Protein AF-H1Q4A0-F1 (afdb_monomer)

Sequence (461 aa):
MNKIFQLSLLLGASVAFAGCAGEEDNIFSQSAAERLNAASELYSSRLEAQPNGWVMQLYPTTDKEAPFGNGYLVLVDFNKDRSVKAAMNNILSGNMFMEDSSSWEVITDNGPVLTFNTYNKVIHAFSNPEDVPSTGTQDHPKNETGVGIGGDYEFVIVQAPEDASYMLLKGKKRGTYNLLTPMEQGVKYSDYINEMTSFQKQMFPSKIPTFDVIHFGDSIYKMEGADDGIPNIYPYNLDGVLNESFNPFLVTKNGSDYFLRFRDPKVYGTTSVQEFRYNAEKDQFQMVTKNGKDFVVNENFYISGDDPLRFFNETATLAEKLKSWRMTNANGKSESFKTVYDNVAKAFRSKGITLNMLQFKKKDRENFYQIGISFRNGLQTVIVWYDYTYAKDDTGITLNFSAPSSTPAQTLLTRVPEARTLLDIFSQKFTVTREKTAFDLNSIKLVSAMDANQWFVLSLM

Foldseek 3Di:
DVVVVVVVVVVVVVVVVVVPPDPPDDPDPDDPVVVQVVQQVLVLCLQQVFQQGWWKFDQFAPDQPDRDGFTFTKGWHADPVQKIKIWGQDVLVVNDTDIWMFGWTFGDDVATKIAGPDDTSRQCSQQPQDQDQRVADPVGGDNSHNGHRGGARMWHFPDRDPVSQKTWTAGPPRRFIMIIGHDDPPDDPVNQNVVQLVVLCVLAPPPALWWKWWFDQPWIWTWHPPSRQWTFIAGPPDDSVVGTDTFGWGWHDDPPKIKIFTSAWDDDPNDTFGMFIQDQVVLKGFTWDDDDNDTDTDRRTIMAAGDQQVCVVCQQVSDPHGKKWKAAPPWDWFPVQVVLVVVLQVLCVVLQKGFGIWIWGDDPPPQKIKIWTWIDRDPDIDIWIWIWGWDDDPQFIATATDGGPDPVSVVVCVSRVSVVSVRVLRHATWGKAAPRGSSDVQKIKTAGPVDNSGIIMIGMD

Organism: NCBI:txid883158

Mean predicted aligned error: 8.43 Å

Radius of gyration: 32.16 Å; Cα contacts (8 Å, |Δi|>4): 938; chains: 1; bounding box: 114×46×90 Å

Secondary structure (DSSP, 8-state):
-HHHHHHHHHHHHHHHHHTT------SSSS-HHHHHHHHHHHHHHHHTT-TT-EEEEE-----SSS--S--EEEEEEE-TTSEEEEEE-SGGGTTS-EEEEEEEEEEESSSEEEEE-S--TTTGGGG-SS--TTSS-SSS----TTTTTS--SEEEEEE--TT-S-EEEEETTT--EEEEEEPPTT--HHHHHHHHHHHHHHHS-TTS---EEEEETTEEEEEE--TTS--EEEETTS-TTTT--B--EEEEEETTEEEEEEEEEEEETTEEEEEEEEETTTTEEEEEEEETTEEEEEEEEEEE---HHHHHHHTTTSSSS---EEEETTS-B-HHHHHHHHHHHHHHHHTT-EEEEEEEEE-SSTTEEEEEEEEEETTEEEEEEEEEEEEEETTEEEEEEEEESSHHHHHHHHH-TTHHHHHHHTSSEEEEEESS-SS-TTEEEEEESS-TT-EEEEEE-

Structure (mmCIF, N/CA/C/O backbone):
data_AF-H1Q4A0-F1
#
_entry.id   AF-H1Q4A0-F1
#
loop_
_atom_site.group_PDB
_atom_site.id
_atom_site.type_symbol
_atom_site.label_atom_id
_atom_site.label_alt_id
_atom_site.label_comp_id
_atom_site.label_asym_id
_atom_site.label_entity_id
_atom_site.label_seq_id
_atom_site.pdbx_PDB_ins_code
_atom_site.Cartn_x
_atom_site.Cartn_y
_atom_site.Cartn_z
_atom_site.occupancy
_atom_site.B_iso_or_equiv
_atom_site.auth_seq_id
_atom_site.auth_comp_id
_atom_site.auth_asym_id
_atom_site.auth_atom_id
_atom_site.pdbx_PDB_model_num
ATOM 1 N N . MET A 1 1 ? -79.138 5.932 51.199 1.00 51.75 1 MET A N 1
ATOM 2 C CA . MET A 1 1 ? -77.788 6.230 50.665 1.00 51.75 1 MET A CA 1
ATOM 3 C C . MET A 1 1 ? -76.638 5.574 51.438 1.00 51.75 1 MET A C 1
ATOM 5 O O . MET A 1 1 ? -75.685 5.175 50.788 1.00 51.75 1 MET A O 1
ATOM 9 N N . ASN A 1 2 ? -76.721 5.344 52.757 1.00 51.66 2 ASN A N 1
ATOM 10 C CA . ASN A 1 2 ? -75.569 4.824 53.528 1.00 51.66 2 ASN A CA 1
ATOM 11 C C . ASN A 1 2 ? -75.217 3.335 53.316 1.00 51.66 2 ASN A C 1
ATOM 13 O O . ASN A 1 2 ? -74.064 2.966 53.498 1.00 51.66 2 ASN A O 1
ATOM 17 N N . LYS A 1 3 ? -76.163 2.479 52.895 1.00 48.09 3 LYS A N 1
ATOM 18 C CA . LYS A 1 3 ? -75.899 1.034 52.715 1.00 48.09 3 LYS A CA 1
ATOM 19 C C . LYS A 1 3 ? -75.151 0.691 51.421 1.00 48.09 3 LYS A C 1
ATOM 21 O O . LYS A 1 3 ? -74.383 -0.258 51.406 1.00 48.09 3 LYS A O 1
ATOM 26 N N . ILE A 1 4 ? -75.346 1.479 50.360 1.00 59.62 4 ILE A N 1
ATOM 27 C CA . ILE A 1 4 ? -74.642 1.287 49.082 1.00 59.62 4 ILE A CA 1
ATOM 28 C C . ILE A 1 4 ? -73.189 1.742 49.230 1.00 59.62 4 ILE A C 1
ATOM 30 O O . ILE A 1 4 ? -72.293 1.008 48.851 1.00 59.62 4 ILE A O 1
ATOM 34 N N . PHE A 1 5 ? -72.949 2.875 49.898 1.00 56.12 5 PHE A N 1
ATOM 35 C CA . PHE A 1 5 ? -71.595 3.376 50.151 1.00 56.12 5 PHE A CA 1
ATOM 36 C C . PHE A 1 5 ? -70.764 2.422 51.028 1.00 56.12 5 PHE A C 1
ATOM 38 O O . PHE A 1 5 ? -69.582 2.226 50.770 1.00 56.12 5 PHE A O 1
ATOM 45 N N . GLN A 1 6 ? -71.388 1.772 52.019 1.00 59.09 6 GLN A N 1
ATOM 46 C CA . GLN A 1 6 ? -70.735 0.752 52.850 1.00 59.09 6 GLN A CA 1
ATOM 47 C C . GLN A 1 6 ? -70.405 -0.527 52.066 1.00 59.09 6 GLN A C 1
ATOM 49 O O . GLN A 1 6 ? -69.335 -1.095 52.266 1.00 59.09 6 GLN A O 1
ATOM 54 N N . LEU A 1 7 ? -71.275 -0.949 51.141 1.00 59.75 7 LEU A N 1
ATOM 55 C CA . LEU A 1 7 ? -71.024 -2.112 50.284 1.00 59.75 7 LEU A CA 1
ATOM 56 C C . LEU A 1 7 ? -69.928 -1.831 49.241 1.00 59.75 7 LEU A C 1
ATOM 58 O O . LEU A 1 7 ? -69.094 -2.695 48.985 1.00 59.75 7 LEU A O 1
ATOM 62 N N . SER A 1 8 ? -69.880 -0.609 48.701 1.00 60.19 8 SER A N 1
ATOM 63 C CA . SER A 1 8 ? -68.822 -0.152 47.791 1.00 60.19 8 SER A CA 1
ATOM 64 C C . SER A 1 8 ? -67.456 -0.064 48.479 1.00 60.19 8 SER A C 1
ATOM 66 O O . SER A 1 8 ? -66.444 -0.398 47.869 1.00 60.19 8 SER A O 1
ATOM 68 N N . LEU A 1 9 ? -67.418 0.349 49.752 1.00 61.66 9 LEU A N 1
ATOM 69 C CA . LEU A 1 9 ? -66.183 0.436 50.540 1.00 61.66 9 LEU A CA 1
ATOM 70 C C . LEU A 1 9 ? -65.633 -0.955 50.902 1.00 61.66 9 LEU A C 1
ATOM 72 O O . LEU A 1 9 ? -64.422 -1.164 50.877 1.00 61.66 9 LEU A O 1
ATOM 76 N N . LEU A 1 10 ? -66.520 -1.917 51.184 1.00 59.28 10 LEU A N 1
ATOM 77 C CA . LEU A 1 10 ? -66.164 -3.316 51.449 1.00 59.28 10 LEU A CA 1
ATOM 78 C C . LEU A 1 10 ? -65.676 -4.047 50.189 1.00 59.28 10 LEU A C 1
ATOM 80 O O . LEU A 1 10 ? -64.678 -4.760 50.269 1.00 59.28 10 LEU A O 1
ATOM 84 N N . LEU A 1 11 ? -66.303 -3.821 49.026 1.00 60.28 11 LEU A N 1
ATOM 85 C CA . LEU A 1 11 ? -65.809 -4.360 47.751 1.00 60.28 11 LEU A CA 1
ATOM 86 C C . LEU A 1 11 ? -64.457 -3.743 47.348 1.00 60.28 11 LEU A C 1
ATOM 88 O O . LEU A 1 11 ? -63.563 -4.466 46.910 1.00 60.28 11 LEU A O 1
ATOM 92 N N . GLY A 1 12 ? -64.272 -2.432 47.543 1.00 59.25 12 GLY A N 1
ATOM 93 C CA . GLY A 1 12 ? -63.002 -1.749 47.266 1.00 59.25 12 GLY A CA 1
ATOM 94 C C . GLY A 1 12 ? -61.842 -2.248 48.136 1.00 59.25 12 GLY A C 1
ATOM 95 O O . GLY A 1 12 ? -60.745 -2.470 47.628 1.00 59.25 12 GLY A O 1
ATOM 96 N N . ALA A 1 13 ? -62.095 -2.512 49.423 1.00 58.56 13 ALA A N 1
ATOM 97 C CA . ALA A 1 13 ? -61.099 -3.078 50.332 1.00 58.56 13 ALA A CA 1
ATOM 98 C C . ALA A 1 13 ? -60.693 -4.515 49.946 1.00 58.56 13 ALA A C 1
ATOM 100 O O . ALA A 1 13 ? -59.520 -4.863 50.053 1.00 58.56 13 ALA A O 1
ATOM 101 N N . SER A 1 14 ? -61.620 -5.336 49.435 1.00 56.38 14 SER A N 1
ATOM 102 C CA . SER A 1 14 ? -61.301 -6.702 48.989 1.00 56.38 14 SER A CA 1
ATOM 103 C C . SER A 1 14 ? -60.478 -6.768 47.694 1.00 56.38 14 SER A C 1
ATOM 105 O O . SER A 1 14 ? -59.654 -7.667 47.553 1.00 56.38 14 SER A O 1
ATOM 107 N N . VAL A 1 15 ? -60.633 -5.805 46.774 1.00 58.22 15 VAL A N 1
ATOM 108 C CA . VAL A 1 15 ? -59.815 -5.739 45.543 1.00 58.22 15 VAL A CA 1
ATOM 109 C C . VAL A 1 15 ? -58.417 -5.172 45.834 1.00 58.22 15 VAL A C 1
ATOM 111 O O . VAL A 1 15 ? -57.444 -5.605 45.223 1.00 58.22 15 VAL A O 1
ATOM 114 N N . ALA A 1 16 ? -58.286 -4.280 46.824 1.00 56.88 16 ALA A N 1
ATOM 115 C CA . ALA A 1 16 ? -56.992 -3.738 47.250 1.00 56.88 16 ALA A CA 1
ATOM 116 C C . ALA A 1 16 ? -56.072 -4.787 47.913 1.00 56.88 16 ALA A C 1
ATOM 118 O O . ALA A 1 16 ? -54.857 -4.695 47.776 1.00 56.88 16 ALA A O 1
ATOM 119 N N . PHE A 1 17 ? -56.628 -5.805 48.584 1.00 49.69 17 PHE A N 1
ATOM 120 C CA . PHE A 1 17 ? -55.839 -6.884 49.202 1.00 49.69 17 PHE A CA 1
ATOM 121 C C . PHE A 1 17 ? -55.513 -8.052 48.258 1.00 49.69 17 PHE A C 1
ATOM 123 O O . PHE A 1 17 ? -54.566 -8.787 48.522 1.00 49.69 17 PHE A O 1
ATOM 130 N N . ALA A 1 18 ? -56.233 -8.210 47.141 1.00 52.50 18 ALA A N 1
ATOM 131 C CA . ALA A 1 18 ? -55.887 -9.191 46.107 1.00 52.50 18 ALA A CA 1
ATOM 132 C C . ALA A 1 18 ? -54.757 -8.704 45.175 1.00 52.50 18 ALA A C 1
ATOM 134 O O . ALA A 1 18 ? -54.081 -9.522 44.559 1.00 52.50 18 ALA A O 1
ATOM 135 N N . GLY A 1 19 ? -54.524 -7.387 45.094 1.00 47.91 19 GLY A N 1
ATOM 136 C CA . GLY A 1 19 ? -53.461 -6.790 44.274 1.00 47.91 19 GLY A CA 1
ATOM 137 C C . GLY A 1 19 ? -52.047 -6.867 44.867 1.00 47.91 19 GLY A C 1
ATOM 138 O O . GLY A 1 19 ? -51.094 -6.573 44.158 1.00 47.91 19 GLY A O 1
ATOM 139 N N . CYS A 1 20 ? -51.902 -7.271 46.136 1.00 49.47 20 CYS A N 1
ATOM 140 C CA . CYS A 1 20 ? -50.610 -7.377 46.836 1.00 49.47 20 CYS A CA 1
ATOM 141 C C . CYS A 1 20 ? -50.312 -8.797 47.355 1.00 49.47 20 CYS A C 1
ATOM 143 O O . CYS A 1 20 ? -49.476 -8.957 48.240 1.00 49.47 20 CYS A O 1
ATOM 145 N N . ALA A 1 21 ? -51.013 -9.818 46.852 1.00 47.44 21 ALA A N 1
ATOM 146 C CA . ALA A 1 21 ? -50.824 -11.218 47.253 1.00 47.44 21 ALA A CA 1
ATOM 147 C C . ALA A 1 21 ? -50.260 -12.107 46.129 1.00 47.44 21 ALA A C 1
ATOM 149 O O . ALA A 1 21 ? -50.286 -13.330 46.238 1.00 47.44 21 ALA A O 1
ATOM 150 N N . GLY A 1 22 ? -49.760 -11.503 45.050 1.00 46.56 22 GLY A N 1
ATOM 151 C CA . GLY A 1 22 ? -48.855 -12.175 44.128 1.00 46.56 22 GLY A CA 1
ATOM 152 C C . GLY A 1 22 ? -47.434 -11.822 44.532 1.00 46.56 22 GLY A C 1
ATOM 153 O O . GLY A 1 22 ? -46.988 -10.715 44.246 1.00 46.56 22 GLY A O 1
ATOM 154 N N . GLU A 1 23 ? -46.734 -12.727 45.215 1.00 49.25 23 GLU A N 1
ATOM 155 C CA . GLU A 1 23 ? -45.275 -12.734 45.127 1.00 49.25 23 GLU A CA 1
ATOM 156 C C . GLU A 1 23 ? -44.966 -12.973 43.646 1.00 49.25 23 GLU A C 1
ATOM 158 O O . GLU A 1 23 ? -45.106 -14.087 43.146 1.00 49.25 23 GLU A O 1
ATOM 163 N N . GLU A 1 24 ? -44.681 -11.905 42.897 1.00 52.41 24 GLU A N 1
ATOM 164 C CA . GLU A 1 24 ? -44.055 -12.072 41.594 1.00 52.41 24 GLU A CA 1
ATOM 165 C C . GLU A 1 24 ? -42.715 -12.753 41.857 1.00 52.41 24 GLU A C 1
ATOM 167 O O . GLU A 1 24 ? -41.870 -12.212 42.578 1.00 52.41 24 GLU A O 1
ATOM 172 N N . ASP A 1 25 ? -42.543 -13.960 41.314 1.00 54.84 25 ASP A N 1
ATOM 173 C CA . ASP A 1 25 ? -41.252 -14.631 41.321 1.00 54.84 25 ASP A CA 1
ATOM 174 C C . ASP A 1 25 ? -40.209 -13.639 40.805 1.00 54.84 25 ASP A C 1
ATOM 176 O O . ASP A 1 25 ? -40.315 -13.112 39.693 1.00 54.84 25 ASP A O 1
ATOM 180 N N . ASN A 1 26 ? -39.208 -13.351 41.637 1.00 57.31 26 ASN A N 1
ATOM 181 C CA . ASN A 1 26 ? -38.118 -12.472 41.251 1.00 57.31 26 ASN A CA 1
ATOM 182 C C . ASN A 1 26 ? -37.492 -13.015 39.956 1.00 57.31 26 ASN A C 1
ATOM 184 O O . ASN A 1 26 ? -36.835 -14.055 39.972 1.00 57.31 26 ASN A O 1
ATOM 188 N N . ILE A 1 27 ? -37.654 -12.283 38.843 1.00 70.56 27 ILE A N 1
ATOM 189 C CA . ILE A 1 27 ? -37.090 -12.639 37.523 1.00 70.56 27 ILE A CA 1
ATOM 190 C C . ILE A 1 27 ? -35.570 -12.874 37.619 1.00 70.56 27 ILE A C 1
ATOM 192 O O . ILE A 1 27 ? -34.994 -13.636 36.845 1.00 70.56 27 ILE A O 1
ATOM 196 N N . PHE A 1 28 ? -34.915 -12.244 38.599 1.00 73.56 28 PHE A N 1
ATOM 197 C CA . PHE A 1 28 ? -33.502 -12.419 38.900 1.00 73.56 28 PHE A CA 1
ATOM 198 C C . PHE A 1 28 ? -33.297 -12.787 40.368 1.00 73.56 28 PHE A C 1
ATOM 200 O O . PHE A 1 28 ? -33.808 -12.114 41.257 1.00 73.56 28 PHE A O 1
ATOM 207 N N . SER A 1 29 ? -32.455 -13.785 40.625 1.00 78.38 29 SER A N 1
ATOM 208 C CA . SER A 1 29 ? -32.091 -14.213 41.982 1.00 78.38 29 SER A CA 1
ATOM 209 C C . SER A 1 29 ? -31.221 -13.207 42.751 1.00 78.38 29 SER A C 1
ATOM 211 O O . SER A 1 29 ? -31.101 -13.317 43.967 1.00 78.38 29 SER A O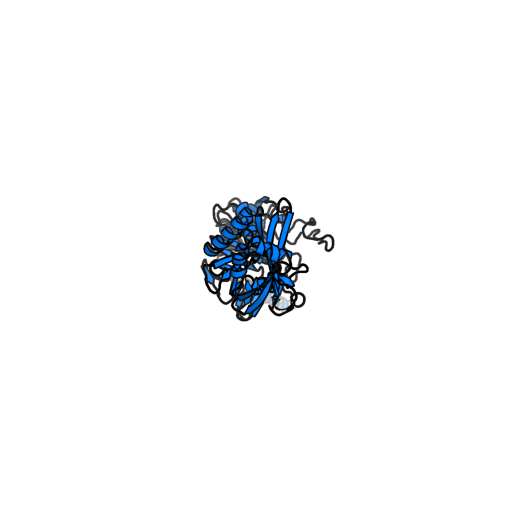 1
ATOM 213 N N . GLN A 1 30 ? -30.601 -12.250 42.053 1.00 81.62 30 GLN A N 1
ATOM 214 C CA . GLN A 1 30 ? -29.738 -11.205 42.615 1.00 81.62 30 GLN A CA 1
ATOM 215 C C . GLN A 1 30 ? -30.418 -9.838 42.567 1.00 81.62 30 GLN A C 1
ATOM 217 O O . GLN A 1 30 ? -31.169 -9.541 41.627 1.00 81.62 30 GLN A O 1
ATOM 222 N N . SER A 1 31 ? -30.091 -8.969 43.526 1.00 81.44 31 SER A N 1
ATOM 223 C CA . SER A 1 31 ? -30.553 -7.579 43.532 1.00 81.44 31 SER A CA 1
ATOM 224 C C . SER A 1 31 ? -30.053 -6.818 42.299 1.00 81.44 31 SER A C 1
ATOM 226 O O . SER A 1 31 ? -29.037 -7.162 41.695 1.00 81.44 31 SER A O 1
ATOM 228 N N . ALA A 1 32 ? -30.755 -5.749 41.915 1.00 80.06 32 ALA A N 1
ATOM 229 C CA . ALA A 1 32 ? -30.317 -4.914 40.797 1.00 80.06 32 ALA A CA 1
ATOM 230 C C . ALA A 1 32 ? -28.889 -4.377 41.012 1.00 80.06 32 ALA A C 1
ATOM 232 O O . ALA A 1 32 ? -28.079 -4.456 40.096 1.00 80.06 32 ALA A O 1
ATOM 233 N N . ALA A 1 33 ? -28.559 -3.922 42.225 1.00 79.06 33 ALA A N 1
ATOM 234 C CA . ALA A 1 33 ? -27.231 -3.405 42.558 1.00 79.06 33 ALA A CA 1
ATOM 235 C C . ALA A 1 33 ? -26.120 -4.458 42.391 1.00 79.06 33 ALA A C 1
ATOM 237 O O . ALA A 1 33 ? -25.087 -4.167 41.793 1.00 79.06 33 ALA A O 1
ATOM 238 N N . GLU A 1 34 ? -26.343 -5.694 42.847 1.00 85.94 34 GLU A N 1
ATOM 239 C CA . GLU A 1 34 ? -25.372 -6.787 42.684 1.00 85.94 34 GLU A CA 1
ATOM 240 C C . GLU A 1 34 ? -25.124 -7.115 41.211 1.00 85.94 34 GLU A C 1
ATOM 242 O O . GLU A 1 34 ? -23.976 -7.285 40.806 1.00 85.94 34 GLU A O 1
ATOM 247 N N . ARG A 1 35 ? -26.177 -7.139 40.384 1.00 85.31 35 ARG A N 1
ATOM 248 C CA . ARG A 1 35 ? -26.037 -7.386 38.941 1.00 85.31 35 ARG A CA 1
ATOM 249 C C . ARG A 1 35 ? -25.271 -6.268 38.232 1.00 85.31 35 ARG A C 1
ATOM 251 O O . ARG A 1 35 ? -24.490 -6.552 37.328 1.00 85.31 35 ARG A O 1
ATOM 258 N N . LEU A 1 36 ? -25.489 -5.011 38.626 1.00 84.94 36 LEU A N 1
ATOM 259 C CA . LEU A 1 36 ? -24.784 -3.858 38.054 1.00 84.94 36 LEU A CA 1
ATOM 260 C C . LEU A 1 36 ? -23.291 -3.886 38.406 1.00 84.94 36 LEU A C 1
ATOM 262 O O . LEU A 1 36 ? -22.457 -3.706 37.518 1.00 84.94 36 LEU A O 1
ATOM 266 N N . ASN A 1 37 ? -22.953 -4.197 39.661 1.00 86.06 37 ASN A N 1
ATOM 267 C CA . ASN A 1 37 ? -21.563 -4.358 40.093 1.00 86.06 37 ASN A CA 1
ATOM 268 C C . ASN A 1 37 ? -20.884 -5.528 39.369 1.00 86.06 37 ASN A C 1
ATOM 270 O O . ASN A 1 37 ? -19.801 -5.356 38.818 1.00 86.06 37 ASN A O 1
ATOM 274 N N . ALA A 1 38 ? -21.552 -6.683 39.282 1.00 88.62 38 ALA A N 1
ATOM 275 C CA . ALA A 1 38 ? -21.026 -7.848 38.574 1.00 88.62 38 ALA A CA 1
ATOM 276 C C . ALA A 1 38 ? -20.770 -7.561 37.083 1.00 88.62 38 ALA A C 1
ATOM 278 O O . ALA A 1 38 ? -19.762 -8.001 36.534 1.00 88.62 38 ALA A O 1
ATOM 279 N N . ALA A 1 39 ? -21.647 -6.795 36.424 1.00 87.69 39 ALA A N 1
ATOM 280 C CA . ALA A 1 39 ? -21.431 -6.366 35.045 1.00 87.69 39 ALA A CA 1
ATOM 281 C C . ALA A 1 39 ? -20.217 -5.429 34.924 1.00 87.69 39 ALA A C 1
ATOM 283 O O . ALA A 1 39 ? -19.356 -5.662 34.077 1.00 87.69 39 ALA A O 1
ATOM 284 N N . SER A 1 40 ? -20.120 -4.404 35.777 1.00 90.94 40 SER A N 1
ATOM 285 C CA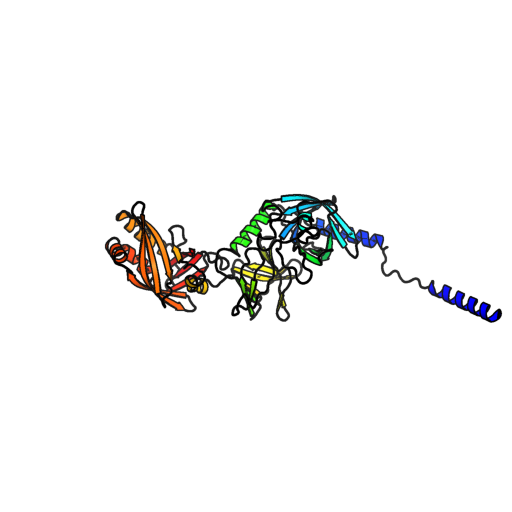 . SER A 1 40 ? -18.979 -3.478 35.792 1.00 90.94 40 SER A CA 1
ATOM 286 C C . SER A 1 40 ? -17.648 -4.215 35.981 1.00 90.94 40 SER A C 1
ATOM 288 O O . SER A 1 40 ? -16.718 -4.019 35.194 1.00 90.94 40 SER A O 1
ATOM 290 N N . GLU A 1 41 ? -17.574 -5.126 36.954 1.00 92.88 41 GLU A N 1
ATOM 291 C CA . GLU A 1 41 ? -16.391 -5.952 37.215 1.00 92.88 41 GLU A CA 1
ATOM 292 C C . GLU A 1 41 ? -16.056 -6.864 36.032 1.00 92.88 41 GLU A C 1
ATOM 294 O O . GLU A 1 41 ? -14.900 -6.918 35.604 1.00 92.88 41 GLU A O 1
ATOM 299 N N . LEU A 1 42 ? -17.061 -7.534 35.457 1.00 94.12 42 LEU A N 1
ATOM 300 C CA . LEU A 1 42 ? -16.880 -8.414 34.306 1.00 94.12 42 LEU A CA 1
ATOM 301 C C . LEU A 1 42 ? -16.250 -7.658 33.136 1.00 94.12 42 LEU A C 1
ATOM 303 O O . LEU A 1 42 ? -15.195 -8.062 32.651 1.00 94.12 42 LEU A O 1
ATOM 307 N N . TYR A 1 43 ? -16.853 -6.560 32.685 1.00 95.56 43 TYR A N 1
ATOM 308 C CA . TYR A 1 43 ? -16.350 -5.831 31.520 1.00 95.56 43 TYR A CA 1
ATOM 309 C C . TYR A 1 43 ? -15.024 -5.120 31.796 1.00 95.56 43 TYR A C 1
ATOM 311 O O . TYR A 1 43 ? -14.165 -5.092 30.914 1.00 95.56 43 TYR A O 1
ATOM 319 N N . SER A 1 44 ? -14.813 -4.633 33.023 1.00 95.81 44 SER A N 1
ATOM 320 C CA . SER A 1 44 ? -13.510 -4.113 33.450 1.00 95.81 44 SER A CA 1
ATOM 321 C C . SER A 1 44 ? -12.424 -5.180 33.317 1.00 95.81 44 SER A C 1
ATOM 323 O O . SER A 1 44 ? -11.400 -4.938 32.685 1.00 95.81 44 SER A O 1
ATOM 325 N N . SER A 1 45 ? -12.684 -6.400 33.801 1.00 95.75 45 SER A N 1
ATOM 326 C CA . SER A 1 45 ? -11.727 -7.506 33.697 1.00 95.75 45 SER A CA 1
ATOM 327 C C . SER A 1 45 ? -11.415 -7.890 32.247 1.00 95.75 45 SER A C 1
ATOM 329 O O . SER A 1 45 ? -10.297 -8.303 31.950 1.00 95.75 45 SER A O 1
ATOM 331 N N . ARG A 1 46 ? -12.377 -7.728 31.324 1.00 95.69 46 ARG A N 1
ATOM 332 C CA . ARG A 1 46 ? -12.148 -7.956 29.891 1.00 95.69 46 ARG A CA 1
ATOM 333 C C . ARG A 1 46 ? -11.252 -6.875 29.296 1.00 95.69 46 ARG A C 1
ATOM 335 O O . ARG A 1 46 ? -10.373 -7.220 28.517 1.00 95.69 46 ARG A O 1
ATOM 342 N N . LEU A 1 47 ? -11.453 -5.603 29.647 1.00 96.56 47 LEU A N 1
ATOM 343 C CA . LEU A 1 47 ? -10.621 -4.490 29.166 1.00 96.56 47 LEU A CA 1
ATOM 344 C C . LEU A 1 47 ? -9.177 -4.624 29.670 1.00 96.56 47 LEU A C 1
ATOM 346 O O . LEU A 1 47 ? -8.239 -4.424 28.904 1.00 96.56 47 LEU A O 1
ATOM 350 N N . GLU A 1 48 ? -9.017 -5.050 30.922 1.00 96.31 48 GLU A N 1
ATOM 351 C CA . GLU A 1 48 ? -7.733 -5.299 31.594 1.00 96.31 48 GLU A CA 1
ATOM 352 C C . GLU A 1 48 ? -7.038 -6.599 31.141 1.00 96.31 48 GLU A C 1
ATOM 354 O O . GLU A 1 48 ? -5.893 -6.856 31.514 1.00 96.31 48 GLU A O 1
ATOM 359 N N . ALA A 1 49 ? -7.715 -7.457 30.367 1.00 94.75 49 ALA A N 1
ATOM 360 C CA . ALA A 1 49 ? -7.188 -8.770 29.991 1.00 94.75 49 ALA A CA 1
ATOM 361 C C . ALA A 1 49 ? -6.008 -8.696 29.009 1.00 94.75 49 ALA A C 1
ATOM 363 O O . ALA A 1 49 ? -5.275 -9.677 28.874 1.00 94.75 49 ALA A O 1
ATOM 364 N N . GLN A 1 50 ? -5.830 -7.562 28.320 1.00 93.75 50 GLN A N 1
ATOM 365 C CA . GLN A 1 50 ? -4.770 -7.373 27.332 1.00 93.75 50 GLN A CA 1
ATOM 366 C C . GLN A 1 50 ? -3.598 -6.586 27.936 1.00 93.75 50 GLN A C 1
ATOM 368 O O . GLN A 1 50 ? -3.718 -5.381 28.135 1.00 93.75 50 GLN A O 1
ATOM 373 N N . PRO A 1 51 ? -2.444 -7.227 28.204 1.00 90.25 51 PRO A N 1
ATOM 374 C CA . PRO A 1 51 ? -1.358 -6.637 28.994 1.00 90.25 51 PRO A CA 1
ATOM 375 C C . PRO A 1 51 ? -0.571 -5.518 28.297 1.00 90.25 51 PRO A C 1
ATOM 377 O O . PRO A 1 51 ? 0.287 -4.909 28.926 1.00 90.25 51 PRO A O 1
ATOM 380 N N . ASN A 1 52 ? -0.794 -5.289 27.001 1.00 95.00 52 ASN A N 1
ATOM 381 C CA . ASN A 1 52 ? -0.250 -4.138 26.269 1.00 95.00 52 ASN A CA 1
ATOM 382 C C . ASN A 1 52 ? -1.372 -3.250 25.702 1.00 95.00 52 ASN A C 1
ATOM 384 O O . ASN A 1 52 ? -1.140 -2.408 24.830 1.00 95.00 52 ASN A O 1
ATOM 388 N N . GLY A 1 53 ? -2.598 -3.470 26.179 1.00 96.56 53 GLY A N 1
ATOM 389 C CA . GLY A 1 53 ? -3.784 -2.761 25.748 1.00 96.56 53 GLY A CA 1
ATOM 390 C C . GLY A 1 53 ? -4.331 -3.193 24.388 1.00 96.56 53 GLY A C 1
ATOM 391 O O . GLY A 1 53 ? -4.193 -4.332 23.932 1.00 96.56 53 GLY A O 1
ATOM 392 N N . TRP A 1 54 ? -4.996 -2.240 23.749 1.00 97.88 54 TRP A N 1
ATOM 393 C CA . TRP A 1 54 ? -5.833 -2.412 22.576 1.00 97.88 54 TRP A CA 1
ATOM 394 C C . TRP A 1 54 ? -5.504 -1.372 21.516 1.00 97.88 54 TRP A C 1
ATOM 396 O O . TRP A 1 54 ? -5.186 -0.221 21.809 1.00 97.88 54 TRP A O 1
ATOM 406 N N . VAL A 1 55 ? -5.685 -1.771 20.266 1.00 98.00 55 VAL A N 1
ATOM 407 C CA . VAL A 1 55 ? -5.738 -0.889 19.107 1.00 98.00 55 VAL A CA 1
ATOM 408 C C . VAL A 1 55 ? -7.206 -0.568 18.853 1.00 98.00 55 VAL A C 1
ATOM 410 O O . VAL A 1 55 ? -7.971 -1.445 18.454 1.00 98.00 55 VAL A O 1
ATOM 413 N N . MET A 1 56 ? -7.609 0.674 19.104 1.00 97.81 56 MET A N 1
ATOM 414 C CA . MET A 1 56 ? -8.951 1.179 18.834 1.00 97.81 56 MET A CA 1
ATOM 415 C C . MET A 1 56 ? -9.003 1.828 17.449 1.00 97.81 56 MET A C 1
ATOM 417 O O . MET A 1 56 ? -8.278 2.780 17.161 1.00 97.81 56 MET A O 1
ATOM 421 N N . GLN A 1 57 ? -9.908 1.331 16.612 1.00 96.81 57 GLN A N 1
ATOM 422 C CA . GLN A 1 57 ? -10.318 1.967 15.364 1.00 96.81 57 GLN A CA 1
ATOM 423 C C . GLN A 1 57 ? -11.441 2.961 15.666 1.00 96.81 57 GLN A C 1
ATOM 425 O O . GLN A 1 57 ? -12.588 2.552 15.860 1.00 96.81 57 GLN A O 1
ATOM 430 N N . LEU A 1 58 ? -11.094 4.246 15.747 1.00 94.56 58 LEU A N 1
ATOM 431 C CA . LEU A 1 58 ? -12.005 5.333 16.095 1.00 94.56 58 LEU A CA 1
ATOM 432 C C . LEU A 1 58 ? -12.470 6.075 14.839 1.00 94.56 58 LEU A C 1
ATOM 434 O O . LEU A 1 58 ? -11.646 6.504 14.033 1.00 94.56 58 LEU A O 1
ATOM 438 N N . TYR A 1 59 ? -13.777 6.286 14.707 1.00 91.31 59 TYR A N 1
ATOM 439 C CA . TYR A 1 59 ? -14.363 7.075 13.618 1.00 91.31 59 TYR A CA 1
ATOM 440 C C . TYR A 1 59 ? -15.207 8.218 14.198 1.00 91.31 59 TYR A C 1
ATOM 442 O O . TYR A 1 59 ? -16.412 8.044 14.411 1.00 91.31 59 TYR A O 1
ATOM 450 N N . PRO A 1 60 ? -14.588 9.367 14.523 1.00 89.31 60 PRO A N 1
ATOM 451 C CA . PRO A 1 60 ? -15.304 10.538 15.011 1.00 89.31 60 PRO A CA 1
ATOM 452 C C . PRO A 1 60 ? -16.193 11.108 13.899 1.00 89.31 60 PRO A C 1
ATOM 454 O O . PRO A 1 60 ? -15.845 11.065 12.718 1.00 89.31 60 PRO A O 1
ATOM 457 N N . THR A 1 61 ? -17.362 11.628 14.265 1.00 84.19 61 THR A N 1
ATOM 458 C CA . THR A 1 61 ? -18.266 12.246 13.293 1.00 84.19 61 THR A CA 1
ATOM 459 C C . THR A 1 61 ? -19.182 13.282 13.924 1.00 84.19 61 THR A C 1
ATOM 461 O O . THR A 1 61 ? -19.704 13.117 15.034 1.00 84.19 61 THR A O 1
ATOM 464 N N . THR A 1 62 ? -19.397 14.372 13.200 1.00 78.94 62 THR A N 1
ATOM 465 C CA . THR A 1 62 ? -20.435 15.355 13.509 1.00 78.94 62 THR A CA 1
ATOM 466 C C . THR A 1 62 ? -21.733 15.083 12.749 1.00 78.94 62 THR A C 1
ATOM 468 O O . THR A 1 62 ? -22.778 15.598 13.162 1.00 78.94 62 THR A O 1
ATOM 471 N N . ASP A 1 63 ? -21.683 14.237 11.717 1.00 71.38 63 ASP A N 1
ATOM 472 C CA . ASP A 1 63 ? -22.800 13.922 10.834 1.00 71.38 63 ASP A CA 1
ATOM 473 C C . ASP A 1 63 ? -23.765 12.913 11.453 1.00 71.38 63 ASP A C 1
ATOM 475 O O . ASP A 1 63 ? -23.391 12.033 12.229 1.00 71.38 63 ASP A O 1
ATOM 479 N N . LYS A 1 64 ? -25.045 13.051 11.096 1.00 60.47 64 LYS A N 1
ATOM 480 C CA . LYS A 1 64 ? -26.133 12.213 11.621 1.00 60.47 64 LYS A CA 1
ATOM 481 C C . LYS A 1 64 ? -26.606 11.127 10.653 1.00 60.47 64 LYS A C 1
ATOM 483 O O . LYS A 1 64 ? -27.248 10.188 11.111 1.00 60.47 64 LYS A O 1
ATOM 488 N N . GLU A 1 65 ? -26.334 11.254 9.352 1.00 53.22 65 GLU A N 1
ATOM 489 C CA . GLU A 1 65 ? -26.968 10.406 8.322 1.00 53.22 65 GLU A CA 1
ATOM 490 C C . GLU A 1 65 ? -26.048 9.320 7.751 1.00 53.22 65 GLU A C 1
ATOM 492 O O . GLU A 1 65 ? -26.489 8.198 7.523 1.00 53.22 65 GLU A O 1
ATOM 497 N N . ALA A 1 66 ? -24.760 9.608 7.595 1.00 52.31 66 ALA A N 1
ATOM 498 C CA . ALA A 1 66 ? -23.717 8.621 7.352 1.00 52.31 66 ALA A CA 1
ATOM 499 C C . ALA A 1 66 ? -22.400 9.264 7.789 1.00 52.31 66 ALA A C 1
ATOM 501 O O . ALA A 1 66 ? -22.152 10.401 7.391 1.00 52.31 66 ALA A O 1
ATOM 502 N N . PRO A 1 67 ? -21.563 8.616 8.615 1.00 54.41 67 PRO A N 1
ATOM 503 C CA . PRO A 1 67 ? -20.324 9.253 9.012 1.00 54.41 67 PRO A CA 1
ATOM 504 C C . PRO A 1 67 ? -19.445 9.441 7.765 1.00 54.41 67 PRO A C 1
ATOM 506 O O . PRO A 1 67 ? -19.015 8.475 7.134 1.00 54.41 67 PRO A O 1
ATOM 509 N N . PHE A 1 68 ? -19.196 10.683 7.375 1.00 57.84 68 PHE A N 1
ATOM 510 C CA . PHE A 1 68 ? -18.140 11.042 6.438 1.00 57.84 68 PHE A CA 1
ATOM 511 C C . PHE A 1 68 ? -16.969 11.535 7.284 1.00 57.84 68 PHE A C 1
ATOM 513 O O . PHE A 1 68 ? -17.119 12.453 8.089 1.00 57.84 68 PHE A O 1
ATOM 520 N N . GLY A 1 69 ? -15.809 10.887 7.186 1.00 69.31 69 GLY A N 1
ATOM 521 C CA . GLY A 1 69 ? -14.663 11.303 7.987 1.00 69.31 69 GLY A CA 1
ATOM 522 C C . GLY A 1 69 ? -13.545 10.283 8.087 1.00 69.31 69 GLY A C 1
ATOM 523 O O . GLY A 1 69 ? -13.731 9.092 7.825 1.00 69.31 69 GLY A O 1
ATOM 524 N N . ASN A 1 70 ? -12.385 10.796 8.490 1.00 82.81 70 ASN A N 1
ATOM 525 C CA . ASN A 1 70 ? -11.171 10.018 8.686 1.00 82.81 70 ASN A CA 1
ATOM 526 C C . ASN A 1 70 ? -11.360 9.026 9.836 1.00 82.81 70 ASN A C 1
ATOM 528 O O . ASN A 1 70 ? -11.936 9.356 10.876 1.00 82.81 70 ASN A O 1
ATOM 532 N N . GLY A 1 71 ? -10.829 7.821 9.656 1.00 90.81 71 GLY A N 1
ATOM 533 C CA . GLY A 1 71 ? -10.571 6.917 10.767 1.00 90.81 71 GLY A CA 1
ATOM 534 C C . GLY A 1 71 ? -9.273 7.294 11.476 1.00 90.81 71 GLY A C 1
ATOM 535 O O . GLY A 1 71 ? -8.347 7.829 10.869 1.00 90.81 71 GLY A O 1
ATOM 536 N N . TYR A 1 72 ? -9.178 6.968 12.761 1.00 94.56 72 TYR A N 1
ATOM 537 C CA . TYR A 1 72 ? -7.977 7.169 13.559 1.00 94.56 72 TYR A CA 1
ATOM 538 C C . TYR A 1 72 ? -7.657 5.919 14.371 1.00 94.56 72 TYR A C 1
ATOM 540 O O . TYR A 1 72 ? -8.525 5.352 15.035 1.00 94.56 72 TYR A O 1
ATOM 548 N N . LEU A 1 73 ? -6.387 5.515 14.352 1.00 97.06 73 LEU A N 1
ATOM 549 C CA . LEU A 1 73 ? -5.873 4.533 15.298 1.00 97.06 73 LEU A CA 1
ATOM 550 C C . LEU A 1 73 ? -5.538 5.231 16.615 1.00 97.06 73 LEU A C 1
ATOM 552 O O . LEU A 1 73 ? -4.737 6.169 16.645 1.00 97.06 73 LEU A O 1
ATOM 556 N N . VAL A 1 74 ? -6.138 4.742 17.695 1.00 97.88 74 VAL A N 1
ATOM 557 C CA . VAL A 1 74 ? -5.835 5.149 19.067 1.00 97.88 74 VAL A CA 1
ATOM 558 C C . VAL A 1 74 ? -5.440 3.902 19.844 1.00 97.88 74 VAL A C 1
ATOM 560 O O . VAL A 1 74 ? -6.170 2.916 19.856 1.00 97.88 74 VAL A O 1
ATOM 563 N N . LEU A 1 75 ? -4.276 3.919 20.478 1.00 98.19 75 LEU A N 1
ATOM 564 C CA . LEU A 1 75 ? -3.815 2.820 21.326 1.00 98.19 75 LEU A CA 1
ATOM 565 C C . LEU A 1 75 ? -4.252 3.099 22.762 1.00 98.19 75 LEU A C 1
ATOM 567 O O . LEU A 1 75 ? -4.063 4.225 23.217 1.00 98.19 75 LEU A O 1
ATOM 571 N N . VAL A 1 76 ? -4.837 2.124 23.459 1.00 98.06 76 VAL A N 1
ATOM 572 C CA . VAL A 1 76 ? -5.365 2.289 24.827 1.00 98.06 76 VAL A CA 1
ATOM 573 C C . VAL A 1 76 ? -5.008 1.107 25.727 1.00 98.06 76 VAL A C 1
ATOM 575 O O . VAL A 1 76 ? -5.265 -0.036 25.369 1.00 98.06 76 VAL A O 1
ATOM 578 N N . ASP A 1 77 ? -4.460 1.372 26.910 1.00 97.75 77 ASP A N 1
ATOM 579 C CA . ASP A 1 77 ? -4.056 0.367 27.903 1.00 97.75 77 ASP A CA 1
ATOM 580 C C . ASP A 1 77 ? -4.784 0.583 29.224 1.00 97.75 77 ASP A C 1
ATOM 582 O O . ASP A 1 77 ? -4.609 1.631 29.848 1.00 97.75 77 ASP A O 1
ATOM 586 N N . PHE A 1 78 ? -5.599 -0.384 29.640 1.00 97.38 78 PHE A N 1
ATOM 587 C CA . PHE A 1 78 ? -6.462 -0.284 30.815 1.00 97.38 78 PHE A CA 1
ATOM 588 C C . PHE A 1 78 ? -5.851 -1.034 31.998 1.00 97.38 78 PHE A C 1
ATOM 590 O O . PHE A 1 78 ? -5.738 -2.259 31.981 1.00 97.38 78 PHE A O 1
ATOM 597 N N . ASN A 1 79 ? -5.515 -0.306 33.062 1.00 95.81 79 ASN A N 1
ATOM 598 C CA . ASN A 1 79 ? -4.915 -0.878 34.262 1.00 95.81 79 ASN A CA 1
ATOM 599 C C . ASN A 1 79 ? -5.944 -1.127 35.371 1.00 95.81 79 ASN A C 1
ATOM 601 O O . ASN A 1 79 ? -6.942 -0.415 35.510 1.00 95.81 79 ASN A O 1
ATOM 605 N N . LYS A 1 80 ? -5.628 -2.097 36.238 1.00 94.56 80 LYS A N 1
ATOM 606 C CA . LYS A 1 80 ? -6.446 -2.487 37.402 1.00 94.56 80 LYS A CA 1
ATOM 607 C C . LYS A 1 80 ? -6.649 -1.374 38.430 1.00 94.56 80 LYS A C 1
ATOM 609 O O . LYS A 1 80 ? -7.613 -1.406 39.187 1.00 94.56 80 LYS A O 1
ATOM 614 N N . ASP A 1 81 ? -5.743 -0.402 38.478 1.00 95.19 81 ASP A N 1
ATOM 615 C CA . ASP A 1 81 ? -5.829 0.769 39.358 1.00 95.19 81 ASP A CA 1
ATOM 616 C C . ASP A 1 81 ? -6.722 1.885 38.790 1.00 95.19 81 ASP A C 1
ATOM 618 O O . ASP A 1 81 ? -6.724 2.998 39.313 1.00 95.19 81 ASP A O 1
ATOM 622 N N . ARG A 1 82 ? -7.486 1.587 37.727 1.00 95.88 82 ARG A N 1
ATOM 623 C CA . ARG A 1 82 ? -8.347 2.525 36.995 1.00 95.88 82 ARG A CA 1
ATOM 624 C C . ARG A 1 82 ? -7.587 3.621 36.254 1.00 95.88 82 ARG A C 1
ATOM 626 O O . ARG A 1 82 ? -8.217 4.565 35.784 1.00 95.88 82 ARG A O 1
ATOM 633 N N . SER A 1 83 ? -6.271 3.494 36.077 1.00 97.31 83 SER A N 1
ATOM 634 C CA . SER A 1 83 ? -5.533 4.311 35.114 1.00 97.31 83 SER A CA 1
ATOM 635 C C . SER A 1 83 ? -5.667 3.748 33.698 1.00 97.31 83 SER A C 1
ATOM 637 O O . SER A 1 83 ? -5.749 2.536 33.492 1.00 97.31 83 SER A O 1
ATOM 639 N N . VAL A 1 84 ? -5.714 4.636 32.710 1.00 97.69 84 VAL A N 1
ATOM 640 C CA . VAL A 1 84 ? -5.632 4.293 31.290 1.00 97.69 84 VAL A CA 1
ATOM 641 C C . VAL A 1 84 ? -4.562 5.141 30.634 1.00 97.69 84 VAL A C 1
ATOM 643 O O . VAL A 1 84 ? -4.538 6.361 30.801 1.00 97.69 84 VAL A O 1
ATOM 646 N N . LYS A 1 85 ? -3.689 4.498 29.865 1.00 98.00 85 LYS A N 1
ATOM 647 C CA . LYS A 1 85 ? -2.738 5.179 28.986 1.00 98.00 85 LYS A CA 1
ATOM 648 C C . LYS A 1 85 ? -3.290 5.154 27.570 1.00 98.00 85 LYS A C 1
ATOM 650 O O . LYS A 1 85 ? -3.697 4.098 27.099 1.00 98.00 85 LYS A O 1
ATOM 655 N N . ALA A 1 86 ? -3.278 6.291 26.889 1.00 98.25 86 ALA A N 1
ATOM 656 C CA . ALA A 1 86 ? -3.694 6.397 25.499 1.00 98.25 86 ALA A CA 1
ATOM 657 C C . ALA A 1 86 ? -2.579 7.001 24.643 1.00 98.25 86 ALA A C 1
ATOM 659 O O . ALA A 1 86 ? -1.827 7.848 25.126 1.00 98.25 86 ALA A O 1
ATOM 660 N N . ALA A 1 87 ? -2.480 6.592 23.377 1.00 98.44 87 ALA A N 1
ATOM 661 C CA . ALA A 1 87 ? -1.515 7.139 22.429 1.00 98.44 87 ALA A CA 1
ATOM 662 C C . ALA A 1 87 ? -2.070 7.294 21.013 1.00 98.44 87 ALA A C 1
ATOM 664 O O . ALA A 1 87 ? -2.917 6.518 20.565 1.00 98.44 87 ALA A O 1
ATOM 665 N N . MET A 1 88 ? -1.543 8.286 20.297 1.00 97.38 88 MET A N 1
ATOM 666 C CA . MET A 1 88 ? -1.831 8.524 18.885 1.00 97.38 88 MET A CA 1
ATOM 667 C C . MET A 1 88 ? -0.642 9.163 18.160 1.00 97.38 88 MET A C 1
ATOM 669 O O . MET A 1 88 ? 0.243 9.764 18.770 1.00 97.38 88 MET A O 1
ATOM 673 N N . ASN A 1 89 ? -0.647 9.064 16.834 1.00 96.06 89 ASN A N 1
ATOM 674 C CA . ASN A 1 89 ? 0.205 9.857 15.954 1.00 96.06 89 ASN A CA 1
ATOM 675 C C . ASN A 1 89 ? -0.590 10.172 14.685 1.00 96.06 89 ASN A C 1
ATOM 677 O O . ASN A 1 89 ? -0.697 9.339 13.788 1.00 96.06 89 ASN A O 1
ATOM 681 N N . ASN A 1 90 ? -1.233 11.337 14.666 1.00 92.75 90 ASN A N 1
ATOM 682 C CA . ASN A 1 90 ? -2.097 11.776 13.577 1.00 92.75 90 ASN A CA 1
ATOM 683 C C . ASN A 1 90 ? -2.151 13.313 13.531 1.00 92.75 90 ASN A C 1
ATOM 685 O O . ASN A 1 90 ? -1.446 14.007 14.264 1.00 92.75 90 ASN A O 1
ATOM 689 N N . ILE A 1 91 ? -3.008 13.862 12.676 1.00 89.38 91 ILE A N 1
ATOM 690 C CA . ILE A 1 91 ? -3.112 15.308 12.472 1.00 89.38 91 ILE A CA 1
ATOM 691 C C . ILE A 1 91 ? -3.482 16.102 13.743 1.00 89.38 91 ILE A C 1
ATOM 693 O O . ILE A 1 91 ? -3.063 17.251 13.877 1.00 89.38 91 ILE A O 1
ATOM 697 N N . LEU A 1 92 ? -4.191 15.493 14.703 1.00 89.69 92 LEU A N 1
ATOM 698 C CA . LEU A 1 92 ? -4.592 16.118 15.973 1.00 89.69 92 LEU A CA 1
ATOM 699 C C . LEU A 1 92 ? -3.433 16.227 16.968 1.00 89.69 92 LEU A C 1
ATOM 701 O O . LEU A 1 92 ? -3.451 17.085 17.844 1.00 89.69 92 LEU A O 1
ATOM 705 N N . SER A 1 93 ? -2.400 15.395 16.820 1.00 92.44 93 SER A N 1
ATOM 706 C CA . SER A 1 93 ? -1.138 15.520 17.556 1.00 92.44 93 SER A CA 1
ATOM 707 C C . SER A 1 93 ? -0.070 16.292 16.770 1.00 92.44 93 SER A C 1
ATOM 709 O O . SER A 1 93 ? 1.110 16.245 17.119 1.00 92.44 93 SER A O 1
ATOM 711 N N . GLY A 1 94 ? -0.449 16.984 15.686 1.00 90.44 94 GLY A N 1
ATOM 712 C CA . GLY A 1 94 ? 0.494 17.671 14.801 1.00 90.44 94 GLY A CA 1
ATOM 713 C C . GLY A 1 94 ? 1.391 16.714 14.010 1.00 90.44 94 GLY A C 1
ATOM 714 O O . GLY A 1 94 ? 2.519 17.070 13.679 1.00 90.44 94 GLY A O 1
ATOM 715 N N . ASN A 1 95 ? 0.912 15.498 13.727 1.00 91.69 95 ASN A N 1
ATOM 716 C CA . ASN A 1 95 ? 1.674 14.402 13.115 1.00 91.69 95 ASN A CA 1
ATOM 717 C C . ASN A 1 95 ? 2.930 14.015 13.917 1.00 91.69 95 ASN A C 1
ATOM 719 O O . ASN A 1 95 ? 3.954 13.624 13.351 1.00 91.69 95 ASN A O 1
ATOM 723 N N . MET A 1 96 ? 2.853 14.150 15.242 1.00 94.19 96 MET A N 1
ATOM 724 C CA . MET A 1 96 ? 3.870 13.687 16.179 1.00 94.19 96 MET A CA 1
ATOM 725 C C . MET A 1 96 ? 3.287 12.639 17.116 1.00 94.19 96 MET A C 1
ATOM 727 O O . MET A 1 96 ? 2.096 12.646 17.428 1.00 94.19 96 MET A O 1
ATOM 731 N N . PHE A 1 97 ? 4.142 11.747 17.601 1.00 97.25 97 PHE A N 1
ATOM 732 C CA . PHE A 1 97 ? 3.744 10.786 18.616 1.00 97.25 97 PHE A CA 1
ATOM 733 C C . PHE A 1 97 ? 3.366 11.497 19.922 1.00 97.25 97 PHE A C 1
ATOM 735 O O . PHE A 1 97 ? 4.128 12.324 20.425 1.00 97.25 97 PHE A O 1
ATOM 742 N N . MET A 1 98 ? 2.195 11.169 20.462 1.00 97.62 98 MET A N 1
ATOM 743 C CA . MET A 1 98 ? 1.668 11.713 21.708 1.00 97.62 98 MET A CA 1
ATOM 744 C C . MET A 1 98 ? 1.101 10.584 22.561 1.00 97.62 98 MET A C 1
ATOM 746 O O . MET A 1 98 ? 0.378 9.729 22.051 1.00 97.62 98 MET A O 1
ATOM 750 N N . GLU A 1 99 ? 1.383 10.630 23.861 1.00 97.88 99 GLU A N 1
ATOM 751 C CA . GLU A 1 99 ? 0.753 9.779 24.868 1.00 97.88 99 GLU A CA 1
ATOM 752 C C . GLU A 1 99 ? 0.221 10.636 26.015 1.00 97.88 99 GLU A C 1
ATOM 754 O O . GLU A 1 99 ? 0.775 11.699 26.314 1.00 97.88 99 GLU A O 1
ATOM 759 N N . ASP A 1 100 ? -0.831 10.161 26.674 1.00 98.25 100 ASP A N 1
ATOM 760 C CA . ASP A 1 100 ? -1.323 10.742 27.919 1.00 98.25 100 ASP A CA 1
ATOM 761 C C . ASP A 1 100 ? -1.995 9.678 28.792 1.00 98.25 100 ASP A C 1
ATOM 763 O O . ASP A 1 100 ? -2.445 8.640 28.298 1.00 98.25 100 ASP A O 1
ATOM 767 N N . SER A 1 101 ? -2.061 9.926 30.098 1.00 97.62 101 SER A N 1
ATOM 768 C CA . SER A 1 101 ? -2.707 9.029 31.060 1.00 97.62 101 SER A CA 1
ATOM 769 C C . SER A 1 101 ? -3.854 9.722 31.784 1.00 97.62 101 SER A C 1
ATOM 771 O O . SER A 1 101 ? -3.753 10.878 32.180 1.00 97.62 101 SER A O 1
ATOM 773 N N . SER A 1 102 ? -4.943 8.992 31.986 1.00 97.50 102 SER A N 1
ATOM 774 C CA . SER A 1 102 ? -6.149 9.463 32.672 1.00 97.50 102 SER A CA 1
ATOM 775 C C . SER A 1 102 ? -6.772 8.333 33.486 1.00 97.50 102 SER A C 1
ATOM 777 O O . SER A 1 102 ? -6.184 7.259 33.609 1.00 97.50 102 SER A O 1
ATOM 779 N N . SER A 1 103 ? -7.954 8.555 34.059 1.00 97.75 103 SER A N 1
ATOM 780 C CA . SER A 1 103 ? -8.737 7.501 34.699 1.00 97.75 103 SER A CA 1
ATOM 781 C C . SER A 1 103 ? -9.873 7.005 33.809 1.00 97.75 103 SER A C 1
ATOM 783 O O . SER A 1 103 ? -10.398 7.741 32.968 1.00 97.75 103 SER A O 1
ATOM 785 N N . TRP A 1 104 ? -10.250 5.745 34.002 1.00 97.69 104 TRP A N 1
ATOM 786 C CA . TRP A 1 104 ? -11.366 5.098 33.320 1.00 97.69 104 TRP A CA 1
ATOM 787 C C . TRP A 1 104 ? -12.217 4.296 34.301 1.00 97.69 104 TRP A C 1
ATOM 789 O O . TRP A 1 104 ? -11.756 3.905 35.374 1.00 97.69 104 TRP A O 1
ATOM 799 N N . GLU A 1 105 ? -13.455 4.019 33.914 1.00 97.06 105 GLU A N 1
ATOM 800 C CA . GLU A 1 105 ? -14.361 3.154 34.664 1.00 97.06 105 GLU A CA 1
ATOM 801 C C . GLU A 1 105 ? -15.381 2.506 33.722 1.00 97.06 105 GLU A C 1
ATOM 803 O O . GLU A 1 105 ? -15.705 3.065 32.672 1.00 97.06 105 GLU A O 1
ATOM 808 N N . VAL A 1 106 ? -15.906 1.336 34.098 1.00 97.12 106 VAL A N 1
ATOM 809 C CA . VAL A 1 106 ? -17.154 0.825 33.519 1.00 97.12 106 VAL A CA 1
ATOM 810 C C . VAL A 1 106 ? -18.295 1.161 34.466 1.00 97.12 106 VAL A C 1
ATOM 812 O O . VAL A 1 106 ? -18.444 0.537 35.515 1.00 97.12 106 VAL A O 1
ATOM 815 N N . ILE A 1 107 ? -19.120 2.125 34.083 1.00 94.44 107 ILE A N 1
ATOM 816 C CA . ILE A 1 107 ? -20.342 2.470 34.806 1.00 94.44 107 ILE A CA 1
ATOM 817 C C . ILE A 1 107 ? -21.537 1.734 34.205 1.00 94.44 107 ILE A C 1
ATOM 819 O O . ILE A 1 107 ? -21.461 1.130 33.131 1.00 94.44 107 ILE A O 1
ATOM 823 N N . THR A 1 108 ? -22.665 1.795 34.903 1.00 88.94 108 THR A N 1
ATOM 824 C CA . THR A 1 108 ? -23.928 1.275 34.386 1.00 88.94 108 THR A CA 1
ATOM 825 C C . THR A 1 108 ? -24.876 2.423 34.066 1.00 88.94 108 THR A C 1
ATOM 827 O O . THR A 1 108 ? -25.333 3.136 34.952 1.00 88.94 108 THR A O 1
ATOM 830 N N . ASP A 1 109 ? -25.147 2.615 32.779 1.00 88.38 109 ASP A N 1
ATOM 831 C CA . ASP A 1 109 ? -26.045 3.648 32.261 1.00 88.38 109 ASP A CA 1
ATOM 832 C C . ASP A 1 109 ? -26.741 3.101 31.008 1.00 88.38 109 ASP A C 1
ATOM 834 O O . ASP A 1 109 ? -26.194 3.124 29.906 1.00 88.38 109 ASP A O 1
ATOM 838 N N . ASN A 1 110 ? -27.924 2.505 31.206 1.00 83.25 110 ASN A N 1
ATOM 839 C CA . ASN A 1 110 ? -28.658 1.733 30.189 1.00 83.25 110 ASN A CA 1
ATOM 840 C C . ASN A 1 110 ? -27.836 0.598 29.543 1.00 83.25 110 ASN A C 1
ATOM 842 O O . ASN A 1 110 ? -28.039 0.235 28.385 1.00 83.25 110 ASN A O 1
ATOM 846 N N . GLY A 1 111 ? -26.915 0.026 30.317 1.00 85.94 111 GLY A N 1
ATOM 847 C CA . GLY A 1 111 ? -25.956 -0.983 29.881 1.00 85.94 111 GLY A CA 1
ATOM 848 C C . GLY A 1 111 ? -24.558 -0.693 30.433 1.00 85.94 111 GLY A C 1
ATOM 849 O O . GLY A 1 111 ? -24.372 0.301 31.138 1.00 85.94 111 GLY A O 1
ATOM 850 N N . PRO A 1 112 ? -23.574 -1.561 30.153 1.00 94.19 112 PRO A N 1
ATOM 851 C CA . PRO A 1 112 ? -22.181 -1.318 30.510 1.00 94.19 112 PRO A CA 1
ATOM 852 C C . PRO A 1 112 ? -21.598 -0.188 29.653 1.00 94.19 112 PRO A C 1
ATOM 854 O O . PRO A 1 112 ? -21.591 -0.269 28.422 1.00 94.19 112 PRO A O 1
ATOM 857 N N . VAL A 1 113 ? -21.096 0.860 30.299 1.00 97.12 113 VAL A N 1
ATOM 858 C CA . VAL A 1 113 ? -20.524 2.038 29.640 1.00 97.12 113 VAL A CA 1
ATOM 859 C C . VAL A 1 113 ? -19.088 2.230 30.100 1.00 97.12 113 VAL A C 1
ATOM 861 O O . VAL A 1 113 ? -18.848 2.501 31.271 1.00 97.12 113 VAL A O 1
ATOM 864 N N . LEU A 1 114 ? -18.143 2.137 29.168 1.00 97.56 114 LEU A N 1
ATOM 865 C CA . LEU A 1 114 ? -16.778 2.610 29.363 1.00 97.56 114 LEU A CA 1
ATOM 866 C C . LEU A 1 114 ? -16.780 4.142 29.351 1.00 97.56 114 LEU A C 1
ATOM 868 O O . LEU A 1 114 ? -17.190 4.743 28.360 1.00 97.56 114 LEU A O 1
ATOM 872 N N . THR A 1 115 ? -16.297 4.764 30.420 1.00 97.31 115 THR A N 1
ATOM 873 C CA . THR A 1 115 ? -16.156 6.219 30.553 1.00 97.31 115 THR A CA 1
ATOM 874 C C . THR A 1 115 ? -14.715 6.594 30.887 1.00 97.31 115 THR A C 1
ATOM 876 O O . THR A 1 115 ? -14.037 5.894 31.643 1.00 97.31 115 THR A O 1
ATOM 879 N N . PHE A 1 116 ? -14.249 7.711 30.329 1.00 96.81 116 PHE A N 1
ATOM 880 C CA . PHE A 1 116 ? -12.978 8.340 30.678 1.00 96.81 116 PHE A CA 1
ATOM 881 C C . PHE A 1 116 ? -13.233 9.522 31.617 1.00 96.81 116 PHE A C 1
ATOM 883 O O . PHE A 1 116 ? -13.742 10.561 31.208 1.00 96.81 116 PHE A O 1
ATOM 890 N N . ASN A 1 117 ? -12.897 9.346 32.895 1.00 89.12 117 ASN A N 1
ATOM 891 C CA . ASN A 1 117 ? -13.360 10.221 33.978 1.00 89.12 117 ASN A CA 1
ATOM 892 C C . ASN A 1 117 ? -12.498 11.480 34.165 1.00 89.12 117 ASN A C 1
ATOM 894 O O . ASN A 1 117 ? -12.949 12.455 34.768 1.00 89.12 117 ASN A O 1
ATOM 898 N N . THR A 1 118 ? -11.259 11.478 33.672 1.00 93.44 118 THR A N 1
ATOM 899 C CA . THR A 1 118 ? -10.380 12.654 33.681 1.00 93.44 118 THR A CA 1
ATOM 900 C C . THR A 1 118 ? -9.895 12.991 32.282 1.00 93.44 118 THR A C 1
ATOM 902 O O . THR A 1 118 ? -9.811 12.131 31.403 1.00 93.44 118 THR A O 1
ATOM 905 N N . TYR A 1 119 ? -9.577 14.271 32.079 1.00 94.50 119 TYR A N 1
ATOM 906 C CA . TYR A 1 119 ? -9.093 14.761 30.796 1.00 94.50 119 TYR A CA 1
ATOM 907 C C . TYR A 1 119 ? -7.839 14.002 30.345 1.00 94.50 119 TYR A C 1
ATOM 909 O O . TYR A 1 119 ? -6.925 13.760 31.129 1.00 94.50 119 TYR A O 1
ATOM 917 N N . ASN A 1 120 ? -7.812 13.669 29.058 1.00 96.62 120 ASN A N 1
ATOM 918 C CA . ASN A 1 120 ? -6.745 12.937 28.386 1.00 96.62 120 ASN A CA 1
ATOM 919 C C . ASN A 1 120 ? -6.530 13.573 27.015 1.00 96.62 120 ASN A C 1
ATOM 921 O O . ASN A 1 120 ? -7.462 13.594 26.208 1.00 96.62 120 ASN A O 1
ATOM 925 N N . LYS A 1 121 ? -5.322 14.063 26.736 1.00 95.75 121 LYS A N 1
ATOM 926 C CA . LYS A 1 121 ? -4.983 14.782 25.499 1.00 95.75 121 LYS A CA 1
ATOM 927 C C . LYS A 1 121 ? -5.108 13.942 24.233 1.00 95.75 121 LYS A C 1
ATOM 929 O O . LYS A 1 121 ? -5.192 14.519 23.159 1.00 95.75 121 LYS A O 1
ATOM 934 N N . VAL A 1 122 ? -5.114 12.616 24.336 1.00 96.88 122 VAL A N 1
ATOM 935 C CA . VAL A 1 122 ? -5.313 11.717 23.194 1.00 96.88 122 VAL A CA 1
ATOM 936 C C . VAL A 1 122 ? -6.801 11.453 22.983 1.00 96.88 122 VAL A C 1
ATOM 938 O O . VAL A 1 122 ? -7.319 11.687 21.898 1.00 96.88 122 VAL A O 1
ATOM 941 N N . ILE A 1 123 ? -7.514 11.015 24.022 1.00 95.25 123 ILE A N 1
ATOM 942 C CA . ILE A 1 123 ? -8.931 10.629 23.905 1.00 95.25 123 ILE A CA 1
ATOM 943 C C . ILE A 1 123 ? -9.828 11.851 23.682 1.00 95.25 123 ILE A C 1
ATOM 945 O O . ILE A 1 123 ? -10.687 11.847 22.804 1.00 95.25 123 ILE A O 1
ATOM 949 N N . HIS A 1 124 ? -9.619 12.923 24.448 1.00 94.00 124 HIS A N 1
ATOM 950 C CA . HIS A 1 124 ? -10.473 14.110 24.388 1.00 94.00 124 HIS A CA 1
ATOM 951 C C . HIS A 1 124 ? -10.117 15.042 23.224 1.00 94.00 124 HIS A C 1
ATOM 953 O O . HIS A 1 124 ? -10.884 15.963 22.950 1.00 94.00 124 HIS A O 1
ATOM 959 N N . ALA A 1 125 ? -9.015 14.798 22.497 1.00 93.12 125 ALA A N 1
ATOM 960 C CA . ALA A 1 125 ? -8.673 15.563 21.292 1.00 93.12 125 ALA A CA 1
ATOM 961 C C . ALA A 1 125 ? -9.803 15.545 20.255 1.00 93.12 125 ALA A C 1
ATOM 963 O O . ALA A 1 125 ? -10.045 16.538 19.578 1.00 93.12 125 ALA A O 1
ATOM 964 N N . PHE A 1 126 ? -10.531 14.431 20.166 1.00 91.69 126 PHE A N 1
ATOM 965 C CA . PHE A 1 126 ? -11.614 14.246 19.205 1.00 91.69 126 PHE A CA 1
ATOM 966 C C . PHE A 1 126 ? -12.898 15.007 19.584 1.00 91.69 126 PHE A C 1
ATOM 968 O O . PHE A 1 126 ? -13.777 15.205 18.746 1.00 91.69 126 PHE A O 1
ATOM 975 N N . SER A 1 127 ? -13.026 15.437 20.840 1.00 90.19 127 SER A N 1
ATOM 976 C CA . SER A 1 127 ? -14.209 16.109 21.387 1.00 90.19 127 SER A CA 1
ATOM 977 C C . SER A 1 127 ? -13.902 17.483 21.992 1.00 90.19 127 SER A C 1
ATOM 979 O O . SER A 1 127 ? -14.774 18.053 22.648 1.00 90.19 127 SER A O 1
ATOM 981 N N . ASN A 1 128 ? -12.678 17.998 21.820 1.00 86.94 128 ASN A N 1
ATOM 982 C CA . ASN A 1 128 ? -12.300 19.330 22.287 1.00 86.94 128 ASN A CA 1
ATOM 983 C C . ASN A 1 128 ? -13.206 20.367 21.593 1.00 86.94 128 ASN A C 1
ATOM 985 O O . ASN A 1 128 ? -13.325 20.316 20.371 1.00 86.94 128 ASN A O 1
ATOM 989 N N . PRO A 1 129 ? -13.882 21.271 22.327 1.00 83.75 129 PRO A N 1
ATOM 990 C CA . PRO A 1 129 ? -14.786 22.255 21.727 1.00 83.75 129 PRO A CA 1
ATOM 991 C C . PRO A 1 129 ? -14.092 23.327 20.873 1.00 83.75 129 PRO A C 1
ATOM 993 O O . PRO A 1 129 ? -14.794 24.119 20.245 1.00 83.75 129 PRO A O 1
ATOM 996 N N . GLU A 1 130 ? -12.763 23.404 20.887 1.00 78.56 130 GLU A N 1
ATOM 997 C CA . GLU A 1 130 ? -11.997 24.306 20.023 1.00 78.56 130 GLU A CA 1
ATOM 998 C C . GLU A 1 130 ? -12.039 23.840 18.560 1.00 78.56 130 GLU A C 1
ATOM 1000 O O . GLU A 1 130 ? -11.979 22.641 18.284 1.00 78.56 130 GLU A O 1
ATOM 1005 N N . ASP A 1 131 ? -12.105 24.793 17.625 1.00 75.69 131 ASP A N 1
ATOM 1006 C CA . ASP A 1 131 ? -11.930 24.494 16.201 1.00 75.69 131 ASP A CA 1
ATOM 1007 C C . ASP A 1 131 ? -10.544 23.889 15.965 1.00 75.69 131 ASP A C 1
ATOM 1009 O O . ASP A 1 131 ? -9.538 24.424 16.444 1.00 75.69 131 ASP A O 1
ATOM 1013 N N . VAL A 1 132 ? -10.473 22.811 15.183 1.00 75.56 132 VAL A N 1
ATOM 1014 C CA . VAL A 1 132 ? -9.207 22.205 14.781 1.00 75.56 132 VAL A CA 1
ATOM 1015 C C . VAL A 1 132 ? -8.798 22.801 13.429 1.00 75.56 132 VAL A C 1
ATOM 1017 O O . VAL A 1 132 ? -9.374 22.461 12.400 1.00 75.56 132 VAL A O 1
ATOM 1020 N N . PRO A 1 133 ? -7.765 23.665 13.347 1.00 69.56 133 PRO A N 1
ATOM 1021 C CA . PRO A 1 133 ? -7.432 24.335 12.084 1.00 69.56 133 PRO A CA 1
ATOM 1022 C C . PRO A 1 133 ? -7.013 23.374 10.964 1.00 69.56 133 PRO A C 1
ATOM 1024 O O . PRO A 1 133 ? -6.987 23.751 9.797 1.00 69.56 133 PRO A O 1
ATOM 1027 N N . SER A 1 134 ? -6.637 22.145 11.320 1.00 70.31 134 SER A N 1
ATOM 1028 C CA . SER A 1 134 ? -6.107 21.135 10.410 1.00 70.31 134 SER A CA 1
ATOM 1029 C C . SER A 1 134 ? -7.168 20.222 9.781 1.00 70.31 134 SER A C 1
ATOM 1031 O O . SER A 1 134 ? -6.814 19.382 8.957 1.00 70.31 134 SER A O 1
ATOM 1033 N N . THR A 1 135 ? -8.451 20.369 10.124 1.00 70.69 135 THR A N 1
ATOM 1034 C CA . THR A 1 135 ? -9.553 19.521 9.619 1.00 70.69 135 THR A CA 1
ATOM 1035 C C . THR A 1 135 ? -10.416 20.202 8.550 1.00 70.69 135 THR A C 1
ATOM 1037 O O . THR A 1 135 ? -11.238 19.534 7.914 1.00 70.69 135 THR A O 1
ATOM 1040 N N . GLY A 1 136 ? -10.204 21.501 8.307 1.00 63.44 136 GLY A N 1
ATOM 1041 C CA . GLY A 1 136 ? -10.783 22.280 7.209 1.00 63.44 136 GLY A CA 1
ATOM 1042 C C . GLY A 1 136 ? -9.715 22.867 6.282 1.00 63.44 136 GLY A C 1
ATOM 1043 O O . GLY A 1 136 ? -8.523 22.843 6.583 1.00 63.44 136 GLY A O 1
ATOM 1044 N N . THR A 1 137 ? -10.134 23.408 5.140 1.00 64.38 137 THR A N 1
ATOM 1045 C CA . THR A 1 137 ? -9.249 24.149 4.225 1.00 64.38 137 THR A CA 1
ATOM 1046 C C . THR A 1 137 ? -9.608 25.631 4.219 1.00 64.38 137 THR A C 1
ATOM 1048 O O . THR A 1 137 ? -10.666 26.024 4.706 1.00 64.38 137 THR A O 1
ATOM 1051 N N . GLN A 1 138 ? -8.738 26.474 3.652 1.00 63.06 138 GLN A N 1
ATOM 1052 C CA . GLN A 1 138 ? -9.045 27.898 3.477 1.00 63.06 138 GLN A CA 1
ATOM 1053 C C . GLN A 1 138 ? -10.327 28.113 2.648 1.00 63.06 138 GLN A C 1
ATOM 1055 O O . GLN A 1 138 ? -11.083 29.040 2.930 1.00 63.06 138 GLN A O 1
ATOM 1060 N N . ASP A 1 139 ? -10.582 27.234 1.674 1.00 61.94 139 ASP A N 1
ATOM 1061 C CA . ASP A 1 139 ? -11.742 27.305 0.776 1.00 61.94 139 ASP A CA 1
ATOM 1062 C C . ASP A 1 139 ? -12.989 26.602 1.350 1.00 61.94 139 ASP A C 1
ATOM 1064 O O . ASP A 1 139 ? -14.120 26.955 1.014 1.00 61.94 139 ASP A O 1
ATOM 1068 N N . HIS A 1 140 ? -12.794 25.640 2.257 1.00 60.06 140 HIS A N 1
ATOM 1069 C CA . HIS A 1 140 ? -13.846 24.897 2.953 1.00 60.06 140 HIS A CA 1
ATOM 1070 C C . HIS A 1 140 ? -13.530 24.795 4.455 1.00 60.06 140 HIS A C 1
ATOM 1072 O O . HIS A 1 140 ? -13.113 23.731 4.934 1.00 60.06 140 HIS A O 1
ATOM 1078 N N . PRO A 1 141 ? -13.695 25.890 5.221 1.00 64.19 141 PRO A N 1
ATOM 1079 C CA . PRO A 1 141 ? -13.472 25.857 6.658 1.00 64.19 141 PRO A CA 1
ATOM 1080 C C . PRO A 1 141 ? -14.520 24.960 7.323 1.00 64.19 141 PRO A C 1
ATOM 1082 O O . PRO A 1 141 ? -15.718 25.081 7.053 1.00 64.19 141 PRO A O 1
ATOM 1085 N N . LYS A 1 142 ? -14.079 24.072 8.216 1.00 69.94 142 LYS A N 1
ATOM 1086 C CA . LYS A 1 142 ? -14.981 23.336 9.104 1.00 69.94 142 LYS A CA 1
ATOM 1087 C C . LYS A 1 142 ? -15.144 24.131 10.391 1.00 69.94 142 LYS A C 1
ATOM 1089 O O . LYS A 1 142 ? -14.157 24.455 11.037 1.00 69.94 142 LYS A O 1
ATOM 1094 N N . ASN A 1 143 ? -16.387 24.468 10.727 1.00 70.75 143 ASN A N 1
ATOM 1095 C CA . ASN A 1 143 ? -16.720 25.039 12.026 1.00 70.75 143 ASN A CA 1
ATOM 1096 C C . ASN A 1 143 ? -17.089 23.894 12.972 1.00 70.75 143 ASN A C 1
ATOM 1098 O O . ASN A 1 143 ? -18.127 23.250 12.810 1.00 70.75 143 ASN A O 1
ATOM 1102 N N . GLU A 1 144 ? -16.215 23.643 13.932 1.00 75.50 144 GLU A N 1
ATOM 1103 C CA . GLU A 1 144 ? -16.289 22.566 14.919 1.00 75.50 144 GLU A CA 1
ATOM 1104 C C . GLU A 1 144 ? -16.525 23.130 16.330 1.00 75.50 144 GLU A C 1
ATOM 1106 O O . GLU A 1 144 ? -16.569 22.390 17.318 1.00 75.50 144 GLU A O 1
ATOM 1111 N N . THR A 1 145 ? -16.740 24.444 16.424 1.00 74.38 145 THR A N 1
ATOM 1112 C CA . THR A 1 145 ? -16.856 25.184 17.671 1.00 74.38 145 THR A CA 1
ATOM 1113 C C . THR A 1 145 ? -17.964 24.591 18.537 1.00 74.38 145 THR A C 1
ATOM 1115 O O . THR A 1 145 ? -19.128 24.483 18.145 1.00 74.38 145 THR A O 1
ATOM 1118 N N . GLY A 1 146 ? -17.597 24.199 19.757 1.00 76.56 146 GLY A N 1
ATOM 1119 C CA . GLY A 1 146 ? -18.495 23.625 20.759 1.00 76.56 146 GLY A CA 1
ATOM 1120 C C . GLY A 1 146 ? -18.822 22.139 20.571 1.00 76.56 146 GLY A C 1
ATOM 1121 O O . GLY A 1 146 ? -19.432 21.541 21.460 1.00 76.56 146 GLY A O 1
ATOM 1122 N N . VAL A 1 147 ? -18.420 21.519 19.459 1.00 77.12 147 VAL A N 1
ATOM 1123 C CA . VAL A 1 147 ? -18.705 20.104 19.157 1.00 77.12 147 VAL A CA 1
ATOM 1124 C C . VAL A 1 147 ? -17.457 19.249 18.931 1.00 77.12 147 VAL A C 1
ATOM 1126 O O . VAL A 1 147 ? -17.566 18.022 19.068 1.00 77.12 147 VAL A O 1
ATOM 1129 N N . GLY A 1 148 ? -16.316 19.874 18.623 1.00 84.94 148 GLY A N 1
ATOM 1130 C CA . GLY A 1 148 ? -15.094 19.219 18.157 1.00 84.94 148 GLY A CA 1
ATOM 1131 C C . GLY A 1 148 ? -15.308 18.476 16.839 1.00 84.94 148 GLY A C 1
ATOM 1132 O O . GLY A 1 148 ? -16.338 18.623 16.178 1.00 84.94 148 GLY A O 1
ATOM 1133 N N . ILE A 1 149 ? -14.387 17.576 16.497 1.00 85.44 149 ILE A N 1
ATOM 1134 C CA . ILE A 1 149 ? -14.494 16.745 15.282 1.00 85.44 149 ILE A CA 1
ATOM 1135 C C . ILE A 1 149 ? -15.472 15.565 15.436 1.00 85.44 149 ILE A C 1
ATOM 1137 O O . ILE A 1 149 ? -15.565 14.703 14.565 1.00 85.44 149 ILE A O 1
ATOM 1141 N N . GLY A 1 150 ? -16.219 15.511 16.544 1.00 87.81 150 GLY A N 1
ATOM 1142 C CA . GLY A 1 150 ? -17.256 14.508 16.765 1.00 87.81 150 GLY A CA 1
ATOM 1143 C C . GLY A 1 150 ? -16.776 13.218 17.426 1.00 87.81 150 GLY A C 1
ATOM 1144 O O . GLY A 1 150 ? -17.320 12.153 17.157 1.00 87.81 150 GLY A O 1
ATOM 1145 N N . GLY A 1 151 ? -15.768 13.291 18.289 1.00 89.81 151 GLY A N 1
ATOM 1146 C CA . GLY A 1 151 ? -15.386 12.194 19.172 1.00 89.81 151 GLY A CA 1
ATOM 1147 C C . GLY A 1 151 ? -16.379 11.950 20.308 1.00 89.81 151 GLY A C 1
ATOM 1148 O O . GLY A 1 151 ? -17.099 12.854 20.743 1.00 89.81 151 GLY A O 1
ATOM 1149 N N . ASP A 1 152 ? -16.359 10.718 20.804 1.00 92.19 152 ASP A N 1
ATOM 1150 C CA . ASP A 1 152 ? -16.980 10.284 22.052 1.00 92.19 152 ASP A CA 1
ATOM 1151 C C . ASP A 1 152 ? -15.880 9.983 23.085 1.00 92.19 152 ASP A C 1
ATOM 1153 O O . ASP A 1 152 ? -14.774 9.585 22.725 1.00 92.19 152 ASP A O 1
ATOM 1157 N N . TYR A 1 153 ? -16.189 10.156 24.369 1.00 93.75 153 TYR A N 1
ATOM 1158 C CA . TYR A 1 153 ? -15.356 9.703 25.496 1.00 93.75 153 TYR A CA 1
ATOM 1159 C C . TYR A 1 153 ? -16.140 8.791 26.457 1.00 93.75 153 TYR A C 1
ATOM 1161 O O . TYR A 1 153 ? -15.614 8.336 27.471 1.00 93.75 153 TYR A O 1
ATOM 1169 N N . GLU A 1 154 ? -17.394 8.490 26.120 1.00 95.62 154 GLU A N 1
ATOM 1170 C CA . GLU A 1 154 ? -18.186 7.457 26.769 1.00 95.62 154 GLU A CA 1
ATOM 1171 C C . GLU A 1 154 ? -18.731 6.498 25.710 1.00 95.62 154 GLU A C 1
ATOM 1173 O O . GLU A 1 154 ? -19.288 6.914 24.687 1.00 95.62 154 GLU A O 1
ATOM 1178 N N . PHE A 1 155 ? -18.601 5.203 25.970 1.00 96.81 155 PHE A N 1
ATOM 1179 C CA . PHE A 1 155 ? -18.904 4.161 25.005 1.00 96.81 155 PHE A CA 1
ATOM 1180 C C . PHE A 1 155 ? -19.697 3.030 25.644 1.00 96.81 155 PHE A C 1
ATOM 1182 O O . PHE A 1 155 ? -19.256 2.415 26.610 1.00 96.81 155 PHE A O 1
ATOM 1189 N N . VAL A 1 156 ? -20.838 2.691 25.054 1.00 97.00 156 VAL A N 1
ATOM 1190 C CA . VAL A 1 156 ? -21.559 1.461 25.378 1.00 97.00 156 VAL A CA 1
ATOM 1191 C C . VAL A 1 156 ? -20.731 0.271 24.895 1.00 97.00 156 VAL A C 1
ATOM 1193 O O . VAL A 1 156 ? -20.332 0.220 23.728 1.00 97.00 156 VAL A O 1
ATOM 1196 N N . ILE A 1 157 ? -20.491 -0.701 25.771 1.00 97.00 157 ILE A N 1
ATOM 1197 C CA . ILE A 1 157 ? -19.826 -1.955 25.412 1.00 97.00 157 ILE A CA 1
ATOM 1198 C C . ILE A 1 157 ? -20.869 -2.866 24.760 1.00 97.00 157 ILE A C 1
ATOM 1200 O O . ILE A 1 157 ? -21.772 -3.373 25.422 1.00 97.00 157 ILE A O 1
ATOM 1204 N N . VAL A 1 158 ? -20.764 -3.050 23.443 1.00 95.62 158 VAL A N 1
ATOM 1205 C CA . VAL A 1 158 ? -21.726 -3.827 22.642 1.00 95.62 158 VAL A CA 1
ATOM 1206 C C . VAL A 1 158 ? -21.336 -5.299 22.598 1.00 95.62 158 VAL A C 1
ATOM 1208 O O . VAL A 1 158 ? -22.195 -6.172 22.692 1.00 95.62 158 VAL A O 1
ATOM 1211 N N . GLN A 1 159 ? -20.042 -5.583 22.435 1.00 94.56 159 GLN A N 1
ATOM 1212 C CA . GLN A 1 159 ? -19.500 -6.941 22.446 1.00 94.56 159 GLN A CA 1
ATOM 1213 C C . GLN A 1 159 ? -18.167 -6.964 23.191 1.00 94.56 159 GLN A C 1
ATOM 1215 O O . GLN A 1 159 ? -17.283 -6.160 22.900 1.00 94.56 159 GLN A O 1
ATOM 1220 N N . ALA A 1 160 ? -18.024 -7.912 24.114 1.00 94.19 160 ALA A N 1
ATOM 1221 C CA . ALA A 1 160 ? -16.792 -8.195 24.844 1.00 94.19 160 ALA A CA 1
ATOM 1222 C C . ALA A 1 160 ? -16.702 -9.718 25.086 1.00 94.19 160 ALA A C 1
ATOM 1224 O O . ALA A 1 160 ? -17.124 -10.193 26.143 1.00 94.19 160 ALA A O 1
ATOM 1225 N N . PRO A 1 161 ? -16.258 -10.504 24.086 1.00 91.88 161 PRO A N 1
ATOM 1226 C CA . PRO A 1 161 ? -16.130 -11.953 24.202 1.00 91.88 161 PRO A CA 1
ATOM 1227 C C . PRO A 1 161 ? -15.235 -12.358 25.378 1.00 91.88 161 PRO A C 1
ATOM 1229 O O . PRO A 1 161 ? -14.312 -11.639 25.769 1.00 91.88 161 PRO A O 1
ATOM 1232 N N . GLU A 1 162 ? -15.501 -13.541 25.937 1.00 90.62 162 GLU A N 1
ATOM 1233 C CA . GLU A 1 162 ? -14.817 -14.010 27.145 1.00 90.62 162 GLU A CA 1
ATOM 1234 C C . GLU A 1 162 ? -13.307 -14.176 26.970 1.00 90.62 162 GLU A C 1
ATOM 1236 O O . GLU A 1 162 ? -12.537 -13.974 27.905 1.00 90.62 162 GLU A O 1
ATOM 1241 N N . ASP A 1 163 ? -12.876 -14.517 25.762 1.00 89.25 163 ASP A N 1
ATOM 1242 C CA . ASP A 1 163 ? -11.472 -14.711 25.426 1.00 89.25 163 ASP A CA 1
ATOM 1243 C C . ASP A 1 163 ? -10.718 -13.405 25.133 1.00 89.25 163 ASP A C 1
ATOM 1245 O O . ASP A 1 163 ? -9.538 -13.459 24.784 1.00 89.25 163 ASP A O 1
ATOM 1249 N N . ALA A 1 164 ? -11.397 -12.256 25.260 1.00 90.12 164 ALA A N 1
ATOM 1250 C CA . ALA A 1 164 ? -10.874 -10.923 24.987 1.00 90.12 164 ALA A CA 1
ATOM 1251 C C . ALA A 1 164 ? -10.237 -10.790 23.586 1.00 90.12 164 ALA A C 1
ATOM 1253 O O . ALA A 1 164 ? -9.303 -10.016 23.398 1.00 90.12 164 ALA A O 1
ATOM 1254 N N . SER A 1 165 ? -10.734 -11.534 22.591 1.00 89.94 165 SER A N 1
ATOM 1255 C CA . SER A 1 165 ? -10.213 -11.523 21.212 1.00 89.94 165 SER A CA 1
ATOM 1256 C C . SER A 1 165 ? -10.488 -10.225 20.441 1.00 89.94 165 SER A C 1
ATOM 1258 O O . SER A 1 165 ? -9.787 -9.913 19.477 1.00 89.94 165 SER A O 1
ATOM 1260 N N . TYR A 1 166 ? -11.506 -9.463 20.836 1.00 92.94 166 TYR A N 1
ATOM 1261 C CA . TYR A 1 166 ? -11.814 -8.113 20.358 1.00 92.94 166 TYR A CA 1
ATOM 1262 C C . TYR A 1 166 ? -12.793 -7.441 21.327 1.00 92.94 166 TYR A C 1
ATOM 1264 O O . TYR A 1 166 ? -13.322 -8.107 22.211 1.00 92.94 166 TYR A O 1
ATOM 1272 N N . MET A 1 167 ? -13.088 -6.155 21.145 1.00 95.00 167 MET A N 1
ATOM 1273 C 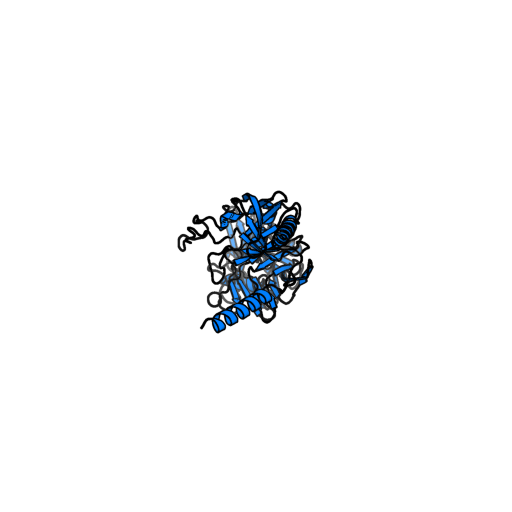CA . MET A 1 167 ? -14.297 -5.537 21.697 1.00 95.00 167 MET A CA 1
ATOM 1274 C C . MET A 1 167 ? -14.955 -4.622 20.680 1.00 95.00 167 MET A C 1
ATOM 1276 O O . MET A 1 167 ? -14.273 -3.979 19.886 1.00 95.00 167 MET A O 1
ATOM 1280 N N . LEU A 1 168 ? -16.281 -4.540 20.718 1.00 95.44 168 LEU A N 1
ATOM 1281 C CA . LEU A 1 168 ? -17.042 -3.582 19.929 1.00 95.44 168 LEU A CA 1
ATOM 1282 C C . LEU A 1 168 ? -17.684 -2.564 20.863 1.00 95.44 168 LEU A C 1
ATOM 1284 O O . LEU A 1 168 ? -18.506 -2.914 21.712 1.00 95.44 168 LEU A O 1
ATOM 1288 N N . LEU A 1 169 ? -17.315 -1.306 20.675 1.00 96.06 169 LEU A N 1
ATOM 1289 C CA . LEU A 1 169 ? -17.806 -0.169 21.433 1.00 96.06 169 LEU A CA 1
ATOM 1290 C C . LEU A 1 169 ? -18.741 0.670 20.564 1.00 96.06 169 LEU A C 1
ATOM 1292 O O . LEU A 1 169 ? -18.537 0.767 19.356 1.00 96.06 169 LEU A O 1
ATOM 1296 N N . LYS A 1 170 ? -19.735 1.315 21.172 1.00 94.50 170 LYS A N 1
ATOM 1297 C CA . LYS A 1 170 ? -20.602 2.296 20.512 1.00 94.50 170 LYS A CA 1
ATOM 1298 C C . LYS A 1 170 ? -20.575 3.612 21.276 1.00 94.50 170 LYS A C 1
ATOM 1300 O O . LYS A 1 170 ? -20.937 3.633 22.448 1.00 94.50 170 LYS A O 1
ATOM 1305 N N . GLY A 1 171 ? -20.173 4.702 20.627 1.00 93.00 171 GLY A N 1
ATOM 1306 C CA . GLY A 1 171 ? -20.152 6.029 21.251 1.00 93.00 171 GLY A CA 1
ATOM 1307 C C . GLY A 1 171 ? -21.544 6.456 21.727 1.00 93.00 171 GLY A C 1
ATOM 1308 O O . GLY A 1 171 ? -22.525 6.271 21.003 1.00 93.00 171 GLY A O 1
ATOM 1309 N N . LYS A 1 172 ? -21.664 7.000 22.944 1.00 91.62 172 LYS A N 1
ATOM 1310 C CA . LYS A 1 172 ? -22.970 7.392 23.510 1.00 91.62 172 LYS A CA 1
ATOM 1311 C C . LYS A 1 172 ? -23.574 8.610 22.820 1.00 91.62 172 LYS A C 1
ATOM 1313 O O . LYS A 1 172 ? -24.786 8.652 22.624 1.00 91.62 172 LYS A O 1
ATOM 1318 N N . LYS A 1 173 ? -22.754 9.596 22.453 1.00 89.19 173 LYS A N 1
ATOM 1319 C CA . LYS A 1 173 ? -23.207 10.850 21.842 1.00 89.19 173 LYS A CA 1
ATOM 1320 C C . LYS A 1 173 ? -23.416 10.700 20.343 1.00 89.19 173 LYS A C 1
ATOM 1322 O O . LYS A 1 173 ? -24.400 11.226 19.825 1.00 89.19 173 LYS A O 1
ATOM 1327 N N . ARG A 1 174 ? -22.496 10.035 19.634 1.00 86.75 174 ARG A N 1
ATOM 1328 C CA . ARG A 1 174 ? -22.522 9.950 18.161 1.00 86.75 174 ARG A CA 1
ATOM 1329 C C . ARG A 1 174 ? -23.028 8.620 17.627 1.00 86.75 174 ARG A C 1
ATOM 1331 O O . ARG A 1 174 ? -23.412 8.544 16.468 1.00 86.75 174 ARG A O 1
ATOM 1338 N N . GLY A 1 175 ? -23.057 7.576 18.451 1.00 88.56 175 GLY A N 1
ATOM 1339 C CA . GLY A 1 175 ? -23.538 6.260 18.038 1.00 88.56 175 GLY A CA 1
ATOM 1340 C C . GLY A 1 175 ? -22.598 5.514 17.089 1.00 88.56 175 GLY A C 1
ATOM 1341 O O . GLY A 1 175 ? -23.015 4.492 16.544 1.00 88.56 175 GLY A O 1
ATOM 1342 N N . THR A 1 176 ? -21.363 5.990 16.894 1.00 88.12 176 THR A N 1
ATOM 1343 C CA . THR A 1 176 ? -20.376 5.352 16.014 1.00 88.12 176 THR A CA 1
ATOM 1344 C C . THR A 1 176 ? -19.808 4.091 16.648 1.00 88.12 176 THR A C 1
ATOM 1346 O O . THR A 1 176 ? -19.591 4.031 17.862 1.00 88.12 176 THR A O 1
ATOM 1349 N N . TYR A 1 177 ? -19.584 3.069 15.822 1.00 91.44 177 TYR A N 1
ATOM 1350 C CA . TYR A 1 177 ? -19.011 1.800 16.254 1.00 91.44 177 TYR A CA 1
ATOM 1351 C C . TYR A 1 177 ? -17.487 1.829 16.144 1.00 91.44 177 TYR A C 1
ATOM 1353 O O . TYR A 1 177 ? -16.944 2.157 15.092 1.00 91.44 177 TYR A O 1
ATOM 1361 N N . ASN A 1 178 ? -16.810 1.438 17.221 1.00 92.88 178 ASN A N 1
ATOM 1362 C CA . ASN A 1 178 ? -15.356 1.459 17.336 1.00 92.88 178 ASN A CA 1
ATOM 1363 C C . ASN A 1 178 ? -14.873 0.067 17.746 1.00 92.88 178 ASN A C 1
ATOM 1365 O O . ASN A 1 178 ? -15.332 -0.492 18.746 1.00 92.88 178 ASN A O 1
ATOM 1369 N N . LEU A 1 179 ? -13.987 -0.517 16.940 1.00 95.25 179 LEU A N 1
ATOM 1370 C CA . LEU A 1 179 ? -13.453 -1.856 17.176 1.00 95.25 179 LEU A CA 1
ATOM 1371 C C . LEU A 1 179 ? -12.141 -1.753 17.951 1.00 95.25 179 LEU A C 1
ATOM 1373 O O . LEU A 1 179 ? -11.236 -1.036 17.532 1.00 95.25 179 LEU A O 1
ATOM 1377 N N . LEU A 1 180 ? -12.030 -2.515 19.033 1.00 96.75 180 LEU A N 1
ATOM 1378 C CA . LEU A 1 180 ? -10.786 -2.752 19.750 1.00 96.75 180 LEU A CA 1
ATOM 1379 C C . LEU A 1 180 ? -10.259 -4.132 19.371 1.00 96.75 180 LEU A C 1
ATOM 1381 O O . LEU A 1 180 ? -10.970 -5.134 19.479 1.00 96.75 180 LEU A O 1
ATOM 1385 N N . THR A 1 181 ? -8.998 -4.190 18.965 1.00 95.06 181 THR A N 1
ATOM 1386 C CA . THR A 1 181 ? -8.260 -5.442 18.766 1.00 95.06 181 THR A CA 1
ATOM 1387 C C . THR A 1 181 ? -7.054 -5.485 19.698 1.00 95.06 181 THR A C 1
ATOM 1389 O O . THR A 1 181 ? -6.420 -4.444 19.875 1.00 95.06 181 THR A O 1
ATOM 1392 N N . PRO A 1 182 ? -6.723 -6.638 20.302 1.00 94.69 182 PRO A N 1
ATOM 1393 C CA . PRO A 1 182 ? -5.575 -6.755 21.193 1.00 94.69 182 PRO A CA 1
ATOM 1394 C C . PRO A 1 182 ? -4.281 -6.268 20.548 1.00 94.69 182 PRO A C 1
ATOM 1396 O O . PRO A 1 182 ? -4.024 -6.546 19.375 1.00 94.69 182 PRO A O 1
ATOM 1399 N N . MET A 1 183 ? -3.458 -5.568 21.323 1.00 94.31 183 MET A N 1
ATOM 1400 C CA . MET A 1 183 ? -2.102 -5.234 20.916 1.00 94.31 183 MET A CA 1
ATOM 1401 C C . MET A 1 183 ? -1.129 -6.314 21.390 1.00 94.31 183 MET A C 1
ATOM 1403 O O . MET A 1 183 ? -1.169 -6.744 22.542 1.00 94.31 183 MET A O 1
ATOM 1407 N N . GLU A 1 184 ? -0.225 -6.740 20.507 1.00 92.25 184 GLU A N 1
ATOM 1408 C CA . GLU A 1 184 ? 0.791 -7.736 20.844 1.00 92.25 184 GLU A CA 1
ATOM 1409 C C . GLU A 1 184 ? 1.694 -7.250 21.989 1.00 92.25 184 GLU A C 1
ATOM 1411 O O . GLU A 1 184 ? 2.103 -6.085 22.043 1.00 92.25 184 GLU A O 1
ATOM 1416 N N . GLN A 1 185 ? 2.006 -8.152 22.921 1.00 92.06 185 GLN A N 1
ATOM 1417 C CA . GLN A 1 185 ? 2.797 -7.832 24.103 1.00 92.06 185 GLN A CA 1
ATOM 1418 C C . GLN A 1 185 ? 4.214 -7.372 23.732 1.00 92.06 185 GLN A C 1
ATOM 1420 O O . GLN A 1 185 ? 4.892 -7.987 22.916 1.00 92.06 185 GLN A O 1
ATOM 1425 N N . GLY A 1 186 ? 4.689 -6.299 24.371 1.00 91.38 186 GLY A N 1
ATOM 1426 C CA . GLY A 1 186 ? 6.054 -5.792 24.191 1.00 91.38 186 GLY A CA 1
ATOM 1427 C C . GLY A 1 186 ? 6.262 -4.915 22.953 1.00 91.38 186 GLY A C 1
ATOM 1428 O O . GLY A 1 186 ? 7.325 -4.305 22.821 1.00 91.38 186 GLY A O 1
ATOM 1429 N N . VAL A 1 187 ? 5.261 -4.785 22.077 1.00 94.62 187 VAL A N 1
ATOM 1430 C CA . VAL A 1 187 ? 5.300 -3.830 20.965 1.00 94.62 187 VAL A CA 1
ATOM 1431 C C . VAL A 1 187 ? 5.160 -2.409 21.512 1.00 94.62 187 VAL A C 1
ATOM 1433 O O . VAL A 1 187 ? 4.248 -2.112 22.286 1.00 94.62 187 VAL A O 1
ATOM 1436 N N . LYS A 1 188 ? 6.057 -1.503 21.111 1.00 96.31 188 LYS A N 1
ATOM 1437 C CA . LYS A 1 188 ? 5.951 -0.085 21.473 1.00 96.31 188 LYS A CA 1
ATOM 1438 C C . LYS A 1 188 ? 4.884 0.604 20.634 1.00 96.31 188 LYS A C 1
ATOM 1440 O O . LYS A 1 188 ? 4.766 0.367 19.434 1.00 96.31 188 LYS A O 1
ATOM 1445 N N . TYR A 1 189 ? 4.167 1.530 21.255 1.00 97.44 189 TYR A N 1
ATOM 1446 C CA . TYR A 1 189 ? 3.060 2.256 20.634 1.00 97.44 189 TYR A CA 1
ATOM 1447 C C . TYR A 1 189 ? 3.496 3.069 19.411 1.00 97.44 189 TYR A C 1
ATOM 1449 O O . TYR A 1 189 ? 2.859 3.007 18.360 1.00 97.44 189 TYR A O 1
ATOM 1457 N N . SER A 1 190 ? 4.636 3.757 19.509 1.00 96.56 190 SER A N 1
ATOM 1458 C CA . SER A 1 190 ? 5.226 4.491 18.387 1.00 96.56 190 SER A CA 1
ATOM 1459 C C . SER A 1 190 ? 5.568 3.583 17.209 1.00 96.56 190 SER A C 1
ATOM 1461 O O . SER A 1 190 ? 5.328 3.948 16.061 1.00 96.56 190 SER A O 1
ATOM 1463 N N . ASP A 1 191 ? 6.112 2.399 17.493 1.00 96.88 191 ASP A N 1
ATOM 1464 C CA . ASP A 1 191 ? 6.570 1.462 16.470 1.00 96.88 191 ASP A CA 1
ATOM 1465 C C . ASP A 1 191 ? 5.369 0.873 15.728 1.00 96.88 191 ASP A C 1
ATOM 1467 O O . ASP A 1 191 ? 5.372 0.849 14.500 1.00 96.88 191 ASP A O 1
ATOM 1471 N N . TYR A 1 192 ? 4.299 0.521 16.451 1.00 97.50 192 TYR A N 1
ATOM 1472 C CA . TYR A 1 192 ? 3.051 0.046 15.853 1.00 97.50 192 TYR A CA 1
ATOM 1473 C C . TYR A 1 192 ? 2.427 1.080 14.910 1.00 97.50 192 TYR A C 1
ATOM 1475 O O . TYR A 1 192 ? 2.116 0.765 13.762 1.00 97.50 192 TYR A O 1
ATOM 1483 N N . ILE A 1 193 ? 2.264 2.333 15.356 1.00 96.88 193 ILE A N 1
ATOM 1484 C CA . ILE A 1 193 ? 1.635 3.367 14.518 1.00 96.88 193 ILE A CA 1
ATOM 1485 C C . ILE A 1 193 ? 2.507 3.686 13.297 1.00 96.88 193 ILE A C 1
ATOM 1487 O O . ILE A 1 193 ? 1.987 3.845 12.188 1.00 96.88 193 ILE A O 1
ATOM 1491 N N . ASN A 1 194 ? 3.831 3.743 13.469 1.00 96.75 194 ASN A N 1
ATOM 1492 C CA . ASN A 1 194 ? 4.763 3.945 12.360 1.00 96.75 194 ASN A CA 1
ATOM 1493 C C . ASN A 1 194 ? 4.707 2.786 11.358 1.00 96.75 194 ASN A C 1
ATOM 1495 O O . ASN A 1 194 ? 4.760 3.025 10.149 1.00 96.75 194 ASN A O 1
ATOM 1499 N N . GLU A 1 195 ? 4.571 1.550 11.839 1.00 97.38 195 GLU A N 1
ATOM 1500 C CA . GLU A 1 195 ? 4.398 0.372 10.996 1.00 97.38 195 GLU A CA 1
ATOM 1501 C C . GLU A 1 195 ? 3.101 0.462 10.184 1.00 97.38 195 GLU A C 1
ATOM 1503 O O . GLU A 1 195 ? 3.154 0.338 8.962 1.00 97.38 195 GLU A O 1
ATOM 1508 N N . MET A 1 196 ? 1.959 0.759 10.818 1.00 97.31 196 MET A N 1
ATOM 1509 C CA . MET A 1 196 ? 0.672 0.883 10.113 1.00 97.31 196 MET A CA 1
ATOM 1510 C C . MET A 1 196 ? 0.692 2.022 9.093 1.00 97.31 196 MET A C 1
ATOM 1512 O O . MET A 1 196 ? 0.240 1.852 7.965 1.00 97.31 196 MET A O 1
ATOM 1516 N N . THR A 1 197 ? 1.299 3.157 9.445 1.00 95.06 197 THR A N 1
ATOM 1517 C CA . THR A 1 197 ? 1.478 4.292 8.526 1.00 95.06 197 THR A CA 1
ATOM 1518 C C . THR A 1 197 ? 2.353 3.918 7.329 1.00 95.06 197 THR A C 1
ATOM 1520 O O . THR A 1 197 ? 2.088 4.339 6.202 1.00 95.06 197 THR A O 1
ATOM 1523 N N . SER A 1 198 ? 3.419 3.148 7.557 1.00 95.94 198 SER A N 1
ATOM 1524 C CA . SER A 1 198 ? 4.327 2.707 6.493 1.00 95.94 198 SER A CA 1
ATOM 1525 C C . SER A 1 198 ? 3.657 1.685 5.5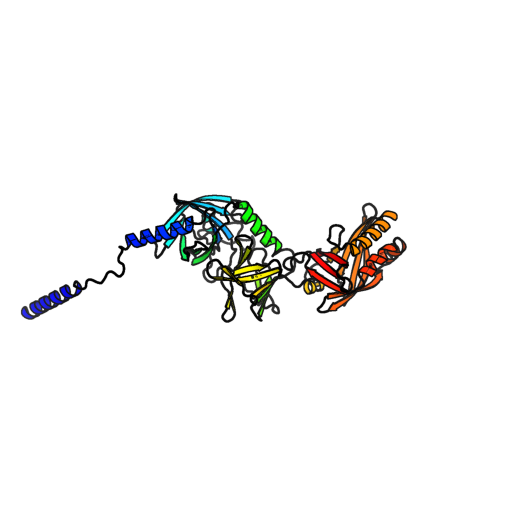82 1.00 95.94 198 SER A C 1
ATOM 1527 O O . SER A 1 198 ? 3.772 1.795 4.364 1.00 95.94 198 SER A O 1
ATOM 1529 N N . PHE A 1 199 ? 2.914 0.741 6.163 1.00 96.94 199 PHE A N 1
ATOM 1530 C CA . PHE A 1 199 ? 2.134 -0.246 5.428 1.00 96.94 199 PHE A CA 1
ATOM 1531 C C . PHE A 1 199 ? 1.055 0.428 4.568 1.00 96.94 199 PHE A C 1
ATOM 1533 O O . PHE A 1 199 ? 1.021 0.191 3.366 1.00 96.94 199 PHE A O 1
ATOM 1540 N N . GLN A 1 200 ? 0.265 1.353 5.129 1.00 95.31 200 GLN A N 1
ATOM 1541 C CA . GLN A 1 200 ? -0.728 2.138 4.382 1.00 95.31 200 GLN A CA 1
ATOM 1542 C C . GLN A 1 200 ? -0.095 2.853 3.182 1.00 95.31 200 GLN A C 1
ATOM 1544 O O . GLN A 1 200 ? -0.576 2.722 2.066 1.00 95.31 200 GLN A O 1
ATOM 1549 N N . LYS A 1 201 ? 1.025 3.561 3.377 1.00 93.94 201 LYS A N 1
ATOM 1550 C CA . LYS A 1 201 ? 1.718 4.281 2.290 1.00 93.94 201 LYS A CA 1
ATOM 1551 C C . LYS A 1 201 ? 2.294 3.362 1.218 1.00 93.94 201 LYS A C 1
ATOM 1553 O O . LYS A 1 201 ? 2.416 3.783 0.072 1.00 93.94 201 LYS A O 1
ATOM 1558 N N . GLN A 1 202 ? 2.709 2.157 1.603 1.00 93.56 202 GLN A N 1
ATOM 1559 C CA . GLN A 1 202 ? 3.212 1.155 0.672 1.00 93.56 202 GLN A CA 1
ATOM 1560 C C . GLN A 1 202 ? 2.080 0.564 -0.175 1.00 93.56 202 GLN A C 1
ATOM 1562 O O . GLN A 1 202 ? 2.289 0.329 -1.359 1.00 93.56 202 GLN A O 1
ATOM 1567 N N . MET A 1 203 ? 0.917 0.308 0.428 1.00 95.50 203 MET A N 1
ATOM 1568 C CA . MET A 1 203 ? -0.221 -0.307 -0.261 1.00 95.50 203 MET A CA 1
ATOM 1569 C C . MET A 1 203 ? -1.108 0.717 -0.978 1.00 95.50 203 MET A C 1
ATOM 1571 O O . MET A 1 203 ? -1.800 0.385 -1.922 1.00 95.50 203 MET A O 1
ATOM 1575 N N . PHE A 1 204 ? -1.100 1.976 -0.558 1.00 94.88 204 PHE A N 1
ATOM 1576 C CA . PHE A 1 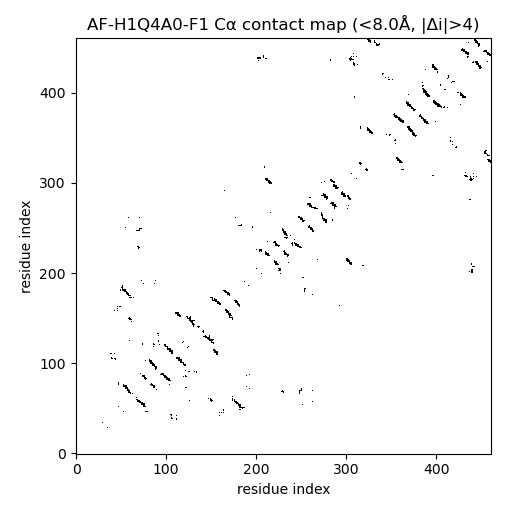204 ? -1.988 2.999 -1.104 1.00 94.88 204 PHE A CA 1
ATOM 1577 C C . PHE A 1 204 ? -1.197 4.293 -1.344 1.00 94.88 204 PHE A C 1
ATOM 1579 O O . PHE A 1 204 ? -1.307 5.256 -0.582 1.00 94.88 204 PHE A O 1
ATOM 1586 N N . PRO A 1 205 ? -0.308 4.332 -2.354 1.00 92.50 205 PRO A N 1
ATOM 1587 C CA . PRO A 1 205 ? 0.533 5.495 -2.608 1.00 92.50 205 PRO A CA 1
ATOM 1588 C C . PRO A 1 205 ? -0.240 6.630 -3.301 1.00 92.50 205 PRO A C 1
ATOM 1590 O O . PRO A 1 205 ? -0.673 6.510 -4.442 1.00 92.50 205 PRO A O 1
ATOM 1593 N N . SER A 1 206 ? -0.278 7.812 -2.682 1.00 89.25 206 SER A N 1
ATOM 1594 C CA . SER A 1 206 ? -1.046 8.976 -3.173 1.00 89.25 206 SER A CA 1
ATOM 1595 C C . SER A 1 206 ? -0.562 9.622 -4.481 1.00 89.25 206 SER A C 1
ATOM 1597 O O . SER A 1 206 ? -1.213 10.502 -5.039 1.00 89.25 206 SER A O 1
ATOM 1599 N N . LYS A 1 207 ? 0.628 9.251 -4.971 1.00 85.12 207 LYS A N 1
ATOM 1600 C CA . LYS A 1 207 ? 1.298 9.929 -6.104 1.00 85.12 207 LYS A CA 1
ATOM 1601 C C . LYS A 1 207 ? 1.247 9.145 -7.412 1.00 85.12 207 LYS A C 1
ATOM 1603 O O . LYS A 1 207 ? 1.728 9.632 -8.446 1.00 85.12 207 LYS A O 1
ATOM 1608 N N . ILE A 1 208 ? 0.718 7.929 -7.371 1.00 84.50 208 ILE A N 1
ATOM 1609 C CA . ILE A 1 208 ? 0.672 7.028 -8.515 1.00 84.50 208 ILE A CA 1
ATOM 1610 C C . ILE A 1 208 ? -0.768 7.009 -9.045 1.00 84.50 208 ILE A C 1
ATOM 1612 O O . ILE A 1 208 ? -1.688 6.852 -8.255 1.00 84.50 208 ILE A O 1
ATOM 1616 N N . PRO A 1 209 ? -0.993 7.206 -10.361 1.00 85.19 209 PRO A N 1
ATOM 1617 C CA . PRO A 1 209 ? -2.326 7.23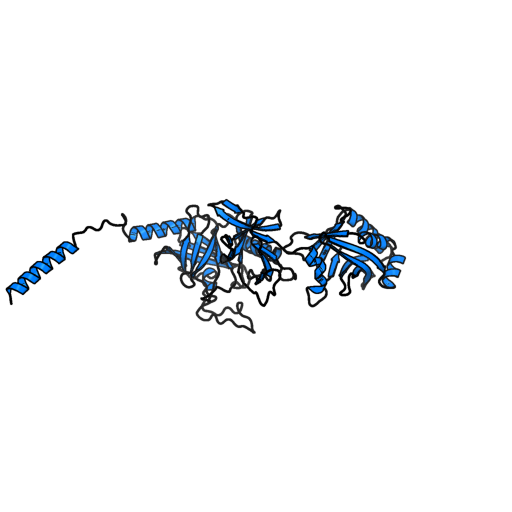9 -10.959 1.00 85.19 209 PRO A CA 1
ATOM 1618 C C . PRO A 1 209 ? -2.842 5.811 -11.197 1.00 85.19 209 PRO A C 1
ATOM 1620 O O . PRO A 1 209 ? -3.206 5.446 -12.315 1.00 85.19 209 PRO A O 1
ATOM 1623 N N . THR A 1 210 ? -2.762 4.988 -10.157 1.00 88.56 210 THR A N 1
ATOM 1624 C CA . THR A 1 210 ? -3.324 3.641 -10.077 1.00 88.56 210 THR A CA 1
ATOM 1625 C C . THR A 1 210 ? -4.618 3.682 -9.285 1.00 88.56 210 THR A C 1
ATOM 1627 O O . THR A 1 210 ? -4.899 4.638 -8.562 1.00 88.56 210 THR A O 1
ATOM 1630 N N . PHE A 1 211 ? -5.386 2.614 -9.407 1.00 93.19 211 PHE A N 1
ATOM 1631 C CA . PHE A 1 211 ? -6.517 2.335 -8.540 1.00 93.19 211 PHE A CA 1
ATOM 1632 C C . PHE A 1 211 ? -6.424 0.896 -8.061 1.00 93.19 211 PHE A C 1
ATOM 1634 O O . PHE A 1 211 ? -5.897 0.032 -8.766 1.00 93.19 211 PHE A O 1
ATOM 1641 N N . ASP A 1 212 ? -6.994 0.628 -6.897 1.00 96.12 212 ASP A N 1
ATOM 1642 C CA . ASP A 1 212 ? -7.186 -0.744 -6.465 1.00 96.12 212 ASP A CA 1
ATOM 1643 C C . ASP A 1 212 ? -8.505 -1.272 -7.011 1.00 96.12 212 ASP A C 1
ATOM 1645 O O . ASP A 1 212 ? -9.410 -0.530 -7.412 1.00 96.12 212 ASP A O 1
ATOM 1649 N N . VAL A 1 213 ? -8.610 -2.589 -7.042 1.00 96.88 213 VAL A N 1
ATOM 1650 C CA . VAL A 1 213 ? -9.742 -3.299 -7.609 1.00 96.88 213 VAL A CA 1
ATOM 1651 C C . VAL A 1 213 ? -10.382 -4.127 -6.516 1.00 96.88 213 VAL A C 1
ATOM 1653 O O . VAL A 1 213 ? -9.754 -5.029 -5.960 1.00 96.88 213 VAL A O 1
ATOM 1656 N N . ILE A 1 214 ? -11.644 -3.833 -6.221 1.00 94.81 214 ILE A N 1
ATOM 1657 C CA . ILE A 1 214 ? -12.440 -4.641 -5.306 1.00 94.81 214 ILE A CA 1
ATOM 1658 C C . ILE A 1 214 ? -13.274 -5.631 -6.111 1.00 94.81 214 ILE A C 1
ATOM 1660 O O . ILE A 1 214 ? -14.038 -5.242 -6.996 1.00 94.81 214 ILE A O 1
ATOM 1664 N N . HIS A 1 215 ? -13.146 -6.905 -5.762 1.00 94.50 215 HIS A N 1
ATOM 1665 C CA . HIS A 1 215 ? -13.882 -8.019 -6.343 1.00 94.50 215 HIS A CA 1
ATOM 1666 C C . HIS A 1 215 ? -14.944 -8.463 -5.340 1.00 94.50 215 HIS A C 1
ATOM 1668 O O . HIS A 1 215 ? -14.612 -8.927 -4.249 1.00 94.50 215 HIS A O 1
ATOM 1674 N N . PHE A 1 216 ? -16.219 -8.288 -5.691 1.00 89.06 216 PHE A N 1
ATOM 1675 C CA . PHE A 1 216 ? -17.375 -8.741 -4.921 1.00 89.06 216 PHE A CA 1
ATOM 1676 C C . PHE A 1 216 ? -18.153 -9.806 -5.699 1.00 89.06 216 PHE A C 1
ATOM 1678 O O . PHE A 1 216 ? -19.168 -9.507 -6.336 1.00 89.06 216 PHE A O 1
ATOM 1685 N N . GLY A 1 217 ? -17.674 -11.054 -5.665 1.00 85.75 217 GLY A N 1
ATOM 1686 C CA . GLY A 1 217 ? -18.179 -12.099 -6.555 1.00 85.75 217 GLY A CA 1
ATOM 1687 C C . GLY A 1 217 ? -17.969 -11.686 -8.013 1.00 85.75 217 GLY A C 1
ATOM 1688 O O . GLY A 1 217 ? -16.847 -11.389 -8.408 1.00 85.75 217 GLY A O 1
ATOM 1689 N N . ASP A 1 218 ? -19.052 -11.597 -8.787 1.00 86.81 218 ASP A N 1
ATOM 1690 C CA . ASP A 1 218 ? -18.997 -11.185 -10.200 1.00 86.81 218 ASP A CA 1
ATOM 1691 C C . ASP A 1 218 ? -18.920 -9.658 -10.401 1.00 86.81 218 ASP A C 1
ATOM 1693 O O . ASP A 1 218 ? -18.722 -9.180 -11.519 1.00 86.81 218 ASP A O 1
ATOM 1697 N N . SER A 1 219 ? -19.116 -8.865 -9.342 1.00 88.94 219 SER A N 1
ATOM 1698 C CA . SER A 1 219 ? -19.096 -7.401 -9.427 1.00 88.94 219 SER A CA 1
ATOM 1699 C C . SER A 1 219 ? -17.705 -6.850 -9.133 1.00 88.94 219 SER A C 1
ATOM 1701 O O . SER A 1 219 ? -17.104 -7.191 -8.117 1.00 88.94 219 SER A O 1
ATOM 1703 N N . ILE A 1 220 ? -17.216 -5.952 -9.988 1.00 93.94 220 ILE A N 1
ATOM 1704 C CA . ILE A 1 220 ? -15.887 -5.344 -9.860 1.00 93.94 220 ILE A CA 1
ATOM 1705 C C . ILE A 1 220 ? -16.026 -3.830 -9.693 1.00 93.94 220 ILE A C 1
ATOM 1707 O O . ILE A 1 220 ? -16.761 -3.173 -10.437 1.00 93.94 220 ILE A O 1
ATOM 1711 N N . TYR A 1 221 ? -15.291 -3.278 -8.733 1.00 94.06 221 TYR A N 1
ATOM 1712 C CA . TYR A 1 221 ? -15.266 -1.855 -8.407 1.00 94.06 221 TYR A CA 1
ATOM 1713 C C . TYR A 1 221 ? -13.832 -1.332 -8.429 1.00 94.06 221 TYR A C 1
ATOM 1715 O O . TYR A 1 221 ? -12.897 -2.059 -8.096 1.00 94.06 221 TYR A O 1
ATOM 1723 N N . LYS A 1 222 ? -13.665 -0.064 -8.795 1.00 95.44 222 LYS A N 1
ATOM 1724 C CA . LYS A 1 222 ? -12.436 0.686 -8.537 1.00 95.44 222 LYS A CA 1
ATOM 1725 C C . LYS A 1 222 ? -12.479 1.258 -7.131 1.00 95.44 222 LYS A C 1
ATOM 1727 O O . LYS A 1 222 ? -13.554 1.616 -6.656 1.00 95.44 222 LYS A O 1
ATOM 1732 N N . MET A 1 223 ? -11.319 1.337 -6.497 1.00 95.06 223 MET A N 1
ATOM 1733 C CA . MET A 1 223 ? -11.082 2.003 -5.224 1.00 95.06 223 MET A CA 1
ATOM 1734 C C . MET A 1 223 ? -9.933 2.993 -5.434 1.00 95.06 223 MET A C 1
ATOM 1736 O O . MET A 1 223 ? -8.782 2.600 -5.606 1.00 95.06 223 MET A O 1
ATOM 1740 N N . GLU A 1 224 ? -10.268 4.278 -5.495 1.00 93.06 224 GLU A N 1
ATOM 1741 C CA . GLU A 1 224 ? -9.347 5.377 -5.797 1.00 93.06 224 GLU A CA 1
ATOM 1742 C C . GLU A 1 224 ? -9.156 6.282 -4.581 1.00 93.06 224 GLU A C 1
ATOM 1744 O O . GLU A 1 224 ? -10.083 6.462 -3.795 1.00 93.06 224 GLU A O 1
ATOM 1749 N N . GLY A 1 225 ? -7.964 6.870 -4.435 1.00 91.25 225 GLY A N 1
ATOM 1750 C CA . GLY A 1 225 ? -7.674 7.795 -3.331 1.00 91.25 225 GLY A CA 1
ATOM 1751 C C . GLY A 1 225 ? -7.693 7.123 -1.957 1.00 91.25 225 GLY A C 1
ATOM 1752 O O . GLY A 1 225 ? -8.220 7.671 -1.002 1.00 91.25 225 GLY A O 1
ATOM 1753 N N . ALA A 1 226 ? -7.175 5.898 -1.857 1.00 93.31 226 ALA A N 1
ATOM 1754 C CA . ALA A 1 226 ? -7.187 5.123 -0.618 1.00 93.31 226 ALA A CA 1
ATOM 1755 C C . ALA A 1 226 ? -6.076 5.516 0.383 1.00 93.31 226 ALA A C 1
ATOM 1757 O O . ALA A 1 226 ? -5.990 4.924 1.458 1.00 93.31 226 ALA A O 1
ATOM 1758 N N . ASP A 1 227 ? -5.206 6.477 0.055 1.00 92.69 227 ASP A N 1
ATOM 1759 C CA . ASP A 1 227 ? -3.984 6.778 0.809 1.00 92.69 227 ASP A CA 1
ATOM 1760 C C . ASP A 1 227 ? -4.239 7.302 2.228 1.00 92.69 227 ASP A C 1
ATOM 1762 O O . ASP A 1 227 ? -3.501 6.959 3.155 1.00 92.69 227 ASP A O 1
ATOM 1766 N N . ASP A 1 228 ? -5.316 8.059 2.420 1.00 89.75 228 ASP A N 1
ATOM 1767 C CA . ASP A 1 228 ? -5.767 8.569 3.719 1.00 89.75 228 ASP A CA 1
ATOM 1768 C C . ASP A 1 228 ? -6.831 7.681 4.392 1.00 89.75 228 ASP A C 1
ATOM 1770 O O . ASP A 1 228 ? -7.280 7.973 5.502 1.00 89.75 228 ASP A O 1
ATOM 1774 N N . GLY A 1 229 ? -7.201 6.569 3.751 1.00 92.31 229 GLY A N 1
ATOM 1775 C CA . GLY A 1 229 ? -8.230 5.654 4.231 1.00 92.31 229 GLY A CA 1
ATOM 1776 C C . GLY A 1 229 ? -9.662 6.071 3.887 1.00 92.31 229 GLY A C 1
ATOM 1777 O O . GLY A 1 229 ? -10.584 5.433 4.394 1.00 92.31 229 GLY A O 1
ATOM 1778 N N . ILE A 1 230 ? -9.888 7.079 3.033 1.00 91.56 230 ILE A N 1
ATOM 1779 C CA . ILE A 1 230 ? -11.216 7.463 2.518 1.00 91.56 230 ILE A CA 1
ATOM 1780 C C . ILE A 1 230 ? -11.273 7.281 0.993 1.00 91.56 230 ILE A C 1
ATOM 1782 O O . ILE A 1 230 ? -11.265 8.250 0.234 1.00 91.56 230 ILE A O 1
ATOM 1786 N N . PRO A 1 231 ? -11.400 6.039 0.506 1.00 92.62 231 PRO A N 1
ATOM 1787 C CA . PRO A 1 231 ? -11.440 5.812 -0.925 1.00 92.62 231 PRO A CA 1
ATOM 1788 C C . PRO A 1 231 ? -12.780 6.227 -1.542 1.00 92.62 231 PRO A C 1
ATOM 1790 O O . PRO A 1 231 ? -13.846 6.004 -0.954 1.00 92.62 231 PRO A O 1
ATOM 1793 N N . ASN A 1 232 ? -12.729 6.704 -2.787 1.00 92.56 232 ASN A N 1
ATOM 1794 C CA . ASN A 1 232 ? -13.873 6.688 -3.692 1.00 92.56 232 ASN A CA 1
ATOM 1795 C C . ASN A 1 232 ? -13.991 5.297 -4.332 1.00 92.56 232 ASN A C 1
ATOM 1797 O O . ASN A 1 232 ? -13.051 4.800 -4.953 1.00 92.56 232 ASN A O 1
ATOM 1801 N N . ILE A 1 233 ? -15.147 4.663 -4.175 1.00 92.62 233 ILE A N 1
ATOM 1802 C CA . ILE A 1 233 ? -15.448 3.314 -4.645 1.00 92.62 233 ILE A CA 1
ATOM 1803 C C . ILE A 1 233 ? -16.603 3.377 -5.636 1.00 92.62 233 ILE A C 1
ATOM 1805 O O . ILE A 1 233 ? -17.699 3.803 -5.287 1.00 92.62 233 ILE A O 1
ATOM 1809 N N . TYR A 1 234 ? -16.405 2.874 -6.849 1.00 93.88 234 TYR A N 1
ATOM 1810 C CA . TYR A 1 234 ? -17.430 2.921 -7.894 1.00 93.88 234 TYR A CA 1
ATOM 1811 C C . TYR A 1 234 ? -17.284 1.754 -8.882 1.00 93.88 234 TYR A C 1
ATOM 1813 O O . TYR A 1 234 ? -16.206 1.158 -8.966 1.00 93.88 234 TYR A O 1
ATOM 1821 N N . PRO A 1 235 ? -18.349 1.349 -9.605 1.00 94.44 235 PRO A N 1
ATOM 1822 C CA . PRO A 1 235 ? -18.274 0.212 -10.523 1.00 94.44 235 PRO A CA 1
ATOM 1823 C C . PRO A 1 235 ? -17.190 0.404 -11.590 1.00 94.44 235 PRO A C 1
ATOM 1825 O O . PRO A 1 235 ? -17.067 1.482 -12.164 1.00 94.44 235 PRO A O 1
ATOM 1828 N N . TYR A 1 236 ? -16.435 -0.654 -11.897 1.00 93.50 236 TYR A N 1
ATOM 1829 C CA . TYR A 1 236 ? -15.177 -0.575 -12.657 1.00 93.50 236 TYR A CA 1
ATOM 1830 C C . TYR A 1 236 ? -15.274 0.161 -14.006 1.00 93.50 236 TYR A C 1
ATOM 1832 O O . TYR A 1 236 ? -14.345 0.863 -14.410 1.00 93.50 236 TYR A O 1
ATOM 1840 N N . ASN A 1 237 ? -16.410 0.004 -14.693 1.00 92.69 237 ASN A N 1
ATOM 1841 C CA . ASN A 1 237 ? -16.655 0.531 -16.039 1.00 92.69 237 ASN A CA 1
ATOM 1842 C C . ASN A 1 237 ? -17.447 1.849 -16.063 1.00 92.69 237 ASN A C 1
ATOM 1844 O O . ASN A 1 237 ? -17.846 2.288 -17.141 1.00 92.69 237 ASN A O 1
ATOM 1848 N N . LEU A 1 238 ? -17.733 2.449 -14.905 1.00 93.38 238 LEU A N 1
ATOM 1849 C CA . LEU A 1 238 ? -18.519 3.677 -14.807 1.00 93.38 238 LEU A CA 1
ATOM 1850 C C . LEU A 1 238 ? -17.649 4.881 -14.431 1.00 93.38 238 LEU A C 1
ATOM 1852 O O . LEU A 1 238 ? -16.495 4.742 -14.032 1.00 93.38 238 LEU A O 1
ATOM 1856 N N . ASP A 1 239 ? -18.223 6.071 -14.596 1.00 92.12 239 ASP A N 1
ATOM 1857 C CA . ASP A 1 239 ? -17.591 7.332 -14.224 1.00 92.12 239 ASP A CA 1
ATOM 1858 C C . ASP A 1 239 ? -17.575 7.504 -12.696 1.00 92.12 239 ASP A C 1
ATOM 1860 O O . ASP A 1 239 ? -18.620 7.393 -12.047 1.00 92.12 239 ASP A O 1
ATOM 1864 N N . GLY A 1 240 ? -16.391 7.766 -12.137 1.00 89.88 240 GLY A N 1
ATOM 1865 C CA . GLY A 1 240 ? -16.178 7.851 -10.691 1.00 89.88 240 GLY A CA 1
ATOM 1866 C C . GLY A 1 240 ? -16.735 9.111 -10.031 1.00 89.88 240 GLY A C 1
ATOM 1867 O O . GLY A 1 240 ? -16.889 9.120 -8.814 1.00 89.88 240 GLY A O 1
ATOM 1868 N N . VAL A 1 241 ? -17.071 10.146 -10.809 1.00 90.19 241 VAL A N 1
ATOM 1869 C CA . VAL A 1 241 ? -17.727 11.361 -10.303 1.00 90.19 241 VAL A CA 1
ATOM 1870 C C . VAL A 1 241 ? -19.234 11.136 -10.208 1.00 90.19 241 VAL A C 1
ATOM 1872 O O . VAL A 1 241 ? -19.861 11.502 -9.222 1.00 90.19 241 VAL A O 1
ATOM 1875 N N . LEU A 1 242 ? -19.833 10.497 -11.214 1.00 92.44 242 LEU A N 1
ATOM 1876 C CA . LEU A 1 242 ? -21.276 10.239 -11.245 1.00 92.44 242 LEU A CA 1
ATOM 1877 C C . LEU A 1 242 ? -21.718 9.060 -10.367 1.00 92.44 242 LEU A C 1
ATOM 1879 O O . LEU A 1 242 ? -22.905 8.946 -10.069 1.00 92.44 242 LEU A O 1
ATOM 1883 N N . ASN A 1 243 ? -20.800 8.165 -9.995 1.00 92.12 243 ASN A N 1
ATOM 1884 C CA . ASN A 1 243 ? -21.104 6.921 -9.276 1.00 92.12 243 ASN A CA 1
ATOM 1885 C C . ASN A 1 243 ? -20.322 6.800 -7.962 1.00 92.12 243 ASN A C 1
ATOM 1887 O O . ASN A 1 243 ? -20.024 5.685 -7.531 1.00 92.12 243 ASN A O 1
ATOM 1891 N N . GLU A 1 244 ? -19.967 7.933 -7.357 1.00 87.75 244 GLU A N 1
ATOM 1892 C CA . GLU A 1 244 ? -19.169 7.971 -6.137 1.00 87.75 244 GLU A CA 1
ATOM 1893 C C . GLU A 1 244 ? -19.829 7.208 -4.977 1.00 87.75 244 GLU A C 1
ATOM 1895 O O . GLU A 1 244 ? -21.033 7.293 -4.718 1.00 87.75 244 GLU A O 1
ATOM 1900 N N . SER A 1 245 ? -19.023 6.441 -4.248 1.00 88.44 245 SER A N 1
ATOM 1901 C CA . SER A 1 245 ? -19.420 5.832 -2.982 1.00 88.44 245 SER A CA 1
ATOM 1902 C C . SER A 1 245 ? -18.210 5.733 -2.078 1.00 88.44 245 SER A C 1
ATOM 1904 O O . SER A 1 245 ? -17.191 5.169 -2.449 1.00 88.44 245 SER A O 1
ATOM 1906 N N . PHE A 1 246 ? -18.335 6.202 -0.846 1.00 84.75 246 PHE A N 1
ATOM 1907 C CA . PHE A 1 246 ? -17.229 6.185 0.101 1.00 84.75 246 PHE A CA 1
ATOM 1908 C C . PHE A 1 246 ? -17.397 5.041 1.097 1.00 84.75 246 PHE A C 1
ATOM 1910 O O . PHE A 1 246 ? -18.510 4.728 1.527 1.00 84.75 246 PHE A O 1
ATOM 1917 N N . ASN A 1 247 ? -16.291 4.398 1.467 1.00 89.31 247 ASN A N 1
ATOM 1918 C CA . ASN A 1 247 ? -16.262 3.522 2.634 1.00 89.31 247 ASN A CA 1
ATOM 1919 C C . ASN A 1 247 ? -14.914 3.656 3.341 1.00 89.31 247 ASN A C 1
ATOM 1921 O O . ASN A 1 247 ? -13.949 3.020 2.912 1.00 89.31 247 ASN A O 1
ATOM 1925 N N . PRO A 1 248 ? -14.828 4.499 4.385 1.00 92.06 248 PRO A N 1
ATOM 1926 C CA . PRO A 1 248 ? -13.587 4.686 5.110 1.00 92.06 248 PRO A CA 1
ATOM 1927 C C . PRO A 1 248 ? -13.086 3.377 5.708 1.00 92.06 248 PRO A C 1
ATOM 1929 O O . PRO A 1 248 ? -13.882 2.536 6.135 1.00 92.06 248 PRO A O 1
ATOM 1932 N N . PHE A 1 249 ? -11.774 3.217 5.779 1.00 94.81 249 PHE A N 1
ATOM 1933 C CA . PHE A 1 249 ? -11.146 2.059 6.392 1.00 94.81 249 PHE A CA 1
ATOM 1934 C C . PHE A 1 249 ? -9.945 2.452 7.240 1.00 94.81 249 PHE A C 1
ATOM 1936 O O . PHE A 1 249 ? -9.389 3.542 7.127 1.00 94.81 249 PHE A O 1
ATOM 1943 N N . LEU A 1 250 ? -9.525 1.509 8.074 1.00 97.06 250 LEU A N 1
ATOM 1944 C CA . LEU A 1 250 ? -8.242 1.551 8.754 1.00 97.06 250 LEU A CA 1
ATOM 1945 C C . LEU A 1 250 ? -7.499 0.247 8.509 1.00 97.06 250 LEU A C 1
ATOM 1947 O O . LEU A 1 250 ? -8.112 -0.819 8.384 1.00 97.06 250 LEU A O 1
ATOM 1951 N N . VAL A 1 251 ? -6.172 0.352 8.468 1.00 97.31 251 VAL A N 1
ATOM 1952 C CA . VAL A 1 251 ? -5.287 -0.807 8.502 1.00 97.31 251 VAL A CA 1
ATOM 1953 C C . VAL A 1 251 ? -4.811 -1.064 9.923 1.00 97.31 251 VAL A C 1
ATOM 1955 O O . VAL A 1 251 ? -4.439 -0.141 10.648 1.00 97.31 251 VAL A O 1
ATOM 1958 N N . THR A 1 252 ? -4.829 -2.324 10.331 1.00 96.88 252 THR A N 1
ATOM 1959 C CA . THR A 1 252 ? -4.307 -2.779 11.621 1.00 96.88 252 THR A CA 1
ATOM 1960 C C . THR A 1 252 ? -3.452 -4.020 11.424 1.00 96.88 252 THR A C 1
ATOM 1962 O O . THR A 1 252 ? -3.442 -4.639 10.363 1.00 96.88 252 THR A O 1
ATOM 1965 N N . LYS A 1 253 ? -2.722 -4.397 12.465 1.00 95.06 253 LYS A N 1
ATOM 1966 C CA . LYS A 1 253 ? -1.964 -5.642 12.531 1.00 95.06 253 LYS A CA 1
ATOM 1967 C C . LYS A 1 253 ? -2.280 -6.389 13.812 1.00 95.06 253 LYS A C 1
ATOM 1969 O O . LYS A 1 253 ? -2.389 -5.768 14.873 1.00 95.06 253 LYS A O 1
ATOM 1974 N N . ASN A 1 254 ? -2.401 -7.706 13.690 1.00 88.44 254 ASN A N 1
ATOM 1975 C CA . ASN A 1 254 ? -2.541 -8.643 14.796 1.00 88.44 254 ASN A CA 1
ATOM 1976 C C . ASN A 1 254 ? -1.633 -9.854 14.533 1.00 88.44 254 ASN A C 1
ATOM 1978 O O . ASN A 1 254 ? -1.807 -10.562 13.539 1.00 88.44 254 ASN A O 1
ATOM 1982 N N . GLY A 1 255 ? -0.637 -10.063 15.397 1.00 88.12 255 GLY A N 1
ATOM 1983 C CA . GLY A 1 255 ? 0.452 -11.001 15.131 1.00 88.12 255 GLY A CA 1
ATOM 1984 C C . GLY A 1 255 ? 1.194 -10.633 13.843 1.00 88.12 255 GLY A C 1
ATOM 1985 O O . GLY A 1 255 ? 1.582 -9.484 13.645 1.00 88.12 255 GLY A O 1
ATOM 1986 N N . SER A 1 256 ? 1.375 -11.595 12.938 1.00 90.56 256 SER A N 1
ATOM 1987 C CA . SER A 1 256 ? 2.000 -11.367 11.626 1.00 90.56 256 SER A CA 1
ATOM 1988 C C . SER A 1 256 ? 1.061 -10.788 10.568 1.00 90.56 256 SER A C 1
ATOM 1990 O O . SER A 1 256 ? 1.530 -10.380 9.506 1.00 90.56 256 SER A O 1
ATOM 1992 N N . ASP A 1 257 ? -0.245 -10.784 10.827 1.00 93.88 257 ASP A N 1
ATOM 1993 C CA . ASP A 1 257 ? -1.258 -10.531 9.810 1.00 93.88 257 ASP A CA 1
ATOM 1994 C C . ASP A 1 257 ? -1.660 -9.052 9.804 1.00 93.88 257 ASP A C 1
ATOM 1996 O O . ASP A 1 257 ? -1.991 -8.477 10.846 1.00 93.88 257 ASP A O 1
ATOM 2000 N N . TYR A 1 258 ? -1.665 -8.444 8.614 1.00 97.50 258 TYR A N 1
ATOM 2001 C CA . TYR A 1 258 ? -2.243 -7.119 8.389 1.00 97.50 258 TYR A CA 1
ATOM 2002 C C . TYR A 1 258 ? -3.702 -7.250 7.976 1.00 97.50 258 TYR A C 1
ATOM 2004 O O . TYR A 1 258 ? -4.068 -8.135 7.198 1.00 97.50 258 TYR A O 1
ATOM 2012 N N . PHE A 1 259 ? -4.519 -6.323 8.448 1.00 97.12 259 PHE A N 1
ATOM 2013 C CA . PHE A 1 259 ? -5.939 -6.260 8.175 1.00 97.12 259 PHE A CA 1
ATOM 2014 C C . PHE A 1 259 ? -6.295 -4.900 7.601 1.00 97.12 259 PHE A C 1
ATOM 2016 O O . PHE A 1 259 ? -5.742 -3.887 8.015 1.00 97.12 259 PHE A O 1
ATOM 2023 N N . LEU A 1 260 ? -7.245 -4.891 6.675 1.00 97.44 260 LEU A N 1
ATOM 2024 C CA . LEU A 1 260 ? -7.984 -3.710 6.254 1.00 97.44 260 LEU A CA 1
ATOM 2025 C C . LEU A 1 260 ? -9.422 -3.910 6.709 1.00 97.44 260 LEU A C 1
ATOM 2027 O O . LEU A 1 260 ? -10.040 -4.927 6.387 1.00 97.44 260 LEU A O 1
ATOM 2031 N N . ARG A 1 261 ? -9.972 -2.951 7.449 1.00 95.50 261 ARG A N 1
ATOM 2032 C CA . ARG A 1 261 ? -11.364 -3.011 7.890 1.00 95.50 261 ARG A CA 1
ATOM 2033 C C . ARG A 1 261 ? -12.097 -1.743 7.495 1.00 95.50 261 ARG A C 1
ATOM 2035 O O . ARG A 1 261 ? -11.785 -0.665 7.997 1.00 95.50 261 ARG A O 1
ATOM 2042 N N . PHE A 1 262 ? -13.119 -1.895 6.660 1.00 93.56 262 PHE A N 1
ATOM 2043 C CA . PHE A 1 262 ? -14.084 -0.831 6.427 1.00 93.56 262 PHE A CA 1
ATOM 2044 C C . PHE A 1 262 ? -14.824 -0.500 7.720 1.00 93.56 262 PHE A C 1
ATOM 2046 O O . PHE A 1 262 ? -15.193 -1.400 8.484 1.00 93.56 262 PHE A O 1
ATOM 2053 N N . ARG A 1 263 ? -15.075 0.787 7.968 1.00 90.00 263 ARG A N 1
ATOM 2054 C CA . ARG A 1 263 ? -15.829 1.224 9.144 1.00 90.00 263 ARG A CA 1
ATOM 2055 C C . ARG A 1 263 ? -17.157 0.487 9.221 1.00 90.00 263 ARG A C 1
ATOM 2057 O O . ARG A 1 263 ? -17.407 -0.174 10.231 1.00 90.00 263 ARG A O 1
ATOM 2064 N N . ASP A 1 264 ? -17.928 0.551 8.136 1.00 87.00 264 ASP A N 1
ATOM 2065 C CA . ASP A 1 264 ? -19.246 -0.058 8.009 1.00 87.00 264 ASP A CA 1
ATOM 2066 C C . ASP A 1 264 ? -19.218 -1.239 7.027 1.00 87.00 264 ASP A C 1
ATOM 2068 O O . ASP A 1 264 ? -18.502 -1.203 6.016 1.00 87.00 264 ASP A O 1
ATOM 2072 N N . PRO A 1 265 ? -19.987 -2.305 7.308 1.00 88.56 265 PRO A N 1
ATOM 2073 C CA . PRO A 1 265 ? -20.114 -3.415 6.383 1.00 88.56 265 PRO A CA 1
ATOM 2074 C C . PRO A 1 265 ? -20.862 -2.980 5.117 1.00 88.56 265 PRO A C 1
ATOM 2076 O O . PRO A 1 265 ? -21.881 -2.292 5.192 1.00 88.56 265 PRO A O 1
ATOM 2079 N N . LYS A 1 266 ? -20.408 -3.443 3.951 1.00 83.75 266 LYS A N 1
ATOM 2080 C CA . LYS A 1 266 ? -21.160 -3.356 2.692 1.00 83.75 266 LYS A CA 1
ATOM 2081 C C . LYS A 1 266 ? -21.793 -4.704 2.372 1.00 83.75 266 LYS A C 1
ATOM 2083 O O . LYS A 1 266 ? -21.127 -5.736 2.416 1.00 83.75 266 LYS A O 1
ATOM 2088 N N . VAL A 1 267 ? -23.081 -4.692 2.043 1.00 83.19 267 VAL A N 1
ATOM 2089 C CA . VAL A 1 267 ? -23.836 -5.902 1.698 1.00 83.19 267 VAL A CA 1
ATOM 2090 C C . VAL A 1 267 ? -23.891 -6.056 0.182 1.00 83.19 267 VAL A C 1
ATOM 2092 O O . VAL A 1 267 ? -24.363 -5.161 -0.516 1.00 83.19 267 VAL A O 1
ATOM 2095 N N . TYR A 1 268 ? -23.450 -7.210 -0.312 1.00 75.88 268 TYR A N 1
ATOM 2096 C CA . TYR A 1 268 ? -23.536 -7.608 -1.715 1.00 75.88 268 TYR A CA 1
ATOM 2097 C C . TYR A 1 268 ? -24.324 -8.912 -1.810 1.00 75.88 268 TYR A C 1
ATOM 2099 O O . TYR A 1 268 ? -23.859 -9.975 -1.390 1.00 75.88 268 TYR A O 1
ATOM 2107 N N . GLY A 1 269 ? -25.554 -8.828 -2.321 1.00 78.69 269 GLY A N 1
ATOM 2108 C CA . GLY A 1 269 ? -26.494 -9.947 -2.272 1.00 78.69 269 GLY A CA 1
ATOM 2109 C C . GLY A 1 269 ? -26.785 -10.346 -0.822 1.00 78.69 269 GLY A C 1
ATOM 2110 O O . GLY A 1 269 ? -27.341 -9.559 -0.063 1.00 78.69 269 GLY A O 1
ATOM 2111 N N . THR A 1 270 ? -26.398 -11.561 -0.432 1.00 81.38 270 THR A N 1
ATOM 2112 C CA . THR A 1 270 ? -26.547 -12.077 0.943 1.00 81.38 270 THR A CA 1
ATOM 2113 C C . THR A 1 270 ? -25.276 -11.963 1.784 1.00 81.38 270 THR A C 1
ATOM 2115 O O . THR A 1 270 ? -25.297 -12.303 2.966 1.00 81.38 270 THR A O 1
ATOM 2118 N N . THR A 1 271 ? -24.158 -11.531 1.197 1.00 82.81 271 THR A N 1
ATOM 2119 C CA . THR A 1 271 ? -22.858 -11.491 1.875 1.00 82.81 271 THR A CA 1
ATOM 2120 C C . THR A 1 271 ? -22.595 -10.093 2.417 1.00 82.81 271 THR A C 1
ATOM 2122 O O . THR A 1 271 ? -22.614 -9.115 1.673 1.00 82.81 271 THR A O 1
ATOM 2125 N N . SER A 1 272 ? -22.321 -10.000 3.717 1.00 88.19 272 SER A N 1
ATOM 2126 C CA . SER A 1 272 ? -21.856 -8.774 4.368 1.00 88.19 272 SER A CA 1
ATOM 2127 C C . SER A 1 272 ? -20.330 -8.757 4.388 1.00 88.19 272 SER A C 1
ATOM 2129 O O . SER A 1 272 ? -19.719 -9.687 4.914 1.00 88.19 272 SER A O 1
ATOM 2131 N N . VAL A 1 273 ? -19.713 -7.728 3.807 1.00 88.38 273 VAL A N 1
ATOM 2132 C CA . VAL A 1 273 ? -18.258 -7.604 3.673 1.00 88.38 273 VAL A CA 1
ATOM 2133 C C . VAL A 1 273 ? -17.751 -6.396 4.446 1.00 88.38 273 VAL A C 1
ATOM 2135 O O . VAL A 1 273 ? -18.282 -5.296 4.300 1.00 88.38 273 VAL A O 1
ATOM 2138 N N . GLN A 1 274 ? -16.711 -6.587 5.260 1.00 92.31 274 GLN A N 1
ATOM 2139 C CA . GLN A 1 274 ? -16.177 -5.518 6.107 1.00 92.31 274 GLN A CA 1
ATOM 2140 C C . GLN A 1 274 ? -14.680 -5.638 6.392 1.00 92.31 274 GLN A C 1
ATOM 2142 O O . GLN A 1 274 ? -13.974 -4.635 6.342 1.00 92.31 274 GLN A O 1
ATOM 2147 N N . GLU A 1 275 ? -14.203 -6.838 6.717 1.00 94.75 275 GLU A N 1
ATOM 2148 C CA . GLU A 1 275 ? -12.833 -7.077 7.170 1.00 94.75 275 GLU A CA 1
ATOM 2149 C C . GLU A 1 275 ? -12.085 -7.953 6.167 1.00 94.75 275 GLU A C 1
ATOM 2151 O O . GLU A 1 275 ? -12.619 -8.939 5.651 1.00 94.75 275 GLU A O 1
ATOM 2156 N N . PHE A 1 276 ? -10.840 -7.581 5.894 1.00 97.19 276 PHE A N 1
ATOM 2157 C CA . PHE A 1 276 ? -9.955 -8.270 4.975 1.00 97.19 276 PHE A CA 1
ATOM 2158 C C . PHE A 1 276 ? -8.607 -8.497 5.637 1.00 97.19 276 PHE A C 1
ATOM 2160 O O . PHE A 1 276 ? -8.090 -7.613 6.315 1.00 97.19 276 PHE A O 1
ATOM 2167 N N . ARG A 1 277 ? -8.007 -9.655 5.385 1.00 97.38 277 ARG A N 1
ATOM 2168 C CA . ARG A 1 277 ? -6.641 -9.984 5.778 1.00 97.38 277 ARG A CA 1
ATOM 2169 C C . ARG A 1 277 ? -5.729 -9.954 4.559 1.00 97.38 277 ARG A C 1
ATOM 2171 O O . ARG A 1 277 ? -6.057 -10.537 3.526 1.00 97.38 277 ARG A O 1
ATOM 2178 N N . TYR A 1 278 ? -4.573 -9.316 4.683 1.00 98.06 278 TYR A N 1
ATOM 2179 C CA . TYR A 1 278 ? -3.574 -9.295 3.626 1.00 98.06 278 TYR A CA 1
ATOM 2180 C C . TYR A 1 278 ? -2.908 -10.667 3.453 1.00 98.06 278 TYR A C 1
ATOM 2182 O O . TYR A 1 278 ? -2.391 -11.252 4.402 1.00 98.06 278 TYR A O 1
ATOM 2190 N N . ASN A 1 279 ? -2.897 -11.161 2.221 1.00 97.25 279 ASN A N 1
ATOM 2191 C CA . ASN A 1 279 ? -2.205 -12.363 1.789 1.00 97.25 279 ASN A CA 1
ATOM 2192 C C . ASN A 1 279 ? -1.018 -11.955 0.908 1.00 97.25 279 ASN A C 1
ATOM 2194 O O . ASN A 1 279 ? -1.201 -11.535 -0.235 1.00 97.25 279 ASN A O 1
ATOM 2198 N N . ALA A 1 280 ? 0.199 -12.105 1.433 1.00 95.50 280 ALA A N 1
ATOM 2199 C CA . ALA A 1 280 ? 1.422 -11.709 0.738 1.00 95.50 280 ALA A CA 1
ATOM 2200 C C . ALA A 1 280 ? 1.764 -12.591 -0.478 1.00 95.50 280 ALA A C 1
ATOM 2202 O O . ALA A 1 280 ? 2.404 -12.111 -1.410 1.00 95.50 280 ALA A O 1
ATOM 2203 N N . GLU A 1 281 ? 1.341 -13.860 -0.496 1.00 95.06 281 GLU A N 1
ATOM 2204 C CA . GLU A 1 281 ? 1.586 -14.764 -1.629 1.00 95.06 281 GLU A CA 1
ATOM 2205 C C . GLU A 1 281 ? 0.723 -14.382 -2.836 1.00 95.06 281 GLU A C 1
ATOM 2207 O O . GLU A 1 281 ? 1.203 -14.353 -3.972 1.00 95.06 281 GLU A O 1
ATOM 2212 N N . LYS A 1 282 ? -0.551 -14.055 -2.583 1.00 95.69 282 LYS A N 1
ATOM 2213 C CA . LYS A 1 282 ? -1.497 -13.611 -3.616 1.00 95.69 282 LYS A CA 1
ATOM 2214 C C . LYS A 1 282 ? -1.377 -12.116 -3.928 1.00 95.69 282 LYS A C 1
ATOM 2216 O O . LYS A 1 282 ? -1.770 -11.718 -5.023 1.00 95.69 282 LYS A O 1
ATOM 2221 N N . ASP A 1 283 ? -0.786 -11.325 -3.025 1.00 97.00 283 ASP A N 1
ATOM 2222 C CA . ASP A 1 283 ? -0.729 -9.855 -3.077 1.00 97.00 283 ASP A CA 1
ATOM 2223 C C . ASP A 1 283 ? -2.146 -9.257 -3.121 1.00 97.00 283 ASP A C 1
ATOM 2225 O O . ASP A 1 283 ? -2.528 -8.541 -4.046 1.00 97.00 283 ASP A O 1
ATOM 2229 N N . GLN A 1 284 ? -2.965 -9.660 -2.145 1.00 97.50 284 GLN A N 1
ATOM 2230 C CA . GLN A 1 284 ? -4.395 -9.347 -2.061 1.00 97.50 284 GLN A CA 1
ATOM 2231 C C . GLN A 1 284 ? -4.832 -9.167 -0.608 1.00 97.50 284 GLN A C 1
ATOM 2233 O O . GLN A 1 284 ? -4.394 -9.910 0.267 1.00 97.50 284 GLN A O 1
ATOM 2238 N N . PHE A 1 285 ? -5.772 -8.263 -0.352 1.00 98.12 285 PHE A N 1
ATOM 2239 C CA . PHE A 1 285 ? -6.556 -8.274 0.883 1.00 98.12 285 PHE A CA 1
ATOM 2240 C C . PHE A 1 285 ? -7.766 -9.182 0.677 1.00 98.12 285 PHE A C 1
ATOM 2242 O O . PHE A 1 285 ? -8.675 -8.835 -0.068 1.00 98.12 285 PHE A O 1
ATOM 2249 N N . GLN A 1 286 ? -7.786 -10.352 1.307 1.00 97.31 286 GLN A N 1
ATOM 2250 C CA . GLN A 1 286 ? -8.869 -11.326 1.170 1.00 97.31 286 GLN A CA 1
ATOM 2251 C C . GLN A 1 286 ? -9.873 -11.166 2.304 1.00 97.31 286 GLN A C 1
ATOM 2253 O O . GLN A 1 286 ? -9.476 -11.051 3.464 1.00 97.31 286 GLN A O 1
ATOM 2258 N N . MET A 1 287 ? -11.166 -11.179 1.989 1.00 95.62 287 MET A N 1
ATOM 2259 C CA . MET A 1 287 ? -12.217 -11.059 2.993 1.00 95.62 287 MET A CA 1
ATOM 2260 C C . MET A 1 287 ? -12.083 -12.176 4.024 1.00 95.62 287 MET A C 1
ATOM 2262 O O . MET A 1 287 ? -11.877 -13.345 3.683 1.00 95.62 287 MET A O 1
ATOM 2266 N N . VAL A 1 288 ? -12.258 -11.811 5.288 1.00 94.44 288 VAL A N 1
ATOM 2267 C CA . VAL A 1 288 ? -12.299 -12.755 6.396 1.00 94.44 288 VAL A CA 1
ATOM 2268 C C . VAL A 1 288 ? -13.517 -12.515 7.274 1.00 94.44 288 VAL A C 1
ATOM 2270 O O . VAL A 1 288 ? -13.955 -11.386 7.479 1.00 94.44 288 VAL A O 1
ATOM 2273 N N . THR A 1 289 ? -14.053 -13.595 7.829 1.00 89.06 289 THR A N 1
ATOM 2274 C CA . THR A 1 289 ? -15.033 -13.544 8.918 1.00 89.06 289 THR A CA 1
ATOM 2275 C C . THR A 1 289 ? -14.473 -14.255 10.133 1.00 89.06 289 THR A C 1
ATOM 2277 O O . THR A 1 289 ? -13.851 -15.313 10.001 1.00 89.06 289 THR A O 1
ATOM 2280 N N . LYS A 1 290 ? -14.714 -13.701 11.320 1.00 81.44 290 LYS A N 1
ATOM 2281 C CA . LYS A 1 290 ? -14.297 -14.334 12.571 1.00 81.44 290 LYS A CA 1
ATOM 2282 C C . LYS A 1 290 ? -15.137 -15.572 12.867 1.00 81.44 290 LYS A C 1
ATOM 2284 O O . LYS A 1 290 ? -16.360 -15.543 12.747 1.00 81.44 290 LYS A O 1
ATOM 2289 N N . ASN A 1 291 ? -14.469 -16.625 13.315 1.00 75.75 291 ASN A N 1
ATOM 2290 C CA . ASN A 1 291 ? -15.061 -17.810 13.918 1.00 75.75 291 ASN A CA 1
ATOM 2291 C C . ASN A 1 291 ? -14.302 -18.106 15.221 1.00 75.75 291 ASN A C 1
ATOM 2293 O O . ASN A 1 291 ? -13.316 -18.840 15.234 1.00 75.75 291 ASN A O 1
ATOM 2297 N N . GLY A 1 292 ? -14.709 -17.451 16.311 1.00 72.06 292 GLY A N 1
ATOM 2298 C CA . GLY A 1 292 ? -13.907 -17.409 17.536 1.00 72.06 292 GLY A CA 1
ATOM 2299 C C . GLY A 1 292 ? -12.589 -16.659 17.308 1.00 72.06 292 GLY A C 1
ATOM 2300 O O . GLY A 1 292 ? -12.607 -15.513 16.857 1.00 72.06 292 GLY A O 1
ATOM 2301 N N . LYS A 1 293 ? -11.457 -17.312 17.607 1.00 70.19 293 LYS A N 1
ATOM 2302 C CA . LYS A 1 293 ? -10.102 -16.766 17.386 1.00 70.19 293 LYS A CA 1
ATOM 2303 C C . LYS A 1 293 ? -9.589 -16.946 15.958 1.00 70.19 293 LYS A C 1
ATOM 2305 O O . LYS A 1 293 ? -8.620 -16.290 15.585 1.00 70.19 293 LYS A O 1
ATOM 2310 N N . ASP A 1 294 ? -10.226 -17.816 15.182 1.00 80.31 294 ASP A N 1
ATOM 2311 C CA . ASP A 1 294 ? -9.813 -18.126 13.821 1.00 80.31 294 ASP A CA 1
ATOM 2312 C C . ASP A 1 294 ? -10.529 -17.233 12.802 1.00 80.31 294 ASP A C 1
ATOM 2314 O O . ASP A 1 294 ? -11.631 -16.722 13.034 1.00 80.31 294 ASP A O 1
ATOM 2318 N N . PHE A 1 295 ? -9.909 -17.081 11.633 1.00 86.06 295 PHE A N 1
ATOM 2319 C CA . PHE A 1 295 ? -10.487 -16.388 10.487 1.00 86.06 295 PHE A CA 1
ATOM 2320 C C . PHE A 1 295 ? -10.826 -17.382 9.381 1.00 86.06 295 PHE A C 1
ATOM 2322 O O . PHE A 1 295 ? -9.982 -18.174 8.958 1.00 86.06 295 PHE A O 1
ATOM 2329 N N . VAL A 1 296 ? -12.049 -17.296 8.865 1.00 91.00 296 VAL A N 1
ATOM 2330 C CA . VAL A 1 296 ? -12.472 -18.015 7.659 1.00 91.00 296 VAL A CA 1
ATOM 2331 C C . VAL A 1 296 ? -12.312 -17.078 6.471 1.00 91.00 296 VAL A C 1
ATOM 2333 O O . VAL A 1 296 ? -12.898 -15.997 6.459 1.00 91.00 296 VAL A O 1
ATOM 2336 N N . VAL A 1 297 ? -11.502 -17.482 5.491 1.00 94.12 297 VAL A N 1
ATOM 2337 C CA . VAL A 1 297 ? -11.254 -16.707 4.268 1.00 94.12 297 VAL A CA 1
ATOM 2338 C C . VAL A 1 297 ? -12.389 -16.929 3.277 1.00 94.12 297 VAL A C 1
ATOM 2340 O O . VAL A 1 297 ? -12.805 -18.064 3.050 1.00 94.12 297 VAL A O 1
ATOM 2343 N N . ASN A 1 298 ? -12.843 -15.853 2.639 1.00 91.56 298 ASN A N 1
ATOM 2344 C CA . ASN A 1 298 ? -13.699 -15.932 1.469 1.00 91.56 298 ASN A CA 1
ATOM 2345 C C . ASN A 1 298 ? -12.914 -15.524 0.217 1.00 91.56 298 ASN A C 1
ATOM 2347 O O . ASN A 1 298 ? -12.583 -14.357 0.031 1.00 91.56 298 ASN A O 1
ATOM 2351 N N . GLU A 1 299 ? -12.612 -16.494 -0.645 1.00 88.69 299 GLU A N 1
ATOM 2352 C CA . GLU A 1 299 ? -11.777 -16.263 -1.829 1.00 88.69 299 GLU A CA 1
ATOM 2353 C C . GLU A 1 299 ? -12.487 -15.497 -2.954 1.00 88.69 299 GLU A C 1
ATOM 2355 O O . GLU A 1 299 ? -11.815 -14.950 -3.822 1.00 88.69 299 GLU A O 1
ATOM 2360 N N . ASN A 1 300 ? -13.820 -15.403 -2.920 1.00 90.12 300 ASN A N 1
ATOM 2361 C CA . ASN A 1 300 ? -14.605 -14.673 -3.924 1.00 90.12 300 ASN A CA 1
ATOM 2362 C C . ASN A 1 300 ? -14.680 -13.164 -3.645 1.00 90.12 300 ASN A C 1
ATOM 2364 O O . ASN A 1 300 ? -15.263 -12.417 -4.431 1.00 90.12 300 ASN A O 1
ATOM 2368 N N . PHE A 1 301 ? -14.147 -12.727 -2.502 1.00 93.88 301 PHE A N 1
ATOM 2369 C CA . PHE A 1 301 ? -14.218 -11.349 -2.043 1.00 93.88 301 PHE A CA 1
ATOM 2370 C C . PHE A 1 301 ? -12.829 -10.868 -1.645 1.00 93.88 301 PHE A C 1
ATOM 2372 O O . PHE A 1 301 ? -12.290 -11.276 -0.616 1.00 93.88 301 PHE A O 1
ATOM 2379 N N . TYR A 1 302 ? -12.228 -10.006 -2.457 1.00 96.44 302 TYR A N 1
ATOM 2380 C CA . TYR A 1 302 ? -10.883 -9.505 -2.193 1.00 96.44 302 TYR A CA 1
ATOM 2381 C C . TYR A 1 302 ? -10.638 -8.141 -2.831 1.00 96.44 302 TYR A C 1
ATOM 2383 O O . TYR A 1 302 ? -11.323 -7.734 -3.767 1.00 96.44 302 TYR A O 1
ATOM 2391 N N . ILE A 1 303 ? -9.628 -7.447 -2.321 1.00 97.31 303 ILE A N 1
ATOM 2392 C CA . ILE A 1 303 ? -9.062 -6.241 -2.915 1.00 97.31 303 ILE A CA 1
ATOM 2393 C C . ILE A 1 303 ? -7.697 -6.621 -3.479 1.00 97.31 303 ILE A C 1
ATOM 2395 O O . ILE A 1 303 ? -6.884 -7.244 -2.788 1.00 97.31 303 ILE A O 1
ATOM 2399 N N . SER A 1 304 ? -7.446 -6.270 -4.730 1.00 97.44 304 SER A N 1
ATOM 2400 C CA . SER A 1 304 ? -6.140 -6.380 -5.375 1.00 97.44 304 SER A CA 1
ATOM 2401 C C . SER A 1 304 ? -5.676 -5.005 -5.822 1.00 97.44 304 SER A C 1
ATOM 2403 O O . SER A 1 304 ? -6.504 -4.135 -6.075 1.00 97.44 304 SER A O 1
ATOM 2405 N N . GLY A 1 305 ? -4.372 -4.835 -6.006 1.00 96.44 305 GLY A N 1
ATOM 2406 C CA . GLY A 1 305 ? -3.875 -3.686 -6.747 1.00 96.44 305 GLY A CA 1
ATOM 2407 C C . GLY A 1 305 ? -4.270 -3.722 -8.228 1.00 96.44 305 GLY A C 1
ATOM 2408 O O . GLY A 1 305 ? -4.970 -4.626 -8.702 1.00 96.44 305 GLY A O 1
ATOM 2409 N N . ASP A 1 306 ? -3.784 -2.729 -8.955 1.00 94.62 306 ASP A N 1
ATOM 2410 C CA . ASP A 1 306 ? -4.053 -2.513 -10.374 1.00 94.62 306 ASP A CA 1
ATOM 2411 C C . ASP A 1 306 ? -3.390 -3.573 -11.276 1.00 94.62 306 ASP A C 1
ATOM 2413 O O . ASP A 1 306 ? -2.435 -4.248 -10.884 1.00 94.62 306 ASP A O 1
ATOM 2417 N N . ASP A 1 307 ? -3.846 -3.691 -12.526 1.00 94.75 307 ASP A N 1
ATOM 2418 C CA . ASP A 1 307 ? -3.201 -4.549 -13.524 1.00 94.75 307 ASP A CA 1
ATOM 2419 C C . ASP A 1 307 ? -1.919 -3.881 -14.070 1.00 94.75 307 ASP A C 1
ATOM 2421 O O . ASP A 1 307 ? -2.006 -2.847 -14.747 1.00 94.75 307 ASP A O 1
ATOM 2425 N N . PRO A 1 308 ? -0.721 -4.476 -13.867 1.00 95.62 308 PRO A N 1
ATOM 2426 C CA . PRO A 1 308 ? 0.533 -3.922 -14.370 1.00 95.62 308 PRO A CA 1
ATOM 2427 C C . PRO A 1 308 ? 0.548 -3.701 -15.884 1.00 95.62 308 PRO A C 1
ATOM 2429 O O . PRO A 1 308 ? 1.146 -2.730 -16.358 1.00 95.62 308 PRO A O 1
ATOM 2432 N N . LEU A 1 309 ? -0.093 -4.582 -16.659 1.00 95.19 309 LEU A N 1
ATOM 2433 C CA . LEU A 1 309 ? -0.098 -4.494 -18.117 1.00 95.19 309 LEU A CA 1
ATOM 2434 C C . LEU A 1 309 ? -0.974 -3.337 -18.604 1.00 95.19 309 LEU A C 1
ATOM 2436 O O . LEU A 1 309 ? -0.522 -2.528 -19.424 1.00 95.19 309 LEU A O 1
ATOM 2440 N N . ARG A 1 310 ? -2.208 -3.234 -18.095 1.00 91.88 310 ARG A N 1
ATOM 2441 C CA . ARG A 1 310 ? -3.087 -2.079 -18.314 1.00 91.88 310 ARG A CA 1
ATOM 2442 C C . ARG A 1 310 ? -2.380 -0.787 -17.923 1.00 91.88 310 ARG A C 1
ATOM 2444 O O . ARG A 1 310 ? -2.260 0.105 -18.765 1.00 91.88 310 ARG A O 1
ATOM 2451 N N . PHE A 1 311 ? -1.848 -0.718 -16.701 1.00 92.12 311 PHE A N 1
ATOM 2452 C CA . PHE A 1 311 ? -1.197 0.479 -16.181 1.00 92.12 311 PHE A CA 1
ATOM 2453 C C . PHE A 1 311 ? -0.016 0.914 -17.051 1.00 92.12 311 PHE A C 1
ATOM 2455 O O . PHE A 1 311 ? 0.048 2.073 -17.463 1.00 92.12 311 PHE A O 1
ATOM 2462 N N . PHE A 1 312 ? 0.882 -0.006 -17.422 1.00 92.00 312 PHE A N 1
ATOM 2463 C CA . PHE A 1 312 ? 2.005 0.294 -18.314 1.00 92.00 312 PHE A CA 1
ATOM 2464 C C . PHE A 1 312 ? 1.550 0.824 -19.679 1.00 92.00 312 PHE A C 1
ATOM 2466 O O . PHE A 1 312 ? 2.106 1.797 -20.194 1.00 92.00 312 PHE A O 1
ATOM 2473 N N . ASN A 1 313 ? 0.528 0.200 -20.269 1.00 88.56 313 ASN A N 1
ATOM 2474 C CA . ASN A 1 313 ? 0.004 0.582 -21.579 1.00 88.56 313 ASN A CA 1
ATOM 2475 C C . ASN A 1 313 ? -0.667 1.965 -21.570 1.00 88.56 313 ASN A C 1
ATOM 2477 O O . ASN A 1 313 ? -0.571 2.701 -22.558 1.00 88.56 313 ASN A O 1
ATOM 2481 N N . GLU A 1 314 ? -1.342 2.312 -20.479 1.00 85.50 314 GLU A N 1
ATOM 2482 C CA . GLU A 1 314 ? -2.110 3.553 -20.334 1.00 85.50 314 GLU A CA 1
ATOM 2483 C C . GLU A 1 314 ? -1.310 4.671 -19.659 1.00 85.50 314 GLU A C 1
ATOM 2485 O O . GLU A 1 314 ? -1.726 5.819 -19.684 1.00 85.50 314 GLU A O 1
ATOM 2490 N N . THR A 1 315 ? -0.109 4.397 -19.140 1.00 82.19 315 THR A N 1
ATOM 2491 C CA . THR A 1 315 ? 0.726 5.374 -18.415 1.00 82.19 315 THR A CA 1
ATOM 2492 C C . THR A 1 315 ? 0.851 6.735 -19.119 1.00 82.19 315 THR A C 1
ATOM 2494 O O . THR A 1 315 ? 0.871 7.773 -18.462 1.00 82.19 315 THR A O 1
ATOM 2497 N N . ALA A 1 316 ? 0.942 6.750 -20.452 1.00 71.81 316 ALA A N 1
ATOM 2498 C CA . ALA A 1 316 ? 1.053 7.988 -21.224 1.00 71.81 316 ALA A CA 1
ATOM 2499 C C . ALA A 1 316 ? -0.244 8.816 -21.249 1.00 71.81 316 ALA A C 1
ATOM 2501 O O . ALA A 1 316 ? -0.172 10.032 -21.364 1.00 71.81 316 ALA A O 1
ATOM 2502 N N . THR A 1 317 ? -1.410 8.186 -21.115 1.00 69.69 317 THR A N 1
ATOM 2503 C CA . THR A 1 317 ? -2.729 8.831 -21.187 1.00 69.69 317 THR A CA 1
ATOM 2504 C C . THR A 1 317 ? -3.329 9.147 -19.814 1.00 69.69 317 THR A C 1
ATOM 2506 O O . THR A 1 317 ? -4.339 9.836 -19.749 1.00 69.69 317 THR A O 1
ATOM 2509 N N . LEU A 1 318 ? -2.725 8.663 -18.721 1.00 68.06 318 LEU A N 1
ATOM 2510 C CA . LEU A 1 318 ? -3.264 8.759 -17.354 1.00 68.06 318 LEU A CA 1
ATOM 2511 C C . LEU A 1 318 ? -2.965 10.084 -16.620 1.00 68.06 318 LEU A C 1
ATOM 2513 O O . LEU A 1 318 ? -3.360 10.234 -15.468 1.00 68.06 318 LEU A O 1
ATOM 2517 N N . ALA A 1 319 ? -2.246 11.040 -17.216 1.00 58.75 319 ALA A N 1
ATOM 2518 C CA . ALA A 1 319 ? -1.898 12.293 -16.539 1.00 58.75 319 ALA A CA 1
ATOM 2519 C C . ALA A 1 319 ? -1.840 13.490 -17.496 1.00 58.75 319 ALA A C 1
ATOM 2521 O O . ALA A 1 319 ? -1.513 13.345 -18.671 1.00 58.75 319 ALA A O 1
ATOM 2522 N N . GLU A 1 320 ? -2.039 14.699 -16.958 1.00 56.69 320 GLU A N 1
ATOM 2523 C CA . GLU A 1 320 ? -1.872 15.976 -17.680 1.00 56.69 320 GLU A CA 1
ATOM 2524 C C . GLU A 1 320 ? -0.458 16.160 -18.272 1.00 56.69 320 GLU A C 1
ATOM 2526 O O . GLU A 1 320 ? -0.243 16.967 -19.178 1.00 56.69 320 GLU A O 1
ATOM 2531 N N . LYS A 1 321 ? 0.529 15.404 -17.768 1.00 61.72 321 LYS A N 1
ATOM 2532 C CA . LYS A 1 321 ? 1.893 15.326 -18.301 1.00 61.72 321 LYS A CA 1
ATOM 2533 C C . LYS A 1 321 ? 2.217 13.887 -18.683 1.00 61.72 321 LYS A C 1
ATOM 2535 O O . LYS A 1 321 ? 2.091 12.989 -17.856 1.00 61.72 321 LYS A O 1
ATOM 2540 N N . LEU A 1 322 ? 2.733 13.701 -19.901 1.00 61.50 322 LEU A N 1
ATOM 2541 C CA . LEU A 1 322 ? 3.238 12.414 -20.390 1.00 61.50 322 LEU A CA 1
ATOM 2542 C C . LEU A 1 322 ? 4.289 11.840 -19.429 1.00 61.50 322 LEU A C 1
ATOM 2544 O O . LEU A 1 322 ? 5.445 12.285 -19.444 1.00 61.50 322 LEU A O 1
ATOM 2548 N N . LYS A 1 323 ? 3.898 10.832 -18.645 1.00 77.94 323 LYS A N 1
ATOM 2549 C CA . LYS A 1 323 ? 4.817 10.063 -17.807 1.00 77.94 323 LYS A CA 1
ATOM 2550 C C . LYS A 1 323 ? 5.717 9.181 -18.664 1.00 77.94 323 LYS A C 1
ATOM 2552 O O . LYS A 1 323 ? 5.410 8.848 -19.812 1.00 77.94 323 LYS A O 1
ATOM 2557 N N . SER A 1 324 ? 6.876 8.828 -18.127 1.00 88.19 324 SER A N 1
ATOM 2558 C CA . SER A 1 324 ? 7.804 7.920 -18.805 1.00 88.19 324 SER A CA 1
ATOM 2559 C C . SER A 1 324 ? 8.396 6.919 -17.839 1.00 88.19 324 SER A C 1
ATOM 2561 O O . SER A 1 324 ? 8.609 7.222 -16.671 1.00 88.19 324 SER A O 1
ATOM 2563 N N . TRP A 1 325 ? 8.743 5.760 -18.367 1.00 93.81 325 TRP A N 1
ATOM 2564 C CA . TRP A 1 325 ? 9.406 4.711 -17.618 1.00 93.81 325 TRP A CA 1
ATOM 2565 C C . TRP A 1 325 ? 10.920 4.870 -17.732 1.00 93.81 325 TRP A C 1
ATOM 2567 O O . TRP A 1 325 ? 11.443 5.240 -18.786 1.00 93.81 325 TRP A O 1
ATOM 2577 N N . ARG A 1 326 ? 11.656 4.627 -16.653 1.00 95.19 326 ARG A N 1
ATOM 2578 C CA . ARG A 1 326 ? 13.112 4.792 -16.604 1.00 95.19 326 ARG A CA 1
ATOM 2579 C C . ARG A 1 326 ? 13.784 3.567 -16.025 1.00 95.19 326 ARG A C 1
ATOM 2581 O O . ARG A 1 326 ? 13.314 2.997 -15.050 1.00 95.19 326 ARG A O 1
ATOM 2588 N N . MET A 1 327 ? 14.935 3.230 -16.590 1.00 96.81 327 MET A N 1
ATOM 2589 C CA . MET A 1 327 ? 15.851 2.245 -16.034 1.00 96.81 327 MET A CA 1
ATOM 2590 C C . MET A 1 327 ? 17.194 2.910 -15.764 1.00 96.81 327 MET A C 1
ATOM 2592 O O . MET A 1 327 ? 17.867 3.386 -16.677 1.00 96.81 327 MET A O 1
ATOM 2596 N N . THR A 1 328 ? 17.596 2.930 -14.506 1.00 94.38 328 THR A N 1
ATOM 2597 C CA . THR A 1 328 ? 18.917 3.360 -14.050 1.00 94.38 328 THR A CA 1
ATOM 2598 C C . THR A 1 328 ? 19.745 2.141 -13.651 1.00 94.38 328 THR A C 1
ATOM 2600 O O . THR A 1 328 ? 19.242 1.021 -13.580 1.00 94.38 328 THR A O 1
ATOM 2603 N N . ASN A 1 329 ? 21.021 2.345 -13.325 1.00 90.00 329 ASN A N 1
ATOM 2604 C CA . ASN A 1 329 ? 21.856 1.260 -12.811 1.00 90.00 329 ASN A CA 1
ATOM 2605 C C . ASN A 1 329 ? 21.392 0.711 -11.442 1.00 90.00 329 ASN A C 1
ATOM 2607 O O . ASN A 1 329 ? 21.799 -0.386 -11.075 1.00 90.00 329 ASN A O 1
ATOM 2611 N N . ALA A 1 330 ? 20.581 1.467 -10.690 1.00 93.06 330 ALA A N 1
ATOM 2612 C CA . ALA A 1 330 ? 20.057 1.044 -9.390 1.00 93.06 330 ALA A CA 1
ATOM 2613 C C . ALA A 1 330 ? 18.822 0.134 -9.504 1.00 93.06 330 ALA A C 1
ATOM 2615 O O . ALA A 1 330 ? 18.477 -0.539 -8.537 1.00 93.06 330 ALA A O 1
ATOM 2616 N N . ASN A 1 331 ? 18.157 0.110 -10.664 1.00 96.50 331 ASN A N 1
ATOM 2617 C CA . ASN A 1 331 ? 16.991 -0.739 -10.878 1.00 96.50 331 ASN A CA 1
ATOM 2618 C C . ASN A 1 331 ? 17.388 -2.222 -10.930 1.00 96.50 331 ASN A C 1
ATOM 2620 O O . ASN A 1 331 ? 18.451 -2.583 -11.448 1.00 96.50 331 ASN A O 1
ATOM 2624 N N . GLY A 1 332 ? 16.503 -3.084 -10.421 1.00 96.94 332 GLY A N 1
ATOM 2625 C CA . GLY A 1 332 ? 16.672 -4.532 -10.487 1.00 96.94 332 GLY A CA 1
ATOM 2626 C C . GLY A 1 332 ? 16.761 -5.031 -11.930 1.00 96.94 332 GLY A C 1
ATOM 2627 O O . GLY A 1 332 ? 16.048 -4.561 -12.816 1.00 96.94 332 GLY A O 1
ATOM 2628 N N . LYS A 1 333 ? 17.640 -6.003 -12.174 1.00 97.25 333 LYS A N 1
ATOM 2629 C CA . LYS A 1 333 ? 17.807 -6.657 -13.475 1.00 97.25 333 LYS A CA 1
ATOM 2630 C C . LYS A 1 333 ? 18.401 -8.047 -13.304 1.00 97.25 333 LYS A C 1
ATOM 2632 O O . LYS A 1 333 ? 19.196 -8.270 -12.394 1.00 97.25 333 LYS A O 1
ATOM 2637 N N . SER A 1 334 ? 18.018 -8.953 -14.194 1.00 97.81 334 SER A N 1
ATOM 2638 C CA . SER A 1 334 ? 18.602 -10.292 -14.301 1.00 97.81 334 SER A CA 1
ATOM 2639 C C . SER A 1 334 ? 20.102 -10.259 -14.603 1.00 97.81 334 SER A C 1
ATOM 2641 O O . SER A 1 334 ? 20.602 -9.289 -15.176 1.00 97.81 334 SER A O 1
ATOM 2643 N N . GLU A 1 335 ? 20.816 -11.343 -14.287 1.00 97.81 335 GLU A N 1
ATOM 2644 C CA . GLU A 1 335 ? 22.249 -11.463 -14.592 1.00 97.81 335 GLU A CA 1
ATOM 2645 C C . GLU A 1 335 ? 22.524 -11.458 -16.108 1.00 97.81 335 GLU A C 1
ATOM 2647 O O . GLU A 1 335 ? 23.480 -10.836 -16.580 1.00 97.81 335 GLU A O 1
ATOM 2652 N N . SER A 1 336 ? 21.631 -12.079 -16.888 1.00 95.06 336 SER A N 1
ATOM 2653 C CA . SER A 1 336 ? 21.712 -12.099 -18.353 1.00 95.06 336 SER A CA 1
ATOM 2654 C C . SER A 1 336 ? 21.628 -10.679 -18.932 1.00 95.06 336 SER A C 1
ATOM 2656 O O . SER A 1 336 ? 22.513 -10.247 -19.675 1.00 95.06 336 SER A O 1
ATOM 2658 N N . PHE A 1 337 ? 20.630 -9.895 -18.514 1.00 96.94 337 PHE A N 1
ATOM 2659 C CA . PHE A 1 337 ? 20.472 -8.505 -18.933 1.00 96.94 337 PHE A CA 1
ATOM 2660 C C . PHE A 1 337 ? 21.601 -7.621 -18.391 1.00 96.94 337 PHE A C 1
ATOM 2662 O O . PHE A 1 337 ? 22.118 -6.751 -19.097 1.00 96.94 337 PHE A O 1
ATOM 2669 N N . LYS A 1 338 ? 22.021 -7.842 -17.139 1.00 96.81 338 LYS A N 1
ATOM 2670 C CA . LYS A 1 338 ? 23.122 -7.113 -16.500 1.00 96.81 338 LYS A CA 1
ATOM 2671 C C . LYS A 1 338 ? 24.414 -7.245 -17.294 1.00 96.81 338 LYS A C 1
ATOM 2673 O O . LYS A 1 338 ? 25.073 -6.229 -17.492 1.00 96.81 338 LYS A O 1
ATOM 2678 N N . THR A 1 339 ? 24.730 -8.437 -17.788 1.00 96.25 339 THR A N 1
ATOM 2679 C CA . THR A 1 339 ? 25.912 -8.674 -18.625 1.00 96.25 339 THR A CA 1
ATOM 2680 C C . THR A 1 339 ? 25.884 -7.802 -19.883 1.00 96.25 339 THR A C 1
ATOM 2682 O O . THR A 1 339 ? 26.865 -7.121 -20.187 1.00 96.25 339 THR A O 1
ATOM 2685 N N . VAL A 1 340 ? 24.744 -7.746 -20.584 1.00 95.50 340 VAL A N 1
ATOM 2686 C CA . VAL A 1 340 ? 24.573 -6.889 -21.772 1.00 95.50 340 VAL A CA 1
ATOM 2687 C C . VAL A 1 340 ? 24.717 -5.412 -21.402 1.00 95.50 340 VAL A C 1
ATOM 2689 O O . VAL A 1 340 ? 25.507 -4.692 -22.013 1.00 95.50 340 VAL A O 1
ATOM 2692 N N . TYR A 1 341 ? 24.017 -4.963 -20.358 1.00 96.75 341 TYR A N 1
ATOM 2693 C CA . TYR A 1 341 ? 24.061 -3.575 -19.898 1.00 96.75 341 TYR A CA 1
ATOM 2694 C C . TYR A 1 341 ? 25.474 -3.128 -19.500 1.00 96.75 341 TYR A C 1
ATOM 2696 O O . TYR A 1 341 ? 25.918 -2.049 -19.896 1.00 96.75 341 TYR A O 1
ATOM 2704 N N . ASP A 1 342 ? 26.204 -3.955 -18.750 1.00 96.62 342 ASP A N 1
ATOM 2705 C CA . ASP A 1 342 ? 27.544 -3.635 -18.255 1.00 96.62 342 ASP A CA 1
ATOM 2706 C C . ASP A 1 342 ? 28.576 -3.612 -19.393 1.00 96.62 342 ASP A C 1
ATOM 2708 O O . ASP A 1 342 ? 29.455 -2.742 -19.406 1.00 96.62 342 ASP A O 1
ATOM 2712 N N . ASN A 1 343 ? 28.433 -4.493 -20.390 1.00 97.50 343 ASN A N 1
ATOM 2713 C CA . ASN A 1 343 ? 29.248 -4.474 -21.606 1.00 97.50 343 ASN A CA 1
ATOM 2714 C C . ASN A 1 343 ? 29.051 -3.174 -22.390 1.00 97.50 343 ASN A C 1
ATOM 2716 O O . ASN A 1 343 ? 30.033 -2.512 -22.742 1.00 97.50 343 ASN A O 1
ATOM 2720 N N . VAL A 1 344 ? 27.802 -2.744 -22.589 1.00 97.69 344 VAL A N 1
ATOM 2721 C CA . VAL A 1 344 ? 27.525 -1.454 -23.233 1.00 97.69 344 VAL A CA 1
ATOM 2722 C C . VAL A 1 344 ? 28.050 -0.299 -22.383 1.00 97.69 344 VAL A C 1
ATOM 2724 O O . VAL A 1 344 ? 28.736 0.580 -22.900 1.00 97.69 344 VAL A O 1
ATOM 2727 N N . ALA A 1 345 ? 27.833 -0.305 -21.068 1.00 97.50 345 ALA A N 1
ATOM 2728 C CA . ALA A 1 345 ? 28.358 0.732 -20.182 1.00 97.50 345 ALA A CA 1
ATOM 2729 C C . ALA A 1 345 ? 29.895 0.834 -20.244 1.00 97.50 345 ALA A C 1
ATOM 2731 O O . ALA A 1 345 ? 30.446 1.938 -20.227 1.00 97.50 345 ALA A O 1
ATOM 2732 N N . LYS A 1 346 ? 30.609 -0.295 -20.348 1.00 98.12 346 LYS A N 1
ATOM 2733 C CA . LYS A 1 346 ? 32.066 -0.332 -20.555 1.00 98.12 346 LYS A CA 1
ATOM 2734 C C . LYS A 1 346 ? 32.459 0.265 -21.909 1.00 98.12 346 LYS A C 1
ATOM 2736 O O . LYS A 1 346 ? 33.401 1.058 -21.959 1.00 98.12 346 LYS A O 1
ATOM 2741 N N . ALA A 1 347 ? 31.723 -0.047 -22.975 1.00 98.25 347 ALA A N 1
ATOM 2742 C CA . ALA A 1 347 ? 31.957 0.528 -24.297 1.00 98.25 347 ALA A CA 1
ATOM 2743 C C . ALA A 1 347 ? 31.775 2.056 -24.295 1.00 98.25 347 ALA A C 1
ATOM 2745 O O . ALA A 1 347 ? 32.650 2.771 -24.786 1.00 98.25 347 ALA A O 1
ATOM 2746 N N . PHE A 1 348 ? 30.730 2.577 -23.638 1.00 98.12 348 PHE A N 1
ATOM 2747 C CA . PHE A 1 348 ? 30.535 4.022 -23.436 1.00 98.12 348 PHE A CA 1
ATOM 2748 C C . PHE A 1 348 ? 31.756 4.660 -22.765 1.00 98.12 348 PHE A C 1
ATOM 2750 O O . PHE A 1 348 ? 32.316 5.625 -23.296 1.00 98.12 348 PHE A O 1
ATOM 2757 N N . ARG A 1 349 ? 32.228 4.078 -21.651 1.00 97.88 349 ARG A N 1
ATOM 2758 C CA . ARG A 1 349 ? 33.398 4.584 -20.911 1.00 97.88 349 ARG A CA 1
ATOM 2759 C C . ARG A 1 349 ? 34.655 4.613 -21.775 1.00 97.88 349 ARG A C 1
ATOM 2761 O O . ARG A 1 349 ? 35.391 5.594 -21.724 1.00 97.88 349 ARG A O 1
ATOM 2768 N N . SER A 1 350 ? 34.871 3.601 -22.620 1.00 97.81 350 SER A N 1
ATOM 2769 C CA . SER A 1 350 ? 36.011 3.572 -23.553 1.00 97.81 350 SER A CA 1
ATOM 2770 C C . SER A 1 350 ? 35.998 4.716 -24.577 1.00 97.81 350 SER A C 1
ATOM 2772 O O . SER A 1 350 ? 37.037 5.058 -25.136 1.00 97.81 350 SER A O 1
ATOM 2774 N N . LYS A 1 351 ? 34.835 5.340 -24.806 1.00 97.56 351 LYS A N 1
ATOM 2775 C CA . LYS A 1 351 ? 34.672 6.520 -25.664 1.00 97.56 351 LYS A CA 1
ATOM 2776 C C . LYS A 1 351 ? 34.607 7.834 -24.882 1.00 97.56 351 LYS A C 1
ATOM 2778 O O . LYS A 1 351 ? 34.295 8.856 -25.490 1.00 97.56 351 LYS A O 1
ATOM 2783 N N . GLY A 1 352 ? 34.873 7.835 -23.575 1.00 96.69 352 GLY A N 1
ATOM 2784 C CA . GLY A 1 352 ? 34.858 9.038 -22.734 1.00 96.69 352 GLY A CA 1
ATOM 2785 C C . GLY A 1 352 ? 33.459 9.563 -22.385 1.00 96.69 352 GLY A C 1
ATOM 2786 O O . GLY A 1 352 ? 33.323 10.726 -22.020 1.00 96.69 352 GLY A O 1
ATOM 2787 N N . ILE A 1 353 ? 32.419 8.734 -22.511 1.00 97.38 353 ILE A N 1
ATOM 2788 C CA . ILE A 1 353 ? 31.044 9.050 -22.096 1.00 97.38 353 ILE A CA 1
ATOM 2789 C C . ILE A 1 353 ? 30.552 8.020 -21.075 1.00 97.38 353 ILE A C 1
ATOM 2791 O O . ILE A 1 353 ? 31.078 6.914 -20.994 1.00 97.38 353 ILE A O 1
ATOM 2795 N N . THR A 1 354 ? 29.524 8.352 -20.300 1.00 97.31 354 THR A N 1
ATOM 2796 C CA . THR A 1 354 ? 28.994 7.448 -19.266 1.00 97.31 354 THR A CA 1
ATOM 2797 C C . THR A 1 354 ? 27.524 7.170 -19.513 1.00 97.31 354 THR A C 1
ATOM 2799 O O . THR A 1 354 ? 26.723 8.100 -19.486 1.00 97.31 354 THR A O 1
ATOM 2802 N N . LEU A 1 355 ? 27.155 5.902 -19.718 1.00 97.19 355 LEU A N 1
ATOM 2803 C CA . LEU A 1 355 ? 25.750 5.488 -19.764 1.00 97.19 355 LEU A CA 1
ATOM 2804 C C . LEU A 1 355 ? 25.060 5.885 -18.449 1.00 97.19 355 LEU A C 1
ATOM 2806 O O . LEU A 1 355 ? 25.533 5.533 -17.369 1.00 97.19 355 LEU A O 1
ATOM 2810 N N . ASN A 1 356 ? 23.981 6.656 -18.551 1.00 96.00 356 ASN A N 1
ATOM 2811 C CA . ASN A 1 356 ? 23.287 7.260 -17.416 1.00 96.00 356 ASN A CA 1
ATOM 2812 C C . ASN A 1 356 ? 22.000 6.493 -17.090 1.00 96.00 356 ASN A C 1
ATOM 2814 O O . ASN A 1 356 ? 21.848 5.974 -15.987 1.00 96.00 356 ASN A O 1
ATOM 2818 N N . MET A 1 357 ? 21.086 6.401 -18.057 1.00 96.31 357 MET A N 1
ATOM 2819 C CA . MET A 1 357 ? 19.816 5.690 -17.907 1.00 96.31 357 MET A CA 1
ATOM 2820 C C . MET A 1 357 ? 19.224 5.333 -19.271 1.00 96.31 357 MET A C 1
ATOM 2822 O O . MET A 1 357 ? 19.604 5.911 -20.292 1.00 96.31 357 MET A O 1
ATOM 2826 N N . LEU A 1 358 ? 18.247 4.434 -19.270 1.00 97.44 358 LEU A N 1
ATOM 2827 C CA . LEU A 1 358 ? 17.339 4.210 -20.389 1.00 97.44 358 LEU A CA 1
ATOM 2828 C C . LEU A 1 358 ? 15.976 4.820 -20.069 1.00 97.44 358 LEU A C 1
ATOM 2830 O O . LEU A 1 358 ? 15.539 4.791 -18.918 1.00 97.44 358 LEU A O 1
ATOM 2834 N N . GLN A 1 359 ? 15.305 5.370 -21.074 1.00 95.69 359 GLN A N 1
ATOM 2835 C CA . GLN A 1 359 ? 13.979 5.964 -20.924 1.00 95.69 359 GLN A CA 1
ATOM 2836 C C . GLN A 1 359 ? 13.012 5.377 -21.942 1.00 95.69 359 GLN A C 1
ATOM 2838 O O . GLN A 1 359 ? 13.303 5.332 -23.124 1.00 95.69 359 GLN A O 1
ATOM 2843 N N . PHE A 1 360 ? 11.845 4.971 -21.484 1.00 94.06 360 PHE A N 1
ATOM 2844 C CA . PHE A 1 360 ? 10.819 4.269 -22.233 1.00 94.06 360 PHE A CA 1
ATOM 2845 C C . PHE A 1 360 ? 9.598 5.182 -22.288 1.00 94.06 360 PHE A C 1
ATOM 2847 O O . PHE A 1 360 ? 9.036 5.549 -21.253 1.00 94.06 360 PHE A O 1
ATOM 2854 N N . LYS A 1 361 ? 9.219 5.604 -23.492 1.00 89.38 361 LYS A N 1
ATOM 2855 C CA . LYS A 1 361 ? 8.135 6.560 -23.691 1.00 89.38 361 LYS A CA 1
ATOM 2856 C C . LYS A 1 361 ? 7.222 6.103 -24.819 1.00 89.38 361 LYS A C 1
ATOM 2858 O O . LYS A 1 361 ? 7.622 6.114 -25.983 1.00 89.38 361 LYS A O 1
ATOM 2863 N N . LYS A 1 362 ? 5.974 5.794 -24.471 1.00 85.62 362 LYS A N 1
ATOM 2864 C CA . LYS A 1 362 ? 4.892 5.671 -25.449 1.00 85.62 362 LYS A CA 1
ATOM 2865 C C . LYS A 1 362 ? 4.601 7.048 -26.047 1.00 85.62 362 LYS A C 1
ATOM 2867 O O . LYS A 1 362 ? 4.696 8.063 -25.350 1.00 85.62 362 LYS A O 1
ATOM 2872 N N . LYS A 1 363 ? 4.310 7.103 -27.343 1.00 79.62 363 LYS A N 1
ATOM 2873 C CA . LYS A 1 363 ? 3.878 8.334 -28.012 1.00 79.62 363 LYS A CA 1
ATOM 2874 C C . LYS A 1 363 ? 2.388 8.264 -28.302 1.00 79.62 363 LYS A C 1
ATOM 2876 O O . LYS A 1 363 ? 1.857 7.187 -28.534 1.00 79.62 363 LYS A O 1
ATOM 2881 N N . ASP A 1 364 ? 1.759 9.433 -28.342 1.00 66.56 364 ASP A N 1
ATOM 2882 C CA . ASP A 1 364 ? 0.309 9.579 -28.537 1.00 66.56 364 ASP A CA 1
ATOM 2883 C C . ASP A 1 364 ? -0.163 9.163 -29.939 1.00 66.56 364 ASP A C 1
ATOM 2885 O O . ASP A 1 364 ? -1.356 9.022 -30.179 1.00 66.56 364 ASP A O 1
ATOM 2889 N N . ARG A 1 365 ? 0.768 8.961 -30.883 1.00 57.12 365 ARG A N 1
ATOM 2890 C CA . ARG A 1 365 ? 0.468 8.439 -32.220 1.00 57.12 365 ARG A CA 1
ATOM 2891 C C . ARG A 1 365 ? 0.525 6.911 -32.199 1.00 57.12 365 ARG A C 1
ATOM 2893 O O . ARG A 1 365 ? 1.478 6.341 -31.676 1.00 57.12 365 ARG A O 1
ATOM 2900 N N . GLU A 1 366 ? -0.508 6.302 -32.773 1.00 59.22 366 GLU A N 1
ATOM 2901 C CA . GLU A 1 366 ? -0.783 4.865 -32.897 1.00 59.22 366 GLU A CA 1
ATOM 2902 C C . GLU A 1 366 ? 0.467 3.961 -32.913 1.00 59.22 366 GLU A C 1
ATOM 2904 O O . GLU A 1 366 ? 1.379 4.148 -33.716 1.00 59.22 366 GLU A O 1
ATOM 2909 N N . ASN A 1 367 ? 0.485 2.953 -32.029 1.00 71.38 367 ASN A N 1
ATOM 2910 C CA . ASN A 1 367 ? 1.431 1.824 -32.015 1.00 71.38 367 ASN A CA 1
ATOM 2911 C C . ASN A 1 367 ? 2.927 2.184 -32.068 1.00 71.38 367 ASN A C 1
ATOM 2913 O O . ASN A 1 367 ? 3.742 1.423 -32.597 1.00 71.38 367 ASN A O 1
ATOM 2917 N N . PHE A 1 368 ? 3.308 3.323 -31.486 1.00 82.56 368 PHE A N 1
ATOM 2918 C CA . PHE A 1 368 ? 4.680 3.814 -31.528 1.00 82.56 368 PHE A CA 1
ATOM 2919 C C . PHE A 1 368 ? 5.275 4.034 -30.136 1.00 82.56 368 PHE A C 1
ATOM 2921 O O . PHE A 1 368 ? 4.677 4.656 -29.251 1.00 82.56 368 PHE A O 1
ATOM 2928 N N . TYR A 1 369 ? 6.501 3.551 -29.953 1.00 90.56 369 TYR A N 1
ATOM 2929 C CA . TYR A 1 369 ? 7.240 3.644 -28.700 1.00 90.56 369 TYR A CA 1
ATOM 2930 C C . TYR A 1 369 ? 8.651 4.151 -28.966 1.00 90.56 369 TYR A C 1
ATOM 2932 O O . TYR A 1 369 ? 9.252 3.837 -29.990 1.00 90.56 369 TYR A O 1
ATOM 2940 N N . GLN A 1 370 ? 9.199 4.934 -28.042 1.00 93.06 370 GLN A N 1
ATOM 2941 C CA . GLN A 1 370 ? 10.591 5.359 -28.104 1.00 93.06 370 GLN A CA 1
ATOM 2942 C C . GLN A 1 370 ? 11.357 4.865 -26.889 1.00 93.06 370 GLN A C 1
ATOM 2944 O O . GLN A 1 370 ? 10.914 5.029 -25.748 1.00 93.06 370 GLN A O 1
ATOM 2949 N N . ILE A 1 371 ? 12.539 4.312 -27.147 1.00 96.38 371 ILE A N 1
ATOM 2950 C CA . ILE A 1 371 ? 13.521 4.000 -26.113 1.00 96.38 371 ILE A CA 1
ATOM 2951 C C . ILE A 1 371 ? 14.693 4.958 -26.284 1.00 96.38 371 ILE A C 1
ATOM 2953 O O . ILE A 1 371 ? 15.332 5.016 -27.331 1.00 96.38 371 ILE A O 1
ATOM 2957 N N . GLY A 1 372 ? 14.941 5.762 -25.261 1.00 96.88 372 GLY A N 1
ATOM 2958 C CA . GLY A 1 372 ? 16.020 6.726 -25.201 1.00 96.88 372 GLY A CA 1
ATOM 2959 C C . GLY A 1 372 ? 17.218 6.157 -24.458 1.00 96.88 372 GLY A C 1
ATOM 2960 O O . GLY A 1 372 ? 17.073 5.659 -23.343 1.00 96.88 372 GLY A O 1
ATOM 2961 N N . ILE A 1 373 ? 18.407 6.280 -25.043 1.00 98.19 373 ILE A N 1
ATOM 2962 C CA . ILE A 1 373 ? 19.671 6.041 -24.345 1.00 98.19 373 ILE A CA 1
ATOM 2963 C C . ILE A 1 373 ? 20.182 7.391 -23.848 1.00 98.19 373 ILE A C 1
ATOM 2965 O O . ILE A 1 373 ? 20.542 8.265 -24.642 1.00 98.19 373 ILE A O 1
ATOM 2969 N N . SER A 1 374 ? 20.209 7.569 -22.527 1.00 97.62 374 SER A N 1
ATOM 2970 C CA . SER A 1 374 ? 20.785 8.746 -21.887 1.00 97.62 374 SER A CA 1
ATOM 2971 C C . SER A 1 374 ? 22.218 8.480 -21.448 1.00 97.62 374 SER A C 1
ATOM 2973 O O . SER A 1 374 ? 22.515 7.449 -20.845 1.00 97.62 374 SER A O 1
ATOM 2975 N N . PHE A 1 375 ? 23.108 9.437 -21.688 1.00 97.62 375 PHE A N 1
ATOM 2976 C CA . PHE A 1 375 ? 24.503 9.368 -21.272 1.00 97.62 375 PHE A CA 1
ATOM 2977 C C . PHE A 1 375 ? 25.040 10.741 -20.864 1.00 97.62 375 PHE A C 1
ATOM 2979 O O . PHE A 1 375 ? 24.561 11.782 -21.316 1.00 97.62 375 PHE A O 1
ATOM 2986 N N . ARG A 1 376 ? 26.060 10.742 -20.005 1.00 97.31 376 ARG A N 1
ATOM 2987 C CA . ARG A 1 376 ? 26.823 11.937 -19.652 1.00 97.31 376 ARG A CA 1
ATOM 2988 C C . ARG A 1 376 ? 28.021 12.109 -20.573 1.00 97.31 376 ARG A C 1
ATOM 2990 O O . ARG A 1 376 ? 28.757 11.155 -20.826 1.00 97.31 376 ARG A O 1
ATOM 2997 N N . ASN A 1 377 ? 28.222 13.340 -21.024 1.00 93.44 377 ASN A N 1
ATOM 2998 C CA . ASN A 1 377 ? 29.397 13.793 -21.755 1.00 93.44 377 ASN A CA 1
ATOM 2999 C C . ASN A 1 377 ? 29.952 15.028 -21.031 1.00 93.44 377 ASN A C 1
ATOM 3001 O O . ASN A 1 377 ? 29.421 16.132 -21.168 1.00 93.44 377 ASN A O 1
ATOM 3005 N N . GLY A 1 378 ? 30.952 14.822 -20.171 1.00 91.69 378 GLY A N 1
ATOM 3006 C CA . GLY A 1 378 ? 31.351 15.830 -19.186 1.00 91.69 378 GLY A CA 1
ATOM 3007 C C . GLY A 1 378 ? 30.195 16.177 -18.238 1.00 91.69 378 GLY A C 1
ATOM 3008 O O . GLY A 1 378 ? 29.607 15.288 -17.619 1.00 91.69 378 GLY A O 1
ATOM 3009 N N . LEU A 1 379 ? 29.858 17.467 -18.139 1.00 91.50 379 LEU A N 1
ATOM 3010 C CA . LEU A 1 379 ? 28.764 17.973 -17.294 1.00 91.50 379 LEU A CA 1
ATOM 3011 C C . LEU A 1 379 ? 27.378 17.877 -17.954 1.00 91.50 379 LEU A C 1
ATOM 3013 O O . LEU A 1 379 ? 26.365 18.057 -17.281 1.00 91.50 379 LEU A O 1
ATOM 3017 N N . GLN A 1 380 ? 27.312 17.599 -19.258 1.00 94.81 380 GLN A N 1
ATOM 3018 C CA . GLN A 1 380 ? 26.050 17.544 -19.991 1.00 94.81 380 GLN A CA 1
ATOM 3019 C C . GLN A 1 380 ? 25.434 16.148 -19.932 1.00 94.81 380 GLN A C 1
ATOM 3021 O O . GLN A 1 380 ? 26.127 15.143 -20.094 1.00 94.81 380 GLN A O 1
ATOM 3026 N N . THR A 1 381 ? 24.113 16.093 -19.758 1.00 96.06 381 THR A N 1
ATOM 3027 C CA . THR A 1 381 ? 23.322 14.873 -19.952 1.00 96.06 381 THR A CA 1
ATOM 3028 C C . THR A 1 381 ? 22.627 14.957 -21.301 1.00 96.06 381 THR A C 1
ATOM 3030 O O . THR A 1 381 ? 21.856 15.880 -21.549 1.00 96.06 381 THR A O 1
ATOM 3033 N N . VAL A 1 382 ? 22.907 13.991 -22.167 1.00 96.50 382 VAL A N 1
ATOM 3034 C CA . VAL A 1 382 ? 22.304 13.866 -23.495 1.00 96.50 382 VAL A CA 1
ATOM 3035 C C . VAL A 1 382 ? 21.377 12.658 -23.481 1.00 96.50 382 VAL A C 1
ATOM 3037 O O . VAL A 1 382 ? 21.657 11.668 -22.805 1.00 96.50 382 VAL A O 1
ATOM 3040 N N . ILE A 1 383 ? 20.271 12.733 -24.215 1.00 96.94 383 ILE A N 1
ATOM 3041 C CA . ILE A 1 383 ? 19.423 11.584 -24.524 1.00 96.94 383 ILE A CA 1
ATOM 3042 C C . ILE A 1 383 ? 19.195 11.532 -26.028 1.00 96.94 383 ILE A C 1
ATOM 3044 O O . ILE A 1 383 ? 18.859 12.542 -26.646 1.00 96.94 383 ILE A O 1
ATOM 3048 N N . VAL A 1 384 ? 19.406 10.360 -26.616 1.00 97.75 384 VAL A N 1
ATOM 3049 C CA . VAL A 1 384 ? 19.082 10.094 -28.019 1.00 97.75 384 VAL A CA 1
ATOM 3050 C C . VAL A 1 384 ? 18.037 8.994 -28.085 1.00 97.75 384 VAL A C 1
ATOM 3052 O O . VAL A 1 384 ? 18.076 8.059 -27.288 1.00 97.75 384 VAL A O 1
ATOM 3055 N N . TRP A 1 385 ? 17.090 9.136 -29.006 1.00 96.88 385 TRP A N 1
ATOM 3056 C CA . TRP A 1 385 ? 15.906 8.287 -29.087 1.00 96.88 385 TRP A CA 1
ATOM 3057 C C . TRP A 1 385 ? 15.998 7.303 -30.248 1.00 96.88 385 TRP A C 1
ATOM 3059 O O . TRP A 1 385 ? 16.603 7.595 -31.285 1.00 96.88 385 TRP A O 1
ATOM 3069 N N . TYR A 1 386 ? 15.386 6.144 -30.035 1.00 97.44 386 TYR A N 1
ATOM 3070 C CA . TYR A 1 386 ? 15.256 5.061 -30.993 1.00 97.44 386 TYR A CA 1
ATOM 3071 C C . TYR A 1 386 ? 13.792 4.649 -31.080 1.00 97.44 386 TYR A C 1
ATOM 3073 O O . TYR A 1 386 ? 13.121 4.536 -30.051 1.00 97.44 386 TYR A O 1
ATOM 3081 N N . ASP A 1 387 ? 13.319 4.429 -32.299 1.00 95.44 387 ASP A N 1
ATOM 3082 C CA . ASP A 1 387 ? 11.921 4.155 -32.600 1.00 95.44 387 ASP A CA 1
ATOM 3083 C C . ASP A 1 387 ? 11.639 2.657 -32.585 1.00 95.44 387 ASP A C 1
ATOM 3085 O O . ASP A 1 387 ? 12.422 1.863 -33.113 1.00 95.44 387 ASP A O 1
ATOM 3089 N N . TYR A 1 388 ? 10.501 2.293 -32.000 1.00 95.88 388 TYR A N 1
ATOM 3090 C CA . TYR A 1 388 ? 10.000 0.930 -31.920 1.00 95.88 388 TYR A CA 1
ATOM 3091 C C . TYR A 1 388 ? 8.541 0.879 -32.364 1.00 95.88 388 TYR A C 1
ATOM 3093 O O . TYR A 1 388 ? 7.736 1.738 -31.987 1.00 95.88 388 TYR A O 1
ATOM 3101 N N . THR A 1 389 ? 8.177 -0.171 -33.099 1.00 93.94 389 THR A N 1
ATOM 3102 C CA . THR A 1 389 ? 6.765 -0.560 -33.205 1.00 93.94 389 THR A CA 1
ATOM 3103 C C . THR A 1 389 ? 6.303 -1.125 -31.868 1.00 93.94 389 THR A C 1
ATOM 3105 O O . THR A 1 389 ? 7.060 -1.859 -31.229 1.00 93.94 389 THR A O 1
ATOM 3108 N N . TYR A 1 390 ? 5.063 -0.843 -31.487 1.00 92.75 390 TYR A N 1
ATOM 3109 C CA . TYR A 1 390 ? 4.451 -1.303 -30.247 1.00 92.75 390 TYR A CA 1
ATOM 3110 C C . TYR A 1 390 ? 3.143 -2.032 -30.521 1.00 92.75 390 TYR A C 1
ATOM 3112 O O . TYR A 1 390 ? 2.268 -1.500 -31.198 1.00 92.75 390 TYR A O 1
ATOM 3120 N N . ALA A 1 391 ? 2.993 -3.215 -29.937 1.00 92.56 391 ALA A N 1
ATOM 3121 C CA . ALA A 1 391 ? 1.725 -3.926 -29.874 1.00 92.56 391 ALA A CA 1
ATOM 3122 C C . ALA A 1 391 ? 1.461 -4.395 -28.440 1.00 92.56 391 ALA A C 1
ATOM 3124 O O . ALA A 1 391 ? 2.396 -4.722 -27.710 1.00 92.56 391 ALA A O 1
ATOM 3125 N N . LYS A 1 392 ? 0.187 -4.447 -28.053 1.00 92.44 392 LYS A N 1
ATOM 3126 C CA . LYS A 1 392 ? -0.289 -5.051 -26.804 1.00 92.44 392 LYS A CA 1
ATOM 3127 C C . LYS A 1 392 ? -1.239 -6.193 -27.160 1.00 92.44 392 LYS A C 1
ATOM 3129 O O . LYS A 1 392 ? -2.084 -6.024 -28.035 1.00 92.44 392 LYS A O 1
ATOM 3134 N N . ASP A 1 393 ? -1.128 -7.301 -26.442 1.00 94.62 393 ASP A N 1
ATOM 3135 C CA . ASP A 1 393 ? -2.172 -8.321 -26.324 1.00 94.62 393 ASP A CA 1
ATOM 3136 C C . ASP A 1 393 ? -2.422 -8.627 -24.837 1.00 94.62 393 ASP A C 1
ATOM 3138 O O . ASP A 1 393 ? -1.831 -7.985 -23.969 1.00 94.62 393 ASP A O 1
ATOM 3142 N N . ASP A 1 394 ? -3.290 -9.587 -24.526 1.00 93.88 394 ASP A N 1
ATOM 3143 C CA . ASP A 1 394 ? -3.666 -9.911 -23.139 1.00 93.88 394 ASP A CA 1
ATOM 3144 C C . ASP A 1 394 ? -2.518 -10.506 -22.307 1.00 93.88 394 ASP A C 1
ATOM 3146 O O . ASP A 1 394 ? -2.597 -10.577 -21.085 1.00 93.88 394 ASP A O 1
ATOM 3150 N N . THR A 1 395 ? -1.433 -10.937 -22.952 1.00 94.50 395 THR A N 1
ATOM 3151 C CA . THR A 1 395 ? -0.295 -11.591 -22.291 1.00 94.50 395 THR A CA 1
ATOM 3152 C C . THR A 1 395 ? 0.922 -10.679 -22.151 1.00 94.50 395 THR A C 1
ATOM 3154 O O . THR A 1 395 ? 1.892 -11.050 -21.488 1.00 94.50 395 THR A O 1
ATOM 3157 N N . GLY A 1 396 ? 0.910 -9.494 -22.766 1.00 96.31 396 GLY A N 1
ATOM 3158 C CA . GLY A 1 396 ? 2.016 -8.556 -22.646 1.00 96.31 396 GLY A CA 1
ATOM 3159 C C . GLY A 1 396 ? 2.117 -7.526 -23.763 1.00 96.31 396 GLY A C 1
ATOM 3160 O O . GLY A 1 396 ? 1.155 -7.193 -24.455 1.00 96.31 396 GLY A O 1
ATOM 3161 N N . ILE A 1 397 ? 3.332 -7.011 -23.929 1.00 95.81 397 ILE A N 1
ATOM 3162 C CA . ILE A 1 397 ? 3.689 -6.029 -24.952 1.00 95.81 397 ILE A CA 1
ATOM 3163 C C . ILE A 1 397 ? 4.714 -6.624 -25.910 1.00 95.81 397 ILE A C 1
ATOM 3165 O O . ILE A 1 397 ? 5.579 -7.390 -25.498 1.00 95.81 397 ILE A O 1
ATOM 3169 N N . THR A 1 398 ? 4.671 -6.229 -27.175 1.00 96.56 398 THR A N 1
ATOM 3170 C CA . THR A 1 398 ? 5.713 -6.529 -28.159 1.00 96.56 398 THR A CA 1
ATOM 3171 C C . THR A 1 398 ? 6.325 -5.229 -28.646 1.00 96.56 398 THR A C 1
ATOM 3173 O O . THR A 1 398 ? 5.617 -4.318 -29.077 1.00 96.56 398 THR A O 1
ATOM 3176 N N . LEU A 1 399 ? 7.648 -5.156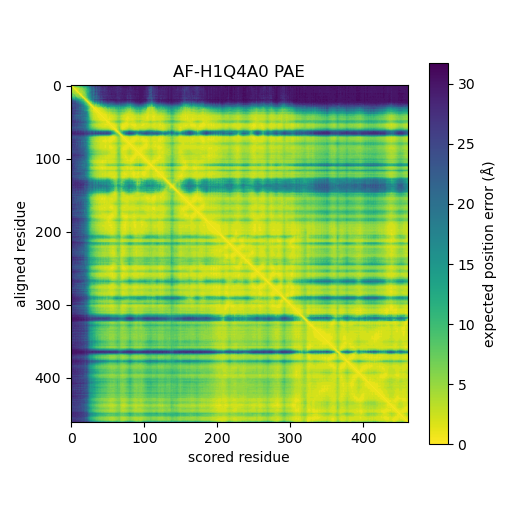 -28.571 1.00 96.31 399 LEU A N 1
ATOM 3177 C CA . LEU A 1 399 ? 8.457 -4.053 -29.064 1.00 96.31 399 LEU A CA 1
ATOM 3178 C C . LEU A 1 399 ? 9.330 -4.582 -30.201 1.00 96.31 399 LEU A C 1
ATOM 3180 O O . LEU A 1 399 ? 9.919 -5.645 -30.062 1.00 96.31 399 LEU A O 1
ATOM 3184 N N . ASN A 1 400 ? 9.452 -3.849 -31.306 1.00 96.06 400 ASN A N 1
ATOM 3185 C CA . ASN A 1 400 ? 10.427 -4.176 -32.355 1.00 96.06 400 ASN A CA 1
ATOM 3186 C C . ASN A 1 400 ? 11.182 -2.919 -32.750 1.00 96.06 400 ASN A C 1
ATOM 3188 O O . ASN A 1 400 ? 10.549 -1.925 -33.106 1.00 96.06 400 ASN A O 1
ATOM 3192 N N . PHE A 1 401 ? 12.512 -2.958 -32.680 1.00 96.94 401 PHE A N 1
ATOM 3193 C CA . PHE A 1 401 ? 13.352 -1.845 -33.099 1.00 96.94 401 PHE A CA 1
ATOM 3194 C C . PHE A 1 401 ? 13.138 -1.555 -34.585 1.00 96.94 401 PHE A C 1
ATOM 3196 O O . PHE A 1 401 ? 13.330 -2.425 -35.434 1.00 96.94 401 PHE A O 1
ATOM 3203 N N . SER A 1 402 ? 12.803 -0.305 -34.890 1.00 94.88 402 SER A N 1
ATOM 3204 C CA . SER A 1 402 ? 12.592 0.170 -36.253 1.00 94.88 402 SER A CA 1
ATOM 3205 C C . SER A 1 402 ? 13.844 0.866 -36.781 1.00 94.88 402 SER A C 1
ATOM 3207 O O . SER A 1 402 ? 14.483 0.396 -37.721 1.00 94.88 402 SER A O 1
ATOM 3209 N N . ALA A 1 403 ? 14.205 2.001 -36.179 1.00 95.06 403 ALA A N 1
ATOM 3210 C CA . ALA A 1 403 ? 15.302 2.846 -36.638 1.00 95.06 403 ALA A CA 1
ATOM 3211 C C . ALA A 1 403 ? 15.741 3.847 -35.551 1.00 95.06 403 ALA A C 1
ATOM 3213 O O . ALA A 1 403 ? 15.004 4.106 -34.597 1.00 95.06 403 ALA A O 1
ATOM 3214 N N . PRO A 1 404 ? 16.930 4.464 -35.676 1.00 97.25 404 PRO A N 1
ATOM 3215 C CA . PRO A 1 404 ? 17.282 5.641 -34.887 1.00 97.25 404 PRO A CA 1
ATOM 3216 C C . PRO A 1 404 ? 16.370 6.825 -35.228 1.00 97.25 404 PRO A C 1
ATOM 3218 O O . PRO A 1 404 ? 16.200 7.149 -36.400 1.00 97.25 404 PRO A O 1
ATOM 3221 N N . SER A 1 405 ? 15.848 7.529 -34.220 1.00 95.06 405 SER A N 1
ATOM 3222 C CA . SER A 1 405 ? 14.861 8.603 -34.433 1.00 95.06 405 SER A CA 1
ATOM 3223 C C . SER A 1 405 ? 15.467 9.911 -34.961 1.00 95.06 405 SER A C 1
ATOM 3225 O O . SER A 1 405 ? 14.755 10.888 -35.180 1.00 95.06 405 SER A O 1
ATOM 3227 N N . SER A 1 406 ? 16.800 10.006 -35.048 1.00 96.31 406 SER A N 1
ATOM 3228 C CA . SER A 1 406 ? 17.509 11.236 -35.425 1.00 96.31 406 SER A CA 1
ATOM 3229 C C . SER A 1 406 ? 18.981 10.985 -35.778 1.00 96.31 406 SER A C 1
ATOM 3231 O O . SER A 1 406 ? 19.564 9.970 -35.388 1.00 96.31 406 SER A O 1
ATOM 3233 N N . THR A 1 407 ? 19.625 11.954 -36.440 1.00 97.50 407 THR A N 1
ATOM 3234 C CA . THR A 1 407 ? 21.066 11.909 -36.748 1.00 97.50 407 THR A CA 1
ATOM 3235 C C . THR A 1 407 ? 21.943 11.709 -35.502 1.00 97.50 407 THR A C 1
ATOM 3237 O O . THR A 1 407 ? 22.816 10.847 -35.550 1.00 97.50 407 THR A O 1
ATOM 3240 N N . PRO A 1 408 ? 21.722 12.391 -34.354 1.00 96.94 408 PRO A N 1
ATOM 3241 C CA . PRO A 1 408 ? 22.465 12.097 -33.123 1.00 96.94 408 PRO A CA 1
ATOM 3242 C C . PRO A 1 408 ? 22.356 10.642 -32.647 1.00 96.94 408 PRO A C 1
ATOM 3244 O O . PRO A 1 408 ? 23.342 10.085 -32.165 1.00 96.94 408 PRO A O 1
ATOM 3247 N N . ALA A 1 409 ? 21.187 10.010 -32.803 1.00 97.56 409 ALA A N 1
ATOM 3248 C CA . ALA A 1 409 ? 20.985 8.610 -32.433 1.00 97.56 409 ALA A CA 1
ATOM 3249 C C . ALA A 1 409 ? 21.778 7.658 -33.344 1.00 97.56 409 ALA A C 1
ATOM 3251 O O . ALA A 1 409 ? 22.414 6.720 -32.854 1.00 97.56 409 ALA A O 1
ATOM 3252 N N . GLN A 1 410 ? 21.808 7.939 -34.652 1.00 97.81 410 GLN A N 1
ATOM 3253 C CA . GLN A 1 410 ? 22.646 7.215 -35.611 1.00 97.81 410 GLN A CA 1
ATOM 3254 C C . GLN A 1 410 ? 24.139 7.402 -35.304 1.00 97.81 410 GLN A C 1
ATOM 3256 O O . GLN A 1 410 ? 24.887 6.427 -35.262 1.00 97.81 410 GLN A O 1
ATOM 3261 N N . THR A 1 411 ? 24.573 8.633 -35.025 1.00 97.44 411 THR A N 1
ATOM 3262 C CA . THR A 1 411 ? 25.963 8.946 -34.664 1.00 97.44 411 THR A CA 1
ATOM 3263 C C . THR A 1 411 ? 26.405 8.205 -33.404 1.00 97.44 411 THR A C 1
ATOM 3265 O O . THR A 1 411 ? 27.543 7.735 -33.344 1.00 97.44 411 THR A O 1
ATOM 3268 N N . LEU A 1 412 ? 25.525 8.058 -32.405 1.00 97.69 412 LEU A N 1
ATOM 3269 C CA . LEU A 1 412 ? 25.842 7.278 -31.210 1.00 97.69 412 LEU A CA 1
ATOM 3270 C C . LEU A 1 412 ? 26.096 5.805 -31.549 1.00 97.69 412 LEU A C 1
ATOM 3272 O O . LEU A 1 412 ? 27.085 5.264 -31.066 1.00 97.69 412 LEU A O 1
ATOM 3276 N N . LEU A 1 413 ? 25.271 5.182 -32.398 1.00 97.50 413 LEU A N 1
ATOM 3277 C CA . LEU A 1 413 ? 25.473 3.785 -32.809 1.00 97.50 413 LEU A CA 1
ATOM 3278 C C . LEU A 1 413 ? 26.752 3.591 -33.625 1.00 97.50 413 LEU A C 1
ATOM 3280 O O . LEU A 1 413 ? 27.425 2.580 -33.466 1.00 97.50 413 LEU A O 1
ATOM 3284 N N . THR A 1 414 ? 27.139 4.567 -34.445 1.00 97.56 414 THR A N 1
ATOM 3285 C CA . THR A 1 414 ? 28.433 4.521 -35.142 1.00 97.56 414 THR A CA 1
ATOM 3286 C C . THR A 1 414 ? 29.606 4.654 -34.162 1.00 97.56 414 THR A C 1
ATOM 3288 O O . THR A 1 414 ? 30.625 3.985 -34.316 1.00 97.56 414 THR A O 1
ATOM 3291 N N . ARG A 1 415 ? 29.484 5.509 -33.136 1.00 97.19 415 ARG A N 1
ATOM 3292 C CA . ARG A 1 415 ? 30.537 5.743 -32.130 1.00 97.19 415 ARG A CA 1
ATOM 3293 C C . ARG A 1 415 ? 30.670 4.593 -31.126 1.00 97.19 415 ARG A C 1
ATOM 3295 O O . ARG A 1 415 ? 31.785 4.314 -30.683 1.00 97.19 415 ARG A O 1
ATOM 3302 N N . VAL A 1 416 ? 29.551 3.984 -30.741 1.00 97.88 416 VAL A N 1
ATOM 3303 C CA . VAL A 1 416 ? 29.447 2.877 -29.780 1.00 97.88 416 VAL A CA 1
ATOM 3304 C C . VAL A 1 416 ? 28.540 1.785 -30.369 1.00 97.88 416 VAL A C 1
ATOM 3306 O O . VAL A 1 416 ? 27.357 1.721 -30.021 1.00 97.88 416 VAL A O 1
ATOM 3309 N N . PRO A 1 417 ? 29.061 0.929 -31.266 1.00 97.56 417 PRO A N 1
ATOM 3310 C CA . PRO A 1 417 ? 28.275 -0.128 -31.906 1.00 97.56 417 PRO A CA 1
ATOM 3311 C C . PRO A 1 417 ? 27.621 -1.094 -30.913 1.00 97.56 417 PRO A C 1
ATOM 3313 O O . PRO A 1 417 ? 26.531 -1.599 -31.166 1.00 97.56 417 PRO A O 1
ATOM 3316 N N . GLU A 1 418 ? 28.229 -1.300 -29.743 1.00 97.62 418 GLU A N 1
ATOM 3317 C CA . GLU A 1 418 ? 27.720 -2.171 -28.684 1.00 97.62 418 GLU A CA 1
ATOM 3318 C C . GLU A 1 418 ? 26.348 -1.721 -28.168 1.00 97.62 418 GLU A C 1
ATOM 3320 O O . GLU A 1 418 ? 25.554 -2.566 -27.760 1.00 97.62 418 GLU A O 1
ATOM 3325 N N . ALA A 1 419 ? 26.006 -0.427 -28.250 1.00 97.38 419 ALA A N 1
ATOM 3326 C CA . ALA A 1 419 ? 24.670 0.066 -27.898 1.00 97.38 419 ALA A CA 1
ATOM 3327 C C . ALA A 1 419 ? 23.554 -0.629 -28.687 1.00 97.38 419 ALA A C 1
ATOM 3329 O O . ALA A 1 419 ? 22.436 -0.735 -28.186 1.00 97.38 419 ALA A O 1
ATOM 3330 N N . ARG A 1 420 ? 23.855 -1.147 -29.886 1.00 97.06 420 ARG A N 1
ATOM 3331 C CA . ARG A 1 420 ? 22.898 -1.909 -30.685 1.00 97.06 420 ARG A CA 1
ATOM 3332 C C . ARG A 1 420 ? 22.395 -3.153 -29.953 1.00 97.06 420 ARG A C 1
ATOM 3334 O O . ARG A 1 420 ? 21.209 -3.440 -30.031 1.00 97.06 420 ARG A O 1
ATOM 3341 N N . THR A 1 421 ? 23.246 -3.812 -29.165 1.00 96.50 421 THR A N 1
ATOM 3342 C CA . THR A 1 421 ? 22.859 -5.008 -28.398 1.00 96.50 421 THR A CA 1
ATOM 3343 C C . THR A 1 421 ? 21.777 -4.715 -27.357 1.00 96.50 421 THR A C 1
ATOM 3345 O O . THR A 1 421 ? 20.876 -5.528 -27.178 1.00 96.50 421 THR A O 1
ATOM 3348 N N . LEU A 1 422 ? 21.800 -3.532 -26.726 1.00 95.00 422 LEU A N 1
ATOM 3349 C CA . LEU A 1 422 ? 20.705 -3.083 -25.860 1.00 95.00 422 LEU A CA 1
ATOM 3350 C C . LEU A 1 422 ? 19.428 -2.802 -26.655 1.00 95.00 422 LEU A C 1
ATOM 3352 O O . LEU A 1 422 ? 18.348 -3.042 -26.148 1.00 95.00 422 LEU A O 1
ATOM 3356 N N . LEU A 1 423 ? 19.509 -2.291 -27.881 1.00 96.56 423 LEU A N 1
ATOM 3357 C CA . LEU A 1 423 ? 18.303 -2.033 -28.676 1.00 96.56 423 LEU A CA 1
ATOM 3358 C C . LEU A 1 423 ? 17.653 -3.338 -29.160 1.00 96.56 423 LEU A C 1
ATOM 3360 O O . LEU A 1 423 ? 16.434 -3.504 -29.113 1.00 96.56 423 LEU A O 1
ATOM 3364 N N . ASP A 1 424 ? 18.480 -4.299 -29.562 1.00 95.56 424 ASP A N 1
ATOM 3365 C CA . ASP A 1 424 ? 18.012 -5.614 -29.989 1.00 95.56 424 ASP A CA 1
ATOM 3366 C C . ASP A 1 424 ? 17.420 -6.405 -28.817 1.00 95.56 424 ASP A C 1
ATOM 3368 O O . ASP A 1 424 ? 16.396 -7.058 -28.994 1.00 95.56 424 ASP A O 1
ATOM 3372 N N . ILE A 1 425 ? 17.967 -6.278 -27.598 1.00 95.56 425 ILE A N 1
ATOM 3373 C CA . ILE A 1 425 ? 17.391 -6.945 -26.418 1.00 95.56 425 ILE A CA 1
ATOM 3374 C C . ILE A 1 425 ? 15.984 -6.439 -26.083 1.00 95.56 425 ILE A C 1
ATOM 3376 O O . ILE A 1 425 ? 15.229 -7.144 -25.430 1.00 95.56 425 ILE A O 1
ATOM 3380 N N . PHE A 1 426 ? 15.598 -5.236 -26.512 1.00 96.44 426 PHE A N 1
ATOM 3381 C CA . PHE A 1 426 ? 14.226 -4.753 -26.345 1.00 96.44 426 PHE A CA 1
ATOM 3382 C C . PHE A 1 426 ? 13.306 -5.159 -27.496 1.00 96.44 426 PHE A C 1
ATOM 3384 O O . PHE A 1 426 ? 12.105 -4.944 -27.397 1.00 96.44 426 PHE A O 1
ATOM 3391 N N . SER A 1 427 ? 13.832 -5.738 -28.576 1.00 96.75 427 SER A N 1
ATOM 3392 C CA . SER A 1 427 ? 13.056 -6.109 -29.763 1.00 96.75 427 SER A CA 1
ATOM 3393 C C . SER A 1 427 ? 12.437 -7.496 -29.618 1.00 96.75 427 SER A C 1
ATOM 3395 O O . SER A 1 427 ? 12.844 -8.449 -30.280 1.00 96.75 427 SER A O 1
ATOM 3397 N N . GLN A 1 428 ? 11.499 -7.622 -28.686 1.00 97.00 428 GLN A N 1
ATOM 3398 C CA . GLN A 1 428 ? 10.807 -8.867 -28.387 1.00 97.00 428 GLN A CA 1
ATOM 3399 C C . GLN A 1 428 ? 9.491 -8.624 -27.640 1.00 97.00 428 GLN A C 1
ATOM 3401 O O . GLN A 1 428 ? 9.109 -7.490 -27.331 1.00 97.00 428 GLN A O 1
ATOM 3406 N N . LYS A 1 429 ? 8.810 -9.726 -27.320 1.00 97.88 429 LYS A N 1
ATOM 3407 C CA . LYS A 1 429 ? 7.648 -9.736 -26.438 1.00 97.88 429 LYS A CA 1
ATOM 3408 C C . LYS A 1 429 ? 8.069 -9.800 -24.968 1.00 97.88 429 LYS A C 1
ATOM 3410 O O . LYS A 1 429 ? 8.924 -10.605 -24.598 1.00 97.88 429 LYS A O 1
ATOM 3415 N N . PHE A 1 430 ? 7.426 -8.983 -24.141 1.00 98.25 430 PHE A N 1
ATOM 3416 C CA . PHE A 1 430 ? 7.591 -8.942 -22.693 1.00 98.25 430 PHE A CA 1
ATOM 3417 C C . PHE A 1 430 ? 6.255 -9.142 -21.993 1.00 98.25 430 PHE A C 1
ATOM 3419 O O . PHE A 1 430 ? 5.262 -8.510 -22.360 1.00 98.25 430 PHE A O 1
ATOM 3426 N N . THR A 1 431 ? 6.249 -9.949 -20.937 1.00 98.00 431 THR A N 1
ATOM 3427 C CA . THR A 1 431 ? 5.199 -9.869 -19.922 1.00 98.00 431 THR A CA 1
ATOM 3428 C C . THR A 1 431 ? 5.497 -8.678 -19.012 1.00 98.00 431 THR A C 1
ATOM 3430 O O . THR A 1 431 ? 6.659 -8.352 -18.743 1.00 98.00 431 THR A O 1
ATOM 3433 N N . VAL A 1 432 ? 4.445 -7.990 -18.572 1.00 97.56 432 VAL A N 1
ATOM 3434 C CA . VAL A 1 432 ? 4.549 -6.847 -17.659 1.00 97.56 432 VAL A CA 1
ATOM 3435 C C . VAL A 1 432 ? 4.012 -7.288 -16.310 1.00 97.56 432 VAL A C 1
ATOM 3437 O O . VAL A 1 432 ? 2.856 -7.685 -16.207 1.00 97.56 432 VAL A O 1
ATOM 3440 N N . THR A 1 433 ? 4.844 -7.233 -15.276 1.00 96.25 433 THR A N 1
ATOM 3441 C CA . THR A 1 433 ? 4.457 -7.633 -13.922 1.00 96.25 433 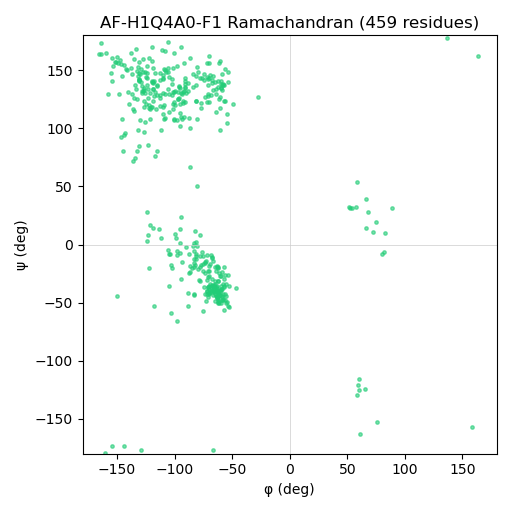THR A CA 1
ATOM 3442 C C . THR A 1 433 ? 4.781 -6.532 -12.923 1.00 96.25 433 THR A C 1
ATOM 3444 O O . THR A 1 433 ? 5.652 -5.692 -13.156 1.00 96.25 433 THR A O 1
ATOM 3447 N N . ARG A 1 434 ? 4.132 -6.569 -11.759 1.00 94.50 434 ARG A N 1
ATOM 3448 C CA . ARG A 1 434 ? 4.563 -5.801 -10.583 1.00 94.50 434 ARG A CA 1
ATOM 3449 C C . ARG A 1 434 ? 6.033 -6.081 -10.248 1.00 94.50 434 ARG A C 1
ATOM 3451 O O . ARG A 1 434 ? 6.524 -7.193 -10.482 1.00 94.50 434 ARG A O 1
ATOM 3458 N N . GLU A 1 435 ? 6.746 -5.095 -9.699 1.00 94.25 435 GLU A N 1
ATOM 3459 C CA . GLU A 1 435 ? 8.068 -5.349 -9.107 1.00 94.25 435 GLU A CA 1
ATOM 3460 C C . G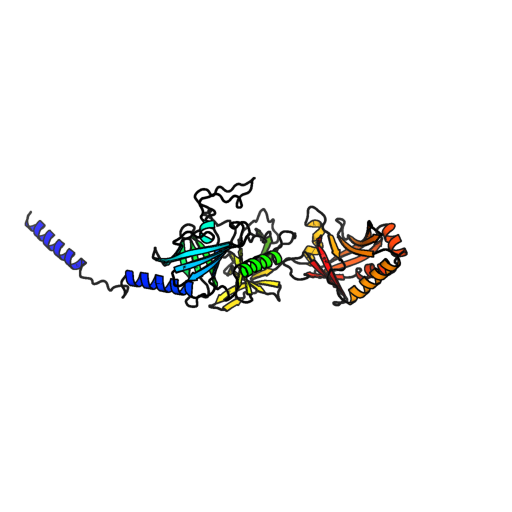LU A 1 435 ? 7.919 -6.050 -7.752 1.00 94.25 435 GLU A C 1
ATOM 3462 O O . GLU A 1 435 ? 8.469 -7.139 -7.566 1.00 94.25 435 GLU A O 1
ATOM 3467 N N . LYS A 1 436 ? 7.177 -5.420 -6.831 1.00 92.25 436 LYS A N 1
ATOM 3468 C CA . LYS A 1 436 ? 6.972 -5.889 -5.453 1.00 92.25 436 LYS A CA 1
ATOM 3469 C C . LYS A 1 436 ? 5.505 -6.185 -5.158 1.00 92.25 436 LYS A C 1
ATOM 3471 O O . LYS A 1 436 ? 5.196 -7.287 -4.727 1.00 92.25 436 LYS A O 1
ATOM 3476 N N . THR A 1 437 ? 4.626 -5.225 -5.428 1.00 95.31 437 THR A N 1
ATOM 3477 C CA . THR A 1 437 ? 3.183 -5.306 -5.177 1.00 95.31 437 THR A CA 1
ATOM 3478 C C . THR A 1 437 ? 2.417 -4.628 -6.318 1.00 95.31 437 THR A C 1
ATOM 3480 O O . THR A 1 437 ? 2.962 -3.751 -6.983 1.00 95.31 437 THR A O 1
ATOM 3483 N N . ALA A 1 438 ? 1.196 -5.074 -6.603 1.00 96.25 438 ALA A N 1
ATOM 3484 C CA . ALA A 1 438 ? 0.289 -4.461 -7.572 1.00 96.25 438 ALA A CA 1
ATOM 3485 C C . ALA A 1 438 ? -0.376 -3.189 -7.022 1.00 96.25 438 ALA A C 1
ATOM 3487 O O . ALA A 1 438 ? -0.887 -2.380 -7.788 1.00 96.25 438 ALA A O 1
ATOM 3488 N N . PHE A 1 439 ? -0.352 -3.022 -5.701 1.00 96.00 439 PHE A N 1
ATOM 3489 C CA . PHE A 1 439 ? -0.850 -1.855 -4.979 1.00 96.00 439 PHE A CA 1
ATOM 3490 C C . PHE A 1 439 ? 0.037 -0.606 -5.183 1.00 96.00 439 PHE A C 1
ATOM 3492 O O . PHE A 1 439 ? -0.418 0.529 -5.087 1.00 96.00 439 PHE A O 1
ATOM 3499 N N . ASP A 1 440 ? 1.309 -0.808 -5.546 1.00 93.69 440 ASP A N 1
ATOM 3500 C CA . ASP A 1 440 ? 2.252 0.248 -5.922 1.00 93.69 440 ASP A CA 1
ATOM 3501 C C . ASP A 1 440 ? 2.968 -0.116 -7.226 1.00 93.69 440 ASP A C 1
ATOM 3503 O O . ASP A 1 440 ? 3.961 -0.850 -7.251 1.00 93.69 440 ASP A O 1
ATOM 3507 N N . LEU A 1 441 ? 2.474 0.450 -8.329 1.00 94.06 441 LEU A N 1
ATOM 3508 C CA . LEU A 1 441 ? 3.076 0.302 -9.653 1.00 94.06 441 LEU A CA 1
ATOM 3509 C C . LEU A 1 441 ? 4.035 1.443 -10.012 1.00 94.06 441 LEU A C 1
ATOM 3511 O O . LEU A 1 441 ? 4.315 1.668 -11.190 1.00 94.06 441 LEU A O 1
ATOM 3515 N N . ASN A 1 442 ? 4.604 2.152 -9.031 1.00 92.56 442 ASN A N 1
ATOM 3516 C CA . ASN A 1 442 ? 5.701 3.084 -9.294 1.00 92.56 442 ASN A CA 1
ATOM 3517 C C . ASN A 1 442 ? 6.916 2.385 -9.928 1.00 92.56 442 ASN A C 1
ATOM 3519 O O . ASN A 1 442 ? 7.704 3.026 -10.623 1.00 92.56 442 ASN A O 1
ATOM 3523 N N . SER A 1 443 ? 7.053 1.074 -9.727 1.00 94.31 443 SER A N 1
ATOM 3524 C CA . SER A 1 443 ? 8.003 0.233 -10.445 1.00 94.31 443 SER A CA 1
ATOM 3525 C C . SER A 1 443 ? 7.339 -1.026 -10.995 1.00 94.31 443 SER A C 1
ATOM 3527 O O . SER A 1 443 ? 6.539 -1.683 -10.330 1.00 94.31 443 SER A O 1
ATOM 3529 N N . ILE A 1 444 ? 7.751 -1.419 -12.194 1.00 96.56 444 ILE A N 1
ATOM 3530 C CA . ILE A 1 444 ? 7.279 -2.623 -12.882 1.00 96.56 444 ILE A CA 1
ATOM 3531 C C . ILE A 1 444 ? 8.458 -3.432 -13.404 1.00 96.56 444 ILE A C 1
ATOM 3533 O O . ILE A 1 444 ? 9.542 -2.903 -13.653 1.00 96.56 444 ILE A O 1
ATOM 3537 N N . LYS A 1 445 ? 8.236 -4.720 -13.622 1.00 98.00 445 LYS A N 1
ATOM 3538 C CA . LYS A 1 445 ? 9.210 -5.648 -14.181 1.00 98.00 445 LYS A CA 1
ATOM 3539 C C . LYS A 1 445 ? 8.750 -6.094 -15.563 1.00 98.00 445 LYS A C 1
ATOM 3541 O O . LYS A 1 445 ? 7.620 -6.544 -15.729 1.00 98.00 445 LYS A O 1
ATOM 3546 N N . LEU A 1 446 ? 9.640 -5.970 -16.543 1.00 98.19 446 LEU A N 1
ATOM 3547 C CA . LEU A 1 446 ? 9.457 -6.539 -17.874 1.00 98.19 446 LEU A CA 1
ATOM 3548 C C . LEU A 1 446 ? 10.264 -7.832 -17.944 1.00 98.19 446 LEU A C 1
ATOM 3550 O O . LEU A 1 446 ? 11.478 -7.814 -17.723 1.00 98.19 446 LEU A O 1
ATOM 3554 N N . VAL A 1 447 ? 9.593 -8.943 -18.240 1.00 98.38 447 VAL A N 1
ATOM 3555 C CA . VAL A 1 447 ? 10.205 -10.274 -18.366 1.00 98.38 447 VAL A CA 1
ATOM 3556 C C . VAL A 1 447 ? 10.055 -10.739 -19.805 1.00 98.38 447 VAL A C 1
ATOM 3558 O O . VAL A 1 447 ? 8.960 -10.678 -20.361 1.00 98.38 447 VAL A O 1
ATOM 3561 N N . SER A 1 448 ? 11.148 -11.166 -20.435 1.00 97.81 448 SER A N 1
ATOM 3562 C CA . SER A 1 448 ? 11.100 -11.694 -21.797 1.00 97.81 448 SER A CA 1
ATOM 3563 C C . SER A 1 448 ? 10.167 -12.904 -21.865 1.00 97.81 448 SER A C 1
ATOM 3565 O O . SER A 1 448 ? 10.255 -13.825 -21.053 1.00 97.81 448 SER A O 1
ATOM 3567 N N . ALA A 1 449 ? 9.292 -12.921 -22.870 1.00 95.38 449 ALA A N 1
ATOM 3568 C CA . ALA A 1 449 ? 8.442 -14.073 -23.154 1.00 95.38 449 ALA A CA 1
ATOM 3569 C C . ALA A 1 449 ? 9.226 -15.255 -23.760 1.00 95.38 449 ALA A C 1
ATOM 3571 O O . ALA A 1 449 ? 8.698 -16.362 -23.824 1.00 95.38 449 ALA A O 1
ATOM 3572 N N . MET A 1 450 ? 10.463 -15.028 -24.220 1.00 92.94 450 MET A N 1
ATOM 3573 C CA . MET A 1 450 ? 11.341 -16.064 -24.777 1.00 92.94 450 MET A CA 1
ATOM 3574 C C . MET A 1 450 ? 12.293 -16.655 -23.729 1.00 92.94 450 MET A C 1
ATOM 3576 O O . MET A 1 450 ? 12.663 -17.821 -23.839 1.00 92.94 450 MET A O 1
ATOM 3580 N N . ASP A 1 451 ? 12.687 -15.869 -22.722 1.00 94.38 451 ASP A N 1
ATOM 3581 C CA . ASP A 1 451 ? 13.574 -16.298 -21.638 1.00 94.38 451 ASP A CA 1
ATOM 3582 C C . ASP A 1 451 ? 13.204 -15.614 -20.314 1.00 94.38 451 ASP A C 1
ATOM 3584 O O . ASP A 1 451 ? 13.500 -14.440 -20.090 1.00 94.38 451 ASP A O 1
ATOM 3588 N N . ALA A 1 452 ? 12.624 -16.373 -19.382 1.00 94.38 452 ALA A N 1
ATOM 3589 C CA . ALA A 1 452 ? 12.254 -15.863 -18.062 1.00 94.38 452 ALA A CA 1
ATOM 3590 C C . ALA A 1 452 ? 13.458 -15.369 -17.231 1.00 94.38 452 ALA A C 1
ATOM 3592 O O . ALA A 1 452 ? 13.280 -14.582 -16.299 1.00 94.38 452 ALA A O 1
ATOM 3593 N N . ASN A 1 453 ? 14.689 -15.778 -17.568 1.00 95.62 453 ASN A N 1
ATOM 3594 C CA . ASN A 1 453 ? 15.915 -15.276 -16.946 1.00 95.62 453 ASN A CA 1
ATOM 3595 C C . ASN A 1 453 ? 16.400 -13.959 -17.555 1.00 95.62 453 ASN A C 1
ATOM 3597 O O . ASN A 1 453 ? 17.436 -13.453 -17.124 1.00 95.62 453 ASN A O 1
ATOM 3601 N N . GLN A 1 454 ? 15.689 -13.390 -18.529 1.00 97.00 454 GLN A N 1
ATOM 3602 C CA . GLN A 1 454 ? 15.977 -12.090 -19.115 1.00 97.00 454 GLN A CA 1
ATOM 3603 C C . GLN A 1 454 ? 14.883 -11.089 -18.740 1.00 97.00 454 GLN A C 1
ATOM 3605 O O . GLN A 1 454 ? 13.814 -11.021 -19.344 1.00 97.00 454 GLN A O 1
ATOM 3610 N N . TRP A 1 455 ? 15.171 -10.287 -17.719 1.00 97.94 455 TRP A N 1
ATOM 3611 C CA . TRP A 1 455 ? 14.254 -9.276 -17.194 1.00 97.94 455 TRP A CA 1
ATOM 3612 C C . TRP A 1 455 ? 14.978 -8.042 -16.651 1.00 97.94 455 TRP A C 1
ATOM 3614 O O . TRP A 1 455 ? 16.162 -8.101 -16.285 1.00 97.94 455 TRP A O 1
ATOM 3624 N N . PHE A 1 456 ? 14.240 -6.935 -16.565 1.00 98.25 456 PHE A N 1
ATOM 3625 C CA . PHE A 1 456 ? 14.667 -5.664 -15.978 1.00 98.25 456 PHE A CA 1
ATOM 3626 C C . PHE A 1 456 ? 13.480 -4.907 -15.363 1.00 98.25 456 PHE A C 1
ATOM 3628 O O . PHE A 1 456 ? 12.325 -5.125 -15.730 1.00 98.25 456 PHE A O 1
ATOM 3635 N N . VAL A 1 457 ? 13.771 -4.025 -14.407 1.00 98.31 457 VAL A N 1
ATOM 3636 C CA . VAL A 1 457 ? 12.785 -3.186 -13.716 1.00 98.31 457 VAL A CA 1
ATOM 3637 C C . VAL A 1 457 ? 12.821 -1.763 -14.261 1.00 98.31 457 VAL A C 1
ATOM 3639 O O . VAL A 1 457 ? 13.892 -1.187 -14.460 1.00 98.31 457 VAL A O 1
ATOM 3642 N N . LEU A 1 458 ? 11.641 -1.183 -14.456 1.00 97.06 458 LEU A N 1
ATOM 3643 C CA . LEU A 1 458 ? 11.440 0.215 -14.805 1.00 97.06 458 LEU A CA 1
ATOM 3644 C C . LEU A 1 458 ? 10.752 0.943 -13.654 1.00 97.06 458 LEU A C 1
ATOM 3646 O O . LEU A 1 458 ? 9.833 0.394 -13.059 1.00 97.06 458 LEU A O 1
ATOM 3650 N N . SER A 1 459 ? 11.148 2.186 -13.395 1.00 94.81 459 SER A N 1
ATOM 3651 C CA . SER A 1 459 ? 10.458 3.084 -12.465 1.00 94.81 459 SER A CA 1
ATOM 3652 C C . SER A 1 459 ? 9.769 4.220 -13.214 1.00 94.81 459 SER A C 1
ATOM 3654 O O . SER A 1 459 ? 10.295 4.732 -14.208 1.00 94.81 459 SER A O 1
ATOM 3656 N N . LEU A 1 460 ? 8.594 4.604 -12.739 1.00 91.75 460 LEU A N 1
ATOM 3657 C CA . LEU A 1 460 ? 7.780 5.677 -13.284 1.00 91.75 460 LEU A CA 1
ATOM 3658 C C . LEU A 1 460 ? 8.410 7.046 -12.980 1.00 91.75 460 LEU A C 1
ATOM 3660 O O . LEU A 1 460 ? 9.014 7.248 -11.925 1.00 91.75 460 LEU A O 1
ATOM 3664 N N . MET A 1 461 ? 8.285 7.993 -13.914 1.00 86.56 461 MET A N 1
ATOM 3665 C CA . MET A 1 461 ? 8.732 9.381 -13.755 1.00 86.56 461 MET A CA 1
ATOM 3666 C C . MET A 1 461 ? 7.748 10.389 -14.316 1.00 86.56 461 MET A C 1
ATOM 3668 O O . MET A 1 461 ? 7.219 10.132 -15.429 1.00 86.56 461 MET A O 1
#

InterPro domains:
  IPR025396 Protein of unknown function DUF4302 [PF14135] (24-279)

Solvent-accessible surface area (backbone atoms only — not comparable to full-atom values): 24661 Å² total; per-residue (Å²): 119,70,70,60,56,53,52,52,52,53,54,52,53,56,56,61,58,62,75,72,69,66,83,70,76,68,93,54,98,60,55,71,68,58,52,50,51,53,49,26,52,51,55,45,53,46,54,42,66,33,93,53,8,27,42,31,46,39,54,38,27,78,57,88,88,63,76,72,59,63,55,42,71,36,37,41,30,44,43,94,87,33,41,29,42,29,31,38,64,38,76,91,53,73,66,34,83,44,74,35,64,28,36,43,48,47,46,81,68,101,47,53,25,42,35,57,80,42,82,28,76,50,62,43,56,33,41,36,39,60,60,58,81,84,80,31,44,97,93,54,69,60,89,22,68,76,49,14,63,19,35,54,64,39,25,36,61,75,43,71,52,91,83,46,72,38,34,36,32,27,23,69,86,64,61,40,68,27,46,31,36,52,37,63,77,88,64,52,70,68,57,53,53,52,48,42,54,50,51,42,47,56,52,25,42,86,86,52,92,67,43,32,35,38,33,57,62,94,46,51,26,34,36,33,66,46,47,77,25,57,20,45,34,25,54,63,91,57,59,62,82,86,44,59,38,76,60,34,29,48,67,49,68,54,87,94,42,41,32,44,34,36,76,65,70,47,73,58,92,92,47,76,45,39,37,21,38,54,37,82,90,78,51,28,32,32,25,41,44,78,58,85,94,44,72,49,75,40,91,56,29,34,37,33,32,37,58,45,50,60,48,66,74,41,42,45,76,68,44,102,58,74,37,34,35,33,33,47,87,86,44,59,59,26,69,61,43,43,54,56,52,51,52,32,38,50,50,33,46,77,72,68,28,41,67,54,35,39,35,42,34,70,51,97,56,84,54,35,31,34,47,26,54,25,29,31,53,81,94,45,80,48,71,36,41,28,34,24,45,42,47,75,59,101,74,29,38,35,32,38,69,70,48,59,69,42,71,70,28,47,51,46,40,72,76,36,57,58,52,49,58,63,50,54,72,52,42,42,45,26,31,50,37,47,61,86,39,40,41,39,67,56,33,33,26,41,29,32,72,89,40,80,65,36,28,41,31,34,36,63,86

pLDDT: mean 88.98, std 12.26, range [46.56, 98.44]

Nearest PDB structures (foldseek):
  8j1g-assembly1_B  TM=4.053E-01  e=3.985E+00  Pseudomonas veronii
  8j1c-assembly1_B  TM=4.288E-01  e=9.380E+00  Pseudomonas veronii
  8j1g-assembly2_D  TM=4.007E-01  e=8.428E+00  Pseudomonas veronii
  8j1c-assembly2_C  TM=4.127E-01  e=8.428E+00  Pseudomonas veronii
  4ghb-assembly1_B  TM=1.626E-01  e=4.948E-01  Bacteroides uniformis ATCC 8492